Protein AF-A0A840Q7E0-F1 (afdb_monomer)

Radius of gyration: 30.91 Å; Cα contacts (8 Å, |Δi|>4): 1040; chains: 1; bounding box: 86×85×88 Å

InterPro domains:
  IPR043502 DNA/RNA polymerase superfamily [SSF56672] (83-284)

Nearest PDB structures (foldseek):
  3f51-assembly1_A  TM=6.523E-01  e=2.782E-01  Corynebacterium glutamicum
  4ia8-assembly1_B  TM=6.621E-01  e=3.852E-01  Enterobacter sp. RFL1396
  2xcj-assembly1_B  TM=5.757E-01  e=2.240E-01  Peduovirus P2
  3vk0-assembly1_A  TM=7.787E-01  e=1.139E+00  Neisseria meningitidis MC58
  5d4z-assembly3_F  TM=4.656E-01  e=3.852E-01  Salmonella phage SPC32H

Mean predicted aligned error: 11.83 Å

Secondary structure (DSSP, 8-state):
-EEEEEE-EEEEEEEEE--STT---EEEEEEEE-SS-EEEEHHHHHHHHHHHSS--EEEEEEE----S---TT---EEETTTEEE-TTTS-HHHHHHHHHHHTTTT-HHHHHHHHHHHHIIIIIGGG-EEE-PPPTT--EEEEE-SSSSS-EEEEESS-EEEPTT--HHHHHHHHHHHHHHHHHHHHHHHHTT--EEEEETTEEEE-B-TT--EEE-TT-SEE-TTS-EEEEPBPHHHHHHHHHHHHTT--S-TTT---SS-----SEEEEEETTEEEEE-B-TTSPBPB-TT-B-TTS-B--PBPEEEE--TTTTTBPPSS-TT----HHHHHHHHHHHHHHTT---PPPGGGGSB-EEEEE--SHHHHGGGHHHHTT--GGGS--TT-EEEEE-BPTT-SPTT--GGG--EEEE--S-GGGTTTS-BEETT-TTSPPBEEESS---S--TT-S--PPPPTTEEEBPBHHHHHHHHHT---TTEE-TTSSBP-TT--S--EEPPEE------B--S-S-HHHHHTT-S-HHHHS-B---HHHHIIIIIHHHTTTS-HHHHHHHHT--HHHHHHHHHTSSPPPHHHHHHHHHHHHHHHHHHHHHTT---GGGG-S----HHHHHHHHHHHHHH-----B-TTTT-PBPPTT-SSSSHHHHHHHHHHTT-----------

Sequence (679 aa):
MGIAQVIPDGDVLPVRAQYGRDTAWNIGVNPLHAEKPLWYTIPDLIASTLLSGKPPRVVKAVRFVPAGKTLSTLNTVRLRGQVPVDPVDDDFFRTVVEQRQAVKDSDPTLAAFLKVLANAGSYGIFAQMDRQELATGQRTHVTVHGAAEQPWKAAVAAPEKPGEYVFPPIAACITGAARLMLAMLERSVTDAGGVWTFCDTDSMAIVANEHGTLIDCPGGPHTMPDGRAAVRALTLDHVDTIRQRFARLNPYRPDAVTDILKAEFTGWCYAISAKRYALYRLDPAGIPAIKSTSEDANGGDTGLIEIDKTSEHGLGHLLNPTDPDSADRDWIRHLWQLIISDAHRRATGEPDWLDRPALSRISISSPTQWRPFTSWNAGKPYRQQIKPFNFLLVGHVAAASHPPGTDPQRFHLIAPYDSDPATWLDLPWRNRYDPHGTTYRTTTERWNYDDHQYRDIRPAPDDLVQLKTYRQILHQYRRRPEHKANGPDGKPCHSSTTGLLQRRTVRLARLHHIGKETNQLDEWQTGGISPDHVLTDYDSPNDALTDLVLPALASHTTQQLADHIGLSAREIERIRAGDVSPRPAVSESLTRLAVDTAITELDQQHTEHPWKREPDHTRYAKWESVLAYRKHHHNPQRLCPCGCGQKLTRRQKYATDACRKRHNRAVAVRPVLARGRVR

Organism: NCBI:txid664693

Foldseek 3Di:
DKKFWFQFDQFQAWDFDDLDPPDPGDIDRFGEGEPDIDMAGPLRQVLSCLQVVDGTGTDGMDDDDPPPDDDPPFAWDQDVVHQTDRPVPDDPLLSLLLVLLVCVPVPVPSVVVSVVCNVCVQAVLQADWAKAAAPPPAWDWDWDDDPDPDTDIFTWRIHTDRHPNHHVSSNRNVQSNLSSVVSLLQSLQVVQQWDFDDDASNDTHTFADAPQDWDAFQLAPDADPVGGHTGTHHHVVSVVVSQVVCQVVDPHDCVRPVGPHDDPDDADKDAQAHLFIWGFHADPVRHADADPPDQDPVGDRQRFGDTPDGRCPLPVQWADLPWRVDPDDCVRVVLVSVLVCVVVVHDHDDDPSQLFFTKGKDAQADPLLCVLQPLVCPPPDPVPGDDHGFMKIWFAFDPPQAFPPDDPLQFIWIFGDDRDSVCVQVTQIDGSNCSVDHGAGEDQDDPDQCPVVDPDRDDDPSRYTYTHGSNNVSLCSNQPWHSQWAASVLHGTGSPGTGDTHGNYYYDLDDWDKDDQDPPVSCVSSSNHHPCVRIITRDDLLRCVQRFLLVLCVVPQLVRLCVQLVHDSVVSVCSNVVVDDDDPSSSVSSLVVSQVSLVVVVVVVVDDDPVVVDPDPPDPVSSSVSRSVCVVPDDPQDAAPLPPRDGDDPPDNHPDPVSVVSSVVVVVDDDDDDDDDDD

pLDDT: mean 83.36, std 14.35, range [30.56, 98.31]

Solvent-accessible surface area (backbone atoms only — not comparable to full-atom values): 39696 Å² total; per-residue (Å²): 97,45,35,31,30,27,38,37,77,55,36,35,36,83,43,75,39,61,60,47,85,97,42,70,80,40,76,37,74,20,28,28,33,37,90,64,71,44,81,42,31,47,41,36,50,51,26,11,23,69,74,56,75,47,78,69,51,72,78,45,78,48,75,59,73,81,91,81,68,81,64,90,82,72,62,72,44,48,57,95,76,69,48,76,45,39,76,88,85,44,58,66,66,58,51,42,53,38,51,25,50,71,28,42,88,83,36,53,65,60,21,50,51,34,50,50,49,48,55,41,63,75,38,43,40,22,60,32,65,49,72,42,83,51,61,90,95,44,65,47,78,42,81,44,83,68,95,57,96,63,69,48,78,28,73,29,50,44,52,67,44,70,40,96,64,46,38,55,72,59,32,49,39,55,54,18,42,45,49,24,55,50,41,53,48,51,44,54,38,45,76,71,59,26,50,63,77,51,72,57,94,88,49,70,46,67,40,61,41,88,80,34,50,77,42,86,24,45,58,27,94,44,66,45,100,86,70,47,33,8,39,38,25,27,27,61,68,56,53,51,53,53,35,58,61,46,44,80,68,48,88,56,58,60,92,48,46,70,63,76,61,72,89,88,78,88,73,44,74,54,71,60,34,88,69,35,38,36,34,31,46,61,42,98,87,72,44,66,32,56,48,95,79,44,55,43,103,82,71,43,78,65,75,48,53,40,66,83,44,70,54,55,67,95,50,74,53,45,52,38,78,89,47,53,82,50,88,68,58,62,68,58,55,52,53,48,35,53,54,52,29,56,75,68,71,45,92,70,88,79,63,82,54,34,65,38,66,40,36,19,73,46,68,31,83,44,72,78,70,43,54,46,45,53,65,73,28,58,95,48,59,75,92,76,36,88,51,81,70,37,56,29,34,33,51,40,71,33,88,95,32,70,40,84,96,61,54,78,82,62,58,35,37,34,29,77,63,71,75,56,78,86,51,61,54,77,43,77,23,27,36,63,76,41,54,85,56,70,67,35,48,49,39,59,64,78,85,74,66,72,54,92,87,52,98,69,70,63,78,78,59,73,46,51,31,30,30,29,21,40,48,56,48,51,59,50,60,73,32,40,46,37,44,64,26,12,27,50,86,72,43,73,32,45,63,81,62,70,51,42,68,37,75,32,77,43,67,67,70,78,90,81,49,63,51,72,89,77,54,63,60,67,42,47,69,54,59,69,49,50,72,77,76,41,38,39,68,53,61,57,88,56,50,58,44,62,73,32,26,50,62,56,38,61,88,54,51,53,60,58,50,10,68,74,70,75,48,54,45,69,56,43,48,34,41,75,72,64,77,41,84,69,56,70,69,56,48,49,52,50,41,52,54,19,36,55,51,40,52,53,57,45,56,75,64,69,58,91,55,87,70,81,80,56,98,74,82,89,48,71,73,60,43,51,52,51,29,33,49,43,66,75,69,60,71,84,74,49,54,22,82,54,72,76,70,41,73,44,58,101,87,50,81,42,73,42,77,66,42,50,53,49,36,60,46,63,77,68,65,87,82,90,85,87,90,88,83,91,132

Structure (mmCIF, N/CA/C/O backbone):
data_AF-A0A840Q7E0-F1
#
_entry.id   AF-A0A840Q7E0-F1
#
loop_
_atom_site.group_PDB
_atom_site.id
_atom_site.type_symbol
_atom_site.label_atom_id
_atom_site.label_alt_id
_atom_site.label_comp_id
_atom_site.label_asym_id
_atom_site.label_entity_id
_atom_site.label_seq_id
_atom_site.pdbx_PDB_ins_code
_atom_site.Cartn_x
_atom_site.Cartn_y
_atom_site.Cartn_z
_atom_site.occupancy
_atom_site.B_iso_or_equiv
_atom_site.auth_seq_id
_atom_site.auth_comp_id
_atom_site.auth_asym_id
_atom_site.auth_atom_id
_atom_site.pdbx_PDB_model_num
ATOM 1 N N . MET A 1 1 ? -11.811 14.447 18.667 1.00 89.88 1 MET A N 1
ATOM 2 C CA . MET A 1 1 ? -10.668 13.742 18.043 1.00 89.88 1 MET A CA 1
ATOM 3 C C . MET A 1 1 ? -9.555 13.571 19.072 1.00 89.88 1 MET A C 1
ATOM 5 O O . MET A 1 1 ? -9.470 14.401 19.971 1.00 89.88 1 MET A O 1
ATOM 9 N N . GLY A 1 2 ? -8.711 12.541 18.981 1.00 94.44 2 GLY A N 1
ATOM 10 C CA . GLY A 1 2 ? -7.594 12.388 19.915 1.00 94.44 2 GLY A CA 1
ATOM 11 C C . GLY A 1 2 ? -6.499 11.444 19.433 1.00 94.44 2 GLY A C 1
ATOM 12 O O . GLY A 1 2 ? -6.725 10.603 18.562 1.00 94.44 2 GLY A O 1
ATOM 13 N N . ILE A 1 3 ? -5.335 11.578 20.059 1.00 95.50 3 ILE A N 1
ATOM 14 C CA . ILE A 1 3 ? -4.183 10.682 19.931 1.00 95.50 3 ILE A CA 1
ATOM 15 C C . ILE A 1 3 ? -3.724 10.267 21.328 1.00 95.50 3 ILE A C 1
ATOM 17 O O . ILE A 1 3 ? -3.936 10.996 22.299 1.00 95.50 3 ILE A O 1
ATOM 21 N N . ALA A 1 4 ? -3.075 9.119 21.444 1.00 96.44 4 ALA A N 1
ATOM 22 C CA . ALA A 1 4 ? -2.460 8.696 22.687 1.00 96.44 4 ALA A CA 1
ATOM 23 C C . ALA A 1 4 ? -1.108 8.036 22.441 1.00 96.44 4 ALA A C 1
ATOM 25 O O . ALA A 1 4 ? -0.873 7.387 21.424 1.00 96.44 4 ALA A O 1
ATOM 26 N N . GLN A 1 5 ? -0.216 8.249 23.396 1.00 95.44 5 GLN A N 1
ATOM 27 C CA . GLN A 1 5 ? 1.074 7.612 23.482 1.00 95.44 5 GLN A CA 1
ATOM 28 C C . GLN A 1 5 ? 0.901 6.297 24.241 1.00 95.44 5 GLN A C 1
ATOM 30 O O . GLN A 1 5 ? 0.413 6.294 25.374 1.00 95.44 5 GLN A O 1
ATOM 35 N N . VAL A 1 6 ? 1.288 5.189 23.625 1.00 96.50 6 VAL A N 1
ATOM 36 C CA . VAL A 1 6 ? 1.189 3.840 24.194 1.00 96.50 6 VAL A CA 1
ATOM 37 C C . VAL A 1 6 ? 2.553 3.175 24.200 1.00 96.50 6 VAL A C 1
ATOM 39 O O . VAL A 1 6 ? 3.423 3.569 23.431 1.00 96.50 6 VAL A O 1
ATOM 42 N N . ILE A 1 7 ? 2.749 2.161 25.039 1.00 95.94 7 ILE A N 1
ATOM 43 C CA . ILE A 1 7 ? 3.899 1.255 24.924 1.00 95.94 7 ILE A CA 1
ATOM 44 C C . ILE A 1 7 ? 3.371 -0.079 24.387 1.00 95.94 7 ILE A C 1
ATOM 46 O O . ILE A 1 7 ? 2.802 -0.835 25.179 1.00 95.94 7 ILE A O 1
ATOM 50 N N . PRO A 1 8 ? 3.498 -0.329 23.068 1.00 96.06 8 PRO A N 1
ATOM 51 C CA . PRO A 1 8 ? 2.985 -1.532 22.431 1.00 96.06 8 PRO A CA 1
ATOM 52 C C . PRO A 1 8 ? 3.606 -2.808 22.990 1.00 96.06 8 PRO A C 1
ATOM 54 O O . PRO A 1 8 ? 4.831 -2.933 23.051 1.00 96.06 8 PRO A O 1
ATOM 57 N N . ASP A 1 9 ? 2.761 -3.778 23.320 1.00 95.38 9 ASP A N 1
ATOM 58 C CA . ASP A 1 9 ? 3.189 -5.116 23.729 1.00 95.38 9 ASP A CA 1
ATOM 59 C C . ASP A 1 9 ? 2.356 -6.196 23.033 1.00 95.38 9 ASP A C 1
ATOM 61 O O . ASP A 1 9 ? 1.459 -6.799 23.618 1.00 95.38 9 ASP A O 1
ATOM 65 N N . GLY A 1 10 ? 2.584 -6.383 21.735 1.00 95.69 10 GLY A N 1
ATOM 66 C CA . GLY A 1 10 ? 1.774 -7.270 20.897 1.00 95.69 10 GLY A CA 1
ATOM 67 C C . GLY A 1 10 ? 0.422 -6.656 20.527 1.00 95.69 10 GLY A C 1
ATOM 68 O O . GLY A 1 10 ? -0.528 -7.373 20.226 1.00 95.69 10 GLY A O 1
ATOM 69 N N . ASP A 1 11 ? 0.319 -5.328 20.582 1.00 97.94 11 ASP A N 1
ATOM 70 C CA . ASP A 1 11 ? -0.868 -4.582 20.164 1.00 97.94 11 ASP A CA 1
ATOM 71 C C . ASP A 1 11 ? -0.933 -4.522 18.633 1.00 97.94 11 ASP A C 1
ATOM 73 O O . ASP A 1 11 ? 0.082 -4.285 17.976 1.00 97.94 11 ASP A O 1
ATOM 77 N N . VAL A 1 12 ? -2.110 -4.764 18.049 1.00 97.88 12 VAL A N 1
ATOM 78 C CA . VAL A 1 12 ? -2.298 -4.822 16.592 1.00 97.88 12 VAL A CA 1
ATOM 79 C C . VAL A 1 12 ? -2.456 -3.401 16.058 1.00 97.88 12 VAL A C 1
ATOM 81 O O . VAL A 1 12 ? -3.543 -2.828 16.084 1.00 97.88 12 VAL A O 1
ATOM 84 N N . LEU A 1 13 ? -1.353 -2.820 15.591 1.00 97.62 13 LEU A N 1
ATOM 85 C CA . LEU A 1 13 ? -1.253 -1.401 15.249 1.00 97.62 13 LEU A CA 1
ATOM 86 C C . LEU A 1 13 ? -0.768 -1.204 13.806 1.00 97.62 13 LEU A C 1
ATOM 88 O O . LEU A 1 13 ? -0.093 -2.077 13.255 1.00 97.62 13 LEU A O 1
ATOM 92 N N . PRO A 1 14 ? -1.085 -0.066 13.162 1.00 95.94 14 PRO A N 1
ATOM 93 C CA . PRO A 1 14 ? -0.485 0.280 11.882 1.00 95.94 14 PRO A CA 1
ATOM 94 C C . PRO A 1 14 ? 1.015 0.556 12.056 1.00 95.94 14 PRO A C 1
ATOM 96 O O . PRO A 1 14 ? 1.421 1.440 12.809 1.00 95.94 14 PRO A O 1
ATOM 99 N N . VAL A 1 15 ? 1.852 -0.185 11.335 1.00 93.62 15 VAL A N 1
ATOM 100 C CA . VAL A 1 15 ? 3.310 -0.053 11.369 1.00 93.62 15 VAL A CA 1
ATOM 101 C C . VAL A 1 15 ? 3.842 0.074 9.955 1.00 93.62 15 VAL A C 1
ATOM 103 O O . VAL A 1 15 ? 3.698 -0.845 9.138 1.00 93.62 15 VAL A O 1
ATOM 106 N N . ARG A 1 16 ? 4.473 1.219 9.680 1.00 90.19 16 ARG A N 1
ATOM 107 C CA . ARG A 1 16 ? 5.253 1.434 8.465 1.00 90.19 16 ARG A CA 1
ATOM 108 C C . ARG A 1 16 ? 6.666 0.889 8.676 1.00 90.19 16 ARG A C 1
ATOM 110 O O . ARG A 1 16 ? 7.374 1.354 9.560 1.00 90.19 16 ARG A O 1
ATOM 117 N N . ALA A 1 17 ? 7.048 -0.110 7.887 1.00 87.31 17 ALA A N 1
ATOM 118 C CA . ALA A 1 17 ? 8.333 -0.795 7.979 1.00 87.31 17 ALA A CA 1
ATOM 119 C C . ALA A 1 17 ? 8.756 -1.368 6.618 1.00 87.31 17 ALA A C 1
ATOM 121 O O . ALA A 1 17 ? 7.946 -1.497 5.694 1.00 87.31 17 ALA A O 1
ATOM 122 N N . GLN A 1 18 ? 10.024 -1.753 6.505 1.00 82.69 18 GLN A N 1
ATOM 123 C CA . GLN A 1 18 ? 10.519 -2.564 5.395 1.00 82.69 18 GLN A CA 1
ATOM 124 C C . GLN A 1 18 ? 10.275 -4.043 5.720 1.00 82.69 18 GLN A C 1
ATOM 126 O O . GLN A 1 18 ? 11.001 -4.664 6.492 1.00 82.69 18 GLN A O 1
ATOM 131 N N . TYR A 1 19 ? 9.190 -4.603 5.182 1.00 82.31 19 TYR A N 1
ATOM 132 C CA . TYR A 1 19 ? 8.786 -5.982 5.474 1.00 82.31 19 TYR A CA 1
ATOM 133 C C . TYR A 1 19 ? 9.568 -7.025 4.652 1.00 82.31 19 TYR A C 1
ATOM 135 O O . TYR A 1 19 ? 9.699 -8.174 5.078 1.00 82.31 19 TYR A O 1
ATOM 143 N N . GLY A 1 20 ? 10.099 -6.652 3.487 1.00 71.25 20 GLY A N 1
ATOM 144 C CA . GLY A 1 20 ? 10.974 -7.493 2.671 1.00 71.25 20 GLY A CA 1
ATOM 145 C C . GLY A 1 20 ? 12.360 -6.872 2.503 1.00 71.25 20 GLY A C 1
ATOM 146 O O . GLY A 1 20 ? 12.601 -5.728 2.884 1.00 71.25 20 GLY A O 1
ATOM 147 N N . ARG A 1 21 ? 13.286 -7.630 1.912 1.00 61.81 21 ARG A N 1
ATOM 148 C CA . ARG A 1 21 ? 14.599 -7.088 1.542 1.00 61.81 21 ARG A CA 1
ATOM 149 C C . ARG A 1 21 ? 14.446 -6.091 0.411 1.00 61.81 21 ARG A C 1
ATOM 151 O O . ARG A 1 21 ? 13.725 -6.377 -0.542 1.00 61.81 21 ARG A O 1
ATOM 158 N N . ASP A 1 22 ? 15.114 -4.949 0.538 1.00 54.75 22 ASP A N 1
ATOM 159 C CA . ASP A 1 22 ? 15.122 -3.891 -0.477 1.00 54.75 22 ASP A CA 1
ATOM 160 C C . ASP A 1 22 ? 13.713 -3.431 -0.887 1.00 54.75 22 ASP A C 1
ATOM 162 O O . ASP A 1 22 ? 13.493 -2.919 -1.983 1.00 54.75 22 ASP A O 1
ATOM 166 N N . THR A 1 23 ? 12.726 -3.621 -0.003 1.00 62.00 23 THR A N 1
ATOM 167 C CA . THR A 1 23 ? 11.364 -3.139 -0.226 1.00 62.00 23 THR A CA 1
ATOM 168 C C . THR A 1 23 ? 11.220 -1.723 0.297 1.00 62.00 23 THR A C 1
ATOM 170 O O . THR A 1 23 ? 11.723 -1.409 1.375 1.00 62.00 23 THR A O 1
ATOM 173 N N . ALA A 1 24 ? 10.447 -0.905 -0.416 1.00 69.69 24 ALA A N 1
ATOM 174 C CA . ALA A 1 24 ? 9.997 0.386 0.083 1.00 69.69 24 ALA A CA 1
ATOM 175 C C . ALA A 1 24 ? 9.314 0.267 1.456 1.00 69.69 24 ALA A C 1
ATOM 177 O O . ALA A 1 24 ? 8.763 -0.784 1.817 1.00 69.69 24 ALA A O 1
ATOM 178 N N . TRP A 1 25 ? 9.310 1.377 2.189 1.00 79.31 25 TRP A N 1
ATOM 179 C CA . TRP A 1 25 ? 8.553 1.522 3.424 1.00 79.31 25 TRP A CA 1
ATOM 180 C C . TRP A 1 25 ? 7.069 1.276 3.152 1.00 79.31 25 TRP A C 1
ATOM 182 O O . TRP A 1 25 ? 6.413 2.014 2.429 1.00 79.31 25 TRP A O 1
ATOM 192 N N . ASN A 1 26 ? 6.521 0.214 3.732 1.00 82.81 26 ASN A N 1
ATOM 193 C CA . ASN A 1 26 ? 5.129 -0.168 3.535 1.00 82.81 26 ASN A CA 1
ATOM 194 C C . ASN A 1 26 ? 4.415 -0.253 4.871 1.00 82.81 26 ASN A C 1
ATOM 196 O O . ASN A 1 26 ? 5.033 -0.521 5.896 1.00 82.81 26 ASN A O 1
ATOM 200 N N . ILE A 1 27 ? 3.103 -0.040 4.860 1.00 89.69 27 ILE A N 1
ATOM 201 C CA . ILE A 1 27 ? 2.281 -0.107 6.065 1.00 89.69 27 ILE A CA 1
ATOM 202 C C . ILE A 1 27 ? 1.566 -1.458 6.165 1.00 89.69 27 ILE A C 1
ATOM 204 O O . ILE A 1 27 ? 0.951 -1.930 5.205 1.00 89.69 27 ILE A O 1
ATOM 208 N N . GLY A 1 28 ? 1.663 -2.083 7.335 1.00 92.19 28 GLY A N 1
ATOM 209 C CA . GLY A 1 28 ? 0.906 -3.273 7.723 1.00 92.19 28 GLY A CA 1
ATOM 210 C C . GLY A 1 28 ? 0.229 -3.051 9.073 1.00 92.19 28 GLY A C 1
ATOM 211 O O . GLY A 1 28 ? 0.719 -2.260 9.871 1.00 92.19 28 GLY A O 1
ATOM 212 N N . VAL A 1 29 ? -0.899 -3.719 9.324 1.00 95.50 29 VAL A N 1
ATOM 213 C CA . VAL A 1 29 ? -1.604 -3.672 10.617 1.00 95.50 29 VAL A CA 1
ATOM 214 C C . VAL A 1 29 ? -1.275 -4.952 11.378 1.00 95.50 29 VAL A C 1
ATOM 216 O O . VAL A 1 29 ? -1.863 -6.005 11.129 1.00 95.50 29 VAL A O 1
ATOM 219 N N . ASN A 1 30 ? -0.277 -4.864 12.252 1.00 96.50 30 ASN A N 1
ATOM 220 C CA . ASN A 1 30 ? 0.473 -6.007 12.761 1.00 96.50 30 ASN A CA 1
ATOM 221 C C . ASN A 1 30 ? 0.696 -5.909 14.280 1.00 96.50 30 ASN A C 1
ATOM 223 O O . ASN A 1 30 ? 0.758 -4.794 14.801 1.00 96.50 30 ASN A O 1
ATOM 227 N N . PRO A 1 31 ? 0.848 -7.042 14.999 1.00 97.31 31 PRO A N 1
ATOM 228 C CA . PRO A 1 31 ? 1.265 -7.041 16.394 1.00 97.31 31 PRO A CA 1
ATOM 229 C C . PRO A 1 31 ? 2.613 -6.338 16.532 1.00 97.31 31 PRO A C 1
ATOM 231 O O . PRO A 1 31 ? 3.606 -6.778 15.953 1.00 97.31 31 PRO A O 1
ATOM 234 N N . LEU A 1 32 ? 2.646 -5.248 17.289 1.00 96.62 32 LEU A N 1
ATOM 235 C CA . LEU A 1 32 ? 3.838 -4.451 17.526 1.00 96.62 32 LEU A CA 1
ATOM 236 C C . LEU A 1 32 ? 4.295 -4.602 18.975 1.00 96.62 32 LEU A C 1
ATOM 238 O O . LEU A 1 32 ? 3.510 -4.415 19.903 1.00 96.62 32 LEU A O 1
ATOM 242 N N . HIS A 1 33 ? 5.585 -4.863 19.167 1.00 94.12 33 HIS A N 1
ATOM 243 C CA . HIS A 1 33 ? 6.252 -4.675 20.454 1.00 94.12 33 HIS A CA 1
ATOM 244 C C . HIS A 1 33 ? 7.261 -3.535 20.355 1.00 94.12 33 HIS A C 1
ATOM 246 O O . HIS A 1 33 ? 8.086 -3.510 19.437 1.00 94.12 33 HIS A O 1
ATOM 252 N N . ALA A 1 34 ? 7.235 -2.627 21.326 1.00 90.75 34 ALA A N 1
ATOM 253 C CA . ALA A 1 34 ? 8.233 -1.578 21.466 1.00 90.75 34 ALA A CA 1
ATOM 254 C C . ALA A 1 34 ? 8.524 -1.299 22.945 1.00 90.75 34 ALA A C 1
ATOM 256 O O . ALA A 1 34 ? 7.650 -1.401 23.799 1.00 90.75 34 ALA A O 1
ATOM 257 N N . GLU A 1 35 ? 9.766 -0.926 23.246 1.00 85.12 35 GLU A N 1
ATOM 258 C CA . GLU A 1 35 ? 10.176 -0.541 24.603 1.00 85.12 35 GLU A CA 1
ATOM 259 C C . GLU A 1 35 ? 9.899 0.944 24.880 1.00 85.12 35 GLU A C 1
ATOM 261 O O . GLU A 1 35 ? 9.560 1.321 26.003 1.00 85.12 35 GLU A O 1
ATOM 266 N N . LYS A 1 36 ? 10.025 1.784 23.843 1.00 84.44 36 LYS A N 1
ATOM 267 C CA . LYS A 1 36 ? 9.763 3.226 23.905 1.00 84.44 36 LYS A CA 1
ATOM 268 C C . LYS A 1 36 ? 8.281 3.516 23.586 1.00 84.44 36 LYS A C 1
ATOM 270 O O . LYS A 1 36 ? 7.702 2.824 22.744 1.00 84.44 36 LYS A O 1
ATOM 275 N N . PRO A 1 37 ? 7.662 4.533 24.215 1.00 91.12 37 PRO A N 1
ATOM 276 C CA . PRO A 1 37 ? 6.288 4.915 23.906 1.00 91.12 37 PRO A CA 1
ATOM 277 C C . PRO A 1 37 ? 6.133 5.500 22.490 1.00 91.12 37 PRO A C 1
ATOM 279 O O . PRO A 1 37 ? 6.965 6.291 22.051 1.00 91.12 37 PRO A O 1
ATOM 282 N N . LEU A 1 38 ? 5.033 5.178 21.807 1.00 92.81 38 LEU A N 1
ATOM 283 C CA . LEU A 1 38 ? 4.708 5.613 20.443 1.00 92.81 38 LEU A CA 1
ATOM 284 C C . LEU A 1 38 ? 3.322 6.258 20.371 1.00 92.81 38 LEU A C 1
ATOM 286 O O . LEU A 1 38 ? 2.405 5.841 21.078 1.00 92.81 38 LEU A O 1
ATOM 290 N N . TRP A 1 39 ? 3.159 7.247 19.492 1.00 93.44 39 TRP A N 1
ATOM 291 C CA . TRP A 1 39 ? 1.890 7.947 19.281 1.00 93.44 39 TRP A CA 1
ATOM 292 C C . TRP A 1 39 ? 1.004 7.242 18.257 1.00 93.44 39 TRP A C 1
ATOM 294 O O . TRP A 1 39 ? 1.431 6.966 17.140 1.00 93.44 39 TRP A O 1
ATOM 304 N N . TYR A 1 40 ? -0.257 7.035 18.625 1.00 96.00 40 TYR A N 1
ATOM 305 C CA . TYR A 1 40 ? -1.291 6.467 17.767 1.00 96.00 40 TYR A CA 1
ATOM 306 C C . TYR A 1 40 ? -2.597 7.242 17.897 1.00 96.00 40 TYR A C 1
ATOM 308 O O . TYR A 1 40 ? -2.853 7.917 18.897 1.00 96.00 40 TYR A O 1
ATOM 316 N N . THR A 1 41 ? -3.443 7.147 16.876 1.00 97.31 41 THR A N 1
ATOM 317 C CA . THR A 1 41 ? -4.782 7.736 16.929 1.00 97.31 41 THR A CA 1
ATOM 318 C C . THR A 1 41 ? -5.676 6.922 17.859 1.00 97.31 41 THR A C 1
ATOM 320 O O . THR A 1 41 ? -5.528 5.707 17.961 1.00 97.31 41 THR A O 1
ATOM 323 N N . ILE A 1 42 ? -6.626 7.568 18.538 1.00 97.38 42 ILE A N 1
ATOM 324 C CA . ILE A 1 42 ? -7.592 6.839 19.377 1.00 97.38 42 ILE A CA 1
ATOM 325 C C . ILE A 1 42 ? -8.364 5.770 18.572 1.00 97.38 42 ILE A C 1
ATOM 327 O O . ILE A 1 42 ? -8.482 4.655 19.080 1.00 97.38 42 ILE A O 1
ATOM 331 N N . PRO A 1 43 ? -8.826 6.026 17.327 1.00 97.69 43 PRO A N 1
ATOM 332 C CA . PRO A 1 43 ? -9.415 4.979 16.490 1.00 97.69 43 PRO A CA 1
ATOM 333 C C . PRO A 1 43 ? -8.510 3.759 16.269 1.00 97.69 43 PRO A C 1
ATOM 335 O O . PRO A 1 43 ? -8.992 2.635 16.378 1.00 97.69 43 PRO A O 1
ATOM 338 N N . ASP A 1 44 ? -7.205 3.954 16.039 1.00 98.12 44 ASP A N 1
ATOM 339 C CA . ASP A 1 44 ? -6.254 2.840 15.895 1.00 98.12 44 ASP A CA 1
ATOM 340 C C . ASP A 1 44 ? -6.116 2.024 17.187 1.00 98.12 44 ASP A C 1
ATOM 342 O O . ASP A 1 44 ? -5.983 0.804 17.142 1.00 98.12 44 ASP A O 1
ATOM 346 N N . LEU A 1 45 ? -6.178 2.672 18.353 1.00 98.25 45 LEU A N 1
ATOM 347 C CA . LEU A 1 45 ? -6.106 1.976 19.641 1.00 98.25 45 LEU A CA 1
ATOM 348 C C . LEU A 1 45 ? -7.374 1.164 19.935 1.00 98.25 45 LEU A C 1
ATOM 350 O O . LEU A 1 45 ? -7.279 0.053 20.461 1.00 98.25 45 LEU A O 1
ATOM 354 N N . ILE A 1 46 ? -8.546 1.684 19.555 1.00 98.00 46 ILE A N 1
ATOM 355 C CA . ILE A 1 46 ? -9.812 0.938 19.618 1.00 98.00 46 ILE A CA 1
ATOM 356 C C . ILE A 1 46 ? -9.748 -0.259 18.665 1.00 98.00 46 ILE A C 1
ATOM 358 O O . ILE A 1 46 ? -10.047 -1.377 19.079 1.00 98.00 46 ILE A O 1
ATOM 362 N N . ALA A 1 47 ? -9.293 -0.048 17.426 1.00 98.19 47 ALA A N 1
ATOM 363 C CA . ALA A 1 47 ? -9.103 -1.116 16.447 1.00 98.19 47 ALA A CA 1
ATOM 364 C C . ALA A 1 47 ? -8.157 -2.198 16.987 1.00 98.19 47 ALA A C 1
ATOM 366 O O . ALA A 1 47 ? -8.485 -3.381 16.943 1.00 98.19 47 ALA A O 1
ATOM 367 N N . SER A 1 48 ? -7.036 -1.795 17.592 1.00 98.31 48 SER A N 1
ATOM 368 C CA . SER A 1 48 ? -6.118 -2.714 18.261 1.00 98.31 48 SER A CA 1
ATOM 369 C C . SER A 1 48 ? -6.821 -3.516 19.350 1.00 98.31 48 SER A C 1
ATOM 371 O O . SER A 1 48 ? -6.665 -4.727 19.376 1.00 98.31 48 SER A O 1
ATOM 373 N N . THR A 1 49 ? -7.617 -2.884 20.222 1.00 98.25 49 THR A N 1
ATOM 374 C CA . THR A 1 49 ? -8.351 -3.596 21.288 1.00 98.25 49 THR A CA 1
ATOM 375 C C . THR A 1 49 ? -9.339 -4.616 20.726 1.00 98.25 49 THR A C 1
ATOM 377 O O . THR A 1 49 ? -9.422 -5.730 21.241 1.00 98.25 49 THR A O 1
ATOM 380 N N . LEU A 1 50 ? -10.056 -4.271 19.651 1.00 97.75 50 LEU A N 1
ATOM 381 C CA . LEU A 1 50 ? -10.971 -5.196 18.978 1.00 97.75 50 LEU A CA 1
ATOM 382 C C . LEU A 1 50 ? -10.234 -6.410 18.402 1.00 97.75 50 LEU A C 1
ATOM 384 O O . LEU A 1 50 ? -10.735 -7.527 18.504 1.00 97.75 50 LEU A O 1
ATOM 388 N N . LEU A 1 51 ? -9.055 -6.204 17.816 1.00 97.12 51 LEU A N 1
ATOM 389 C CA . LEU A 1 51 ? -8.306 -7.253 17.121 1.00 97.12 51 LEU A CA 1
ATOM 390 C C . LEU A 1 51 ? -7.421 -8.096 18.048 1.00 97.12 51 LEU A C 1
ATOM 392 O O . LEU A 1 51 ? -7.223 -9.278 17.789 1.00 97.12 51 LEU A O 1
ATOM 396 N N . SER A 1 52 ? -6.883 -7.515 19.120 1.00 95.12 52 SER A N 1
ATOM 397 C CA . SER A 1 52 ? -6.011 -8.212 20.075 1.00 95.12 52 SER A CA 1
ATOM 398 C C . SER A 1 52 ? -6.765 -8.770 21.283 1.00 95.12 52 SER A C 1
ATOM 400 O O . SER A 1 52 ? -6.212 -9.572 22.032 1.00 95.12 52 SER A O 1
ATOM 402 N N . GLY A 1 53 ? -8.000 -8.311 21.522 1.00 95.38 53 GLY A N 1
ATOM 403 C CA . GLY A 1 53 ? -8.767 -8.626 22.727 1.00 95.38 53 GLY A CA 1
ATOM 404 C C . GLY A 1 53 ? -8.223 -7.973 24.002 1.00 95.38 53 GLY A C 1
ATOM 405 O O . GLY A 1 53 ? -8.728 -8.261 25.086 1.00 95.38 53 GLY A O 1
ATOM 406 N N . LYS A 1 54 ? -7.210 -7.097 23.902 1.00 95.38 54 LYS A N 1
ATOM 407 C CA . LYS A 1 54 ? -6.600 -6.415 25.050 1.00 95.38 54 LYS A CA 1
ATOM 408 C C . LYS A 1 54 ? -6.417 -4.912 24.806 1.00 95.38 54 LYS A C 1
ATOM 410 O O . LYS A 1 54 ? -5.998 -4.518 23.715 1.00 95.38 54 LYS A O 1
ATOM 415 N N . PRO A 1 55 ? -6.679 -4.060 25.811 1.00 94.50 55 PRO A N 1
ATOM 416 C CA . PRO A 1 55 ? -6.408 -2.635 25.697 1.00 94.50 55 PRO A CA 1
ATOM 417 C C . PRO A 1 55 ? -4.890 -2.356 25.700 1.00 94.50 55 PRO A C 1
ATOM 419 O O . PRO A 1 55 ? -4.174 -2.913 26.539 1.00 94.50 55 PRO A O 1
ATOM 422 N N . PRO A 1 56 ? -4.384 -1.474 24.816 1.00 95.94 56 PRO A N 1
ATOM 423 C CA . PRO A 1 56 ? -2.990 -1.036 24.842 1.00 95.94 56 PRO A CA 1
ATOM 424 C C . PRO A 1 56 ? -2.630 -0.293 26.135 1.00 95.94 56 PRO A C 1
ATOM 426 O O . PRO A 1 56 ? -3.459 0.406 26.726 1.00 95.94 56 PRO A O 1
ATOM 429 N N . ARG A 1 57 ? -1.359 -0.361 26.551 1.00 96.81 57 ARG A N 1
ATOM 430 C CA . ARG A 1 57 ? -0.869 0.391 27.717 1.00 96.81 57 ARG A CA 1
ATOM 431 C C . ARG A 1 57 ? -0.669 1.867 27.369 1.00 96.81 57 ARG A C 1
ATOM 433 O O . ARG A 1 57 ? 0.371 2.238 26.826 1.00 96.81 57 ARG A O 1
ATOM 440 N N . VAL A 1 58 ? -1.645 2.705 27.714 1.00 96.75 58 VAL A N 1
ATOM 441 C CA . VAL A 1 58 ? -1.601 4.163 27.514 1.00 96.75 58 VAL A CA 1
ATOM 442 C C . VAL A 1 58 ? -0.716 4.841 28.561 1.00 96.75 58 VAL A C 1
ATOM 444 O O . VAL A 1 58 ? -0.885 4.638 29.758 1.00 96.75 58 VAL A O 1
ATOM 447 N N . VAL A 1 59 ? 0.214 5.673 28.094 1.00 96.81 59 VAL A N 1
ATOM 448 C CA . VAL A 1 59 ? 1.100 6.512 28.918 1.00 96.81 59 VAL A CA 1
ATOM 449 C C . VAL A 1 59 ? 0.575 7.943 28.994 1.00 96.81 59 VAL A C 1
ATOM 451 O O . VAL A 1 59 ? 0.602 8.568 30.050 1.00 96.81 59 VAL A O 1
ATOM 454 N N . LYS A 1 60 ? 0.090 8.472 27.866 1.00 95.25 60 LYS A N 1
ATOM 455 C CA . LYS A 1 60 ? -0.393 9.852 27.739 1.00 95.25 60 LYS A CA 1
ATOM 456 C C . LYS A 1 60 ? -1.478 9.920 26.674 1.00 95.25 60 LYS A C 1
ATOM 458 O O . LYS A 1 60 ? -1.381 9.230 25.669 1.00 95.25 60 LYS A O 1
ATOM 463 N N . ALA A 1 61 ? -2.481 10.774 26.847 1.00 96.00 61 ALA A N 1
ATOM 464 C CA . ALA A 1 61 ? -3.506 11.017 25.834 1.00 96.00 61 ALA A CA 1
ATOM 465 C C . ALA A 1 61 ? -3.719 12.517 25.618 1.00 96.00 61 ALA A C 1
ATOM 467 O O . ALA A 1 61 ? -3.608 13.312 26.549 1.00 96.00 61 ALA A O 1
ATOM 468 N N . VAL A 1 62 ? -4.023 12.893 24.378 1.00 94.44 62 VAL A N 1
ATOM 469 C CA . VAL A 1 62 ? -4.320 14.264 23.962 1.00 94.44 62 VAL A CA 1
ATOM 470 C C . VAL A 1 62 ? -5.641 14.259 23.207 1.00 94.44 62 VAL A C 1
ATOM 472 O O . VAL A 1 62 ? -5.817 13.533 22.226 1.00 94.44 62 VAL A O 1
ATOM 475 N N . ARG A 1 63 ? -6.575 15.095 23.660 1.00 95.00 63 ARG A N 1
ATOM 476 C CA . ARG A 1 63 ? -7.853 15.329 22.991 1.00 95.00 63 ARG A CA 1
ATOM 477 C C . ARG A 1 63 ? -7.822 16.693 22.320 1.00 95.00 63 ARG A C 1
ATOM 479 O O . ARG A 1 63 ? -7.537 17.696 22.962 1.00 95.00 63 ARG A O 1
ATOM 486 N N . PHE A 1 64 ? -8.191 16.717 21.048 1.00 91.81 64 PHE A N 1
ATOM 487 C CA . PHE A 1 64 ? -8.433 17.942 20.301 1.00 91.81 64 PHE A CA 1
ATOM 488 C C . PHE A 1 64 ? -9.921 18.273 20.389 1.00 91.81 64 PHE A C 1
ATOM 490 O O . PHE A 1 64 ? -10.775 17.431 20.067 1.00 91.81 64 PHE A O 1
ATOM 497 N N . VAL A 1 65 ? -10.214 19.484 20.854 1.00 90.06 65 VAL A N 1
ATOM 498 C CA . VAL A 1 65 ? -11.562 20.045 20.967 1.00 90.06 65 VAL A CA 1
ATOM 499 C C . VAL A 1 65 ? -11.623 21.339 20.159 1.00 90.06 65 VAL A C 1
ATOM 501 O O . VAL A 1 65 ? -10.629 22.066 20.126 1.00 90.06 65 VAL A O 1
ATOM 504 N N . PRO A 1 66 ? -12.746 21.626 19.481 1.00 83.81 66 PRO A N 1
ATOM 505 C CA . PRO A 1 66 ? -12.915 22.915 18.828 1.00 83.81 66 PRO A CA 1
ATOM 506 C C . PRO A 1 66 ? -12.878 24.029 19.880 1.00 83.81 66 PRO A C 1
ATOM 508 O O . PRO A 1 66 ? -13.347 23.846 21.002 1.00 83.81 66 PRO A O 1
ATOM 511 N N . ALA A 1 67 ? -12.377 25.206 19.504 1.00 82.19 67 ALA A N 1
ATOM 512 C CA . ALA A 1 67 ? -12.348 26.379 20.382 1.00 82.19 67 ALA A CA 1
ATOM 513 C C . ALA A 1 67 ? -13.749 26.974 20.667 1.00 82.19 67 ALA A C 1
ATOM 515 O O . ALA A 1 67 ? -13.858 27.976 21.368 1.00 82.19 67 ALA A O 1
ATOM 516 N N . GLY A 1 68 ? -14.813 26.380 20.111 1.00 70.50 68 GLY A N 1
ATOM 517 C CA . GLY A 1 68 ? -16.209 26.755 20.359 1.00 70.50 68 GLY A CA 1
ATOM 518 C C . GLY A 1 68 ? -16.676 28.035 19.661 1.00 70.50 68 GLY A C 1
ATOM 519 O O . GLY A 1 68 ? -17.777 28.494 19.937 1.00 70.50 68 GLY A O 1
ATOM 520 N N . LYS A 1 69 ? -15.865 28.619 18.770 1.00 72.06 69 LYS A N 1
ATOM 521 C CA . LYS A 1 69 ? -16.220 29.818 18.002 1.00 72.06 69 LYS A CA 1
ATOM 522 C C . LYS A 1 69 ? -16.333 29.475 16.523 1.00 72.06 69 LYS A C 1
ATOM 524 O O . LYS A 1 69 ? -15.334 29.095 15.913 1.00 72.06 69 LYS A O 1
ATOM 529 N N . THR A 1 70 ? -17.525 29.641 15.957 1.00 71.50 70 THR A N 1
ATOM 530 C CA . THR A 1 70 ? -17.698 29.704 14.503 1.00 71.50 70 THR A CA 1
ATOM 531 C C . THR A 1 70 ? -16.982 30.952 14.005 1.00 71.50 70 THR A C 1
ATOM 533 O O . THR A 1 70 ? -17.136 32.034 14.576 1.00 71.50 70 THR A O 1
ATOM 536 N N . LEU A 1 71 ? -16.145 30.803 12.981 1.00 78.38 71 LEU A N 1
ATOM 537 C CA . LEU A 1 71 ? -15.468 31.944 12.378 1.00 78.38 71 LEU A CA 1
ATOM 538 C C . LEU A 1 71 ? -16.530 32.838 11.727 1.00 78.38 71 LEU A C 1
ATOM 540 O O . LEU A 1 71 ? -17.245 32.389 10.836 1.00 78.38 71 LEU A O 1
ATOM 544 N N . SER A 1 72 ? -16.615 34.102 12.147 1.00 79.50 72 SER A N 1
ATOM 545 C CA . SER A 1 72 ? -17.596 35.075 11.633 1.00 79.50 72 SER A CA 1
ATOM 546 C C . SER A 1 72 ? -17.419 35.410 10.148 1.00 79.50 72 SER A C 1
ATOM 548 O O . SER A 1 72 ? -18.224 36.133 9.575 1.00 79.50 72 SER A O 1
ATOM 550 N N . THR A 1 73 ? -16.344 34.919 9.534 1.00 83.44 73 THR A N 1
ATOM 551 C CA . THR A 1 73 ? -16.013 35.075 8.117 1.00 83.44 73 THR A CA 1
ATOM 552 C C . THR A 1 73 ? -16.550 33.944 7.237 1.00 83.44 73 THR A C 1
ATOM 554 O O . THR A 1 73 ? -16.419 34.023 6.015 1.00 83.44 73 THR A O 1
ATOM 557 N N . LEU A 1 74 ? -17.118 32.885 7.821 1.00 85.62 74 LEU A N 1
ATOM 558 C CA . LEU A 1 74 ? -17.714 31.788 7.063 1.00 85.62 74 LEU A CA 1
ATOM 559 C C . LEU A 1 74 ? -19.066 32.223 6.493 1.00 85.62 74 LEU A C 1
ATOM 561 O O . LEU A 1 74 ? -19.919 32.723 7.217 1.00 85.62 74 LEU A O 1
ATOM 565 N N . ASN A 1 75 ? -19.245 32.020 5.190 1.00 89.25 75 ASN A N 1
ATOM 566 C CA . ASN A 1 75 ? -20.468 32.342 4.461 1.00 89.25 75 ASN A CA 1
ATOM 567 C C . ASN A 1 75 ? -20.950 31.098 3.713 1.00 89.25 75 ASN A C 1
ATOM 569 O O . ASN A 1 75 ? -20.138 30.239 3.361 1.00 89.25 75 ASN A O 1
ATOM 573 N N . THR A 1 76 ? -22.249 31.039 3.414 1.00 93.31 76 THR A N 1
ATOM 574 C CA . THR A 1 76 ? -22.797 30.028 2.501 1.00 93.31 76 THR A CA 1
ATOM 575 C C . THR A 1 76 ? -22.042 30.053 1.171 1.00 93.31 76 THR A C 1
ATOM 577 O O . THR A 1 76 ? -21.838 31.111 0.569 1.00 93.31 76 THR A O 1
ATOM 580 N N . VAL A 1 77 ? -21.667 28.873 0.679 1.00 93.44 77 VAL A N 1
ATOM 581 C CA . VAL A 1 77 ? -21.019 28.698 -0.626 1.00 93.44 77 VAL A CA 1
ATOM 582 C C . VAL A 1 77 ? -21.910 27.906 -1.572 1.00 93.44 77 VAL A C 1
ATOM 584 O O . VAL A 1 77 ? -22.717 27.090 -1.142 1.00 93.44 77 VAL A O 1
ATOM 587 N N . ARG A 1 78 ? -21.747 28.116 -2.883 1.00 95.31 78 ARG A N 1
ATOM 588 C CA . ARG A 1 78 ? -22.389 27.291 -3.918 1.00 95.31 78 ARG A CA 1
ATOM 589 C C . ARG A 1 78 ? -21.336 26.530 -4.709 1.00 95.31 78 ARG A C 1
ATOM 591 O O . ARG A 1 78 ? -20.660 27.100 -5.566 1.00 95.31 78 ARG A O 1
ATOM 598 N N . LEU A 1 79 ? -21.204 25.233 -4.452 1.00 93.62 79 LEU A N 1
ATOM 599 C CA . LEU A 1 79 ? -20.235 24.383 -5.138 1.00 93.62 79 LEU A CA 1
ATOM 600 C C . LEU A 1 79 ? -20.625 24.258 -6.612 1.00 93.62 79 LEU A C 1
ATOM 602 O O . LEU A 1 79 ? -21.752 23.873 -6.942 1.00 93.62 79 LEU A O 1
ATOM 606 N N . ARG A 1 80 ? -19.700 24.650 -7.498 1.00 92.81 80 ARG A N 1
ATOM 607 C CA . ARG A 1 80 ? -19.929 24.761 -8.950 1.00 92.81 80 ARG A CA 1
ATOM 608 C C . ARG A 1 80 ? -21.169 25.611 -9.302 1.00 92.81 80 ARG A C 1
ATOM 610 O O . ARG A 1 80 ? -21.818 25.367 -10.311 1.00 92.81 80 ARG A O 1
ATOM 617 N N . GLY A 1 81 ? -21.535 26.572 -8.445 1.00 92.94 81 GLY A N 1
ATOM 618 C CA . GLY A 1 81 ? -22.733 27.409 -8.593 1.00 92.94 81 GLY A CA 1
ATOM 619 C C . GLY A 1 81 ? -24.071 26.704 -8.314 1.00 92.94 81 GLY A C 1
ATOM 620 O O . GLY A 1 81 ? -25.115 27.358 -8.320 1.00 92.94 81 GLY A O 1
ATOM 621 N N . GLN A 1 82 ? -24.069 25.400 -8.025 1.00 91.81 82 GLN A N 1
ATOM 622 C CA . GLN A 1 82 ? -25.283 24.577 -7.990 1.00 91.81 82 GLN A CA 1
ATOM 623 C C . GLN A 1 82 ? -25.646 24.087 -6.589 1.00 91.81 82 GLN A C 1
ATOM 625 O O . GLN A 1 82 ? -26.802 24.207 -6.194 1.00 91.81 82 GLN A O 1
ATOM 630 N N . VAL A 1 83 ? -24.671 23.578 -5.833 1.00 93.56 83 VAL A N 1
ATOM 631 C CA . VAL A 1 83 ? -24.922 22.934 -4.536 1.00 93.56 83 VAL A CA 1
ATOM 632 C C . VAL A 1 83 ? -24.653 23.928 -3.405 1.00 93.56 83 VAL A C 1
ATOM 634 O O . VAL A 1 83 ? -23.481 24.235 -3.170 1.00 93.56 83 VAL A O 1
ATOM 637 N N . PRO A 1 84 ? -25.682 24.470 -2.730 1.00 95.12 84 PRO A N 1
ATOM 638 C CA . PRO A 1 84 ? -25.479 25.320 -1.566 1.00 95.12 84 PRO A CA 1
ATOM 639 C C . PRO A 1 84 ? -24.956 24.494 -0.386 1.00 95.12 84 PRO A C 1
ATOM 641 O O . PRO A 1 84 ? -25.374 23.354 -0.195 1.00 95.12 84 PRO A O 1
ATOM 644 N N . VAL A 1 85 ? -24.045 25.078 0.386 1.00 94.62 85 VAL A N 1
ATOM 645 C CA . VAL A 1 85 ? -23.589 24.545 1.670 1.00 94.62 85 VAL A CA 1
ATOM 646 C C . VAL A 1 85 ? -23.452 25.712 2.636 1.00 94.62 85 VAL A C 1
ATOM 648 O O . VAL A 1 85 ? -22.654 26.622 2.379 1.00 94.62 85 VAL A O 1
ATOM 651 N N . ASP A 1 86 ? -24.217 25.686 3.723 1.00 91.38 86 ASP A N 1
ATOM 652 C CA . ASP A 1 86 ? -24.082 26.633 4.823 1.00 91.38 86 ASP A CA 1
ATOM 653 C C . ASP A 1 86 ? -23.138 26.054 5.893 1.00 91.38 86 ASP A C 1
ATOM 655 O O . ASP A 1 86 ? -23.476 25.071 6.542 1.00 91.38 86 ASP A O 1
ATOM 659 N N . PRO A 1 87 ? -21.946 26.626 6.118 1.00 87.06 87 PRO A N 1
ATOM 660 C CA . PRO A 1 87 ? -21.008 26.112 7.117 1.00 87.06 87 PRO A CA 1
ATOM 661 C C . PRO A 1 87 ? -21.473 26.273 8.578 1.00 87.06 87 PRO A C 1
ATOM 663 O O . PRO A 1 87 ? -20.801 25.752 9.471 1.00 87.06 87 PRO A O 1
ATOM 666 N N . VAL A 1 88 ? -22.550 27.025 8.842 1.00 84.38 88 VAL A N 1
ATOM 667 C CA . VAL A 1 88 ? -23.165 27.152 10.173 1.00 84.38 88 VAL A CA 1
ATOM 668 C C . VAL A 1 88 ? -24.101 25.980 10.455 1.00 84.38 88 VAL A C 1
ATOM 670 O O . VAL A 1 88 ? -24.046 25.420 11.552 1.00 84.38 88 VAL A O 1
ATOM 673 N N . ASP A 1 89 ? -24.914 25.605 9.469 1.00 86.88 89 ASP A N 1
ATOM 674 C CA . ASP A 1 89 ? -26.019 24.658 9.648 1.00 86.88 89 ASP A CA 1
ATOM 675 C C . ASP A 1 89 ? -25.740 23.268 9.046 1.00 86.88 89 ASP A C 1
ATOM 677 O O . ASP A 1 89 ? -26.264 22.264 9.537 1.00 86.88 89 ASP A O 1
ATOM 681 N N . ASP A 1 90 ? -24.882 23.181 8.026 1.00 90.56 90 ASP A N 1
ATOM 682 C CA . ASP A 1 90 ? -24.601 21.953 7.284 1.00 90.56 90 ASP A CA 1
ATOM 683 C C . ASP A 1 90 ? -23.250 21.320 7.654 1.00 90.56 90 ASP A C 1
ATOM 685 O O . ASP A 1 90 ? -22.226 21.983 7.839 1.00 90.56 90 ASP A O 1
ATOM 689 N N . ASP A 1 91 ? -23.203 19.983 7.629 1.00 91.75 91 ASP A N 1
ATOM 690 C CA . ASP A 1 91 ? -21.933 19.263 7.521 1.00 91.75 91 ASP A CA 1
ATOM 691 C C . ASP A 1 91 ? -21.486 19.245 6.055 1.00 91.75 91 ASP A C 1
ATOM 693 O O . ASP A 1 91 ? -22.084 18.583 5.201 1.00 91.75 91 ASP A O 1
ATOM 697 N N . PHE A 1 92 ? -20.394 19.958 5.772 1.00 92.00 92 PHE A N 1
ATOM 698 C CA . PHE A 1 92 ? -19.877 20.128 4.418 1.00 92.00 92 PHE A CA 1
ATOM 699 C C . PHE A 1 92 ? -19.664 18.799 3.677 1.00 92.00 92 PHE A C 1
ATOM 701 O O . PHE A 1 92 ? -20.091 18.650 2.531 1.00 92.00 92 PHE A O 1
ATOM 708 N N . PHE A 1 93 ? -19.008 17.814 4.301 1.00 93.00 93 PHE A N 1
ATOM 709 C CA . PHE A 1 93 ? -18.664 16.568 3.611 1.00 93.00 93 PHE A CA 1
ATOM 710 C C . PHE A 1 93 ? -19.848 15.620 3.510 1.00 93.00 93 PHE A C 1
ATOM 712 O O . PHE A 1 93 ? -19.967 14.912 2.507 1.00 93.00 93 PHE A O 1
ATOM 719 N N . ARG A 1 94 ? -20.751 15.636 4.492 1.00 94.50 94 ARG A N 1
ATOM 720 C CA . ARG A 1 94 ? -22.030 14.940 4.391 1.00 94.50 94 ARG A CA 1
ATOM 721 C C . ARG A 1 94 ? -22.821 15.443 3.186 1.00 94.50 94 ARG A C 1
ATOM 723 O O . ARG A 1 94 ? -23.177 14.632 2.332 1.00 94.50 94 ARG A O 1
ATOM 730 N N . THR A 1 95 ? -23.001 16.758 3.064 1.00 95.00 95 THR A N 1
ATOM 731 C CA . THR A 1 95 ? -23.736 17.374 1.952 1.00 95.00 95 THR A CA 1
ATOM 732 C C . THR A 1 95 ? -23.083 17.059 0.608 1.00 95.00 95 THR A C 1
ATOM 734 O O . THR A 1 95 ? -23.767 16.634 -0.320 1.00 95.00 95 THR A O 1
ATOM 737 N N . VAL A 1 96 ? -21.754 17.168 0.491 1.00 95.00 96 VAL A N 1
ATOM 738 C CA . VAL A 1 96 ? -21.030 16.819 -0.748 1.00 95.00 96 VAL A CA 1
ATOM 739 C C . VAL A 1 96 ? -21.263 15.360 -1.159 1.00 95.00 96 VAL A C 1
ATOM 741 O O . VAL A 1 96 ? -21.478 15.084 -2.342 1.00 95.00 96 VAL A O 1
ATOM 744 N N . VAL A 1 97 ? -21.226 14.416 -0.212 1.00 94.81 97 VAL A N 1
ATOM 745 C CA . VAL A 1 97 ? -21.414 12.985 -0.503 1.00 94.81 97 VAL A CA 1
ATOM 746 C C . VAL A 1 97 ? -22.863 12.668 -0.873 1.00 94.81 97 VAL A C 1
ATOM 748 O O . VAL A 1 97 ? -23.083 11.949 -1.849 1.00 94.81 97 VAL A O 1
ATOM 751 N N . GLU A 1 98 ? -23.837 13.212 -0.142 1.00 95.56 98 GLU A N 1
ATOM 752 C CA . GLU A 1 98 ? -25.265 13.020 -0.423 1.00 95.56 98 GLU A CA 1
ATOM 753 C C . GLU A 1 98 ? -25.637 13.582 -1.802 1.00 95.56 98 GLU A C 1
ATOM 755 O O . GLU A 1 98 ? -26.245 12.886 -2.615 1.00 95.56 98 GLU A O 1
ATOM 760 N N . GLN A 1 99 ? -25.179 14.796 -2.120 1.00 95.31 99 GLN A N 1
ATOM 761 C CA . GLN A 1 99 ? -25.426 15.431 -3.417 1.00 95.31 99 GLN A CA 1
ATOM 762 C C . GLN A 1 99 ? -24.748 14.681 -4.559 1.00 95.31 99 GLN A C 1
ATOM 764 O O . GLN A 1 99 ? -25.344 14.500 -5.617 1.00 95.31 99 GLN A O 1
ATOM 769 N N . ARG A 1 100 ? -23.533 14.161 -4.338 1.00 95.38 100 ARG A N 1
ATOM 770 C CA . ARG A 1 100 ? -22.863 13.308 -5.324 1.00 95.38 100 ARG A CA 1
ATOM 771 C C . ARG A 1 100 ? -23.696 12.075 -5.669 1.00 95.38 100 ARG A C 1
ATOM 773 O O . ARG A 1 100 ? -23.707 11.695 -6.836 1.00 95.38 100 ARG A O 1
ATOM 780 N N . GLN A 1 101 ? -24.319 11.419 -4.688 1.00 94.00 101 GLN A N 1
ATOM 781 C CA . GLN A 1 101 ? -25.164 10.257 -4.978 1.00 94.00 101 GLN A CA 1
ATOM 782 C C . GLN A 1 101 ? -26.438 10.662 -5.714 1.00 94.00 101 GLN A C 1
ATOM 784 O O . GLN A 1 101 ? -26.776 10.022 -6.703 1.00 94.00 101 GLN A O 1
ATOM 789 N N . ALA A 1 102 ? -27.092 11.745 -5.287 1.00 92.69 102 ALA A N 1
ATOM 790 C CA . ALA A 1 102 ? -28.332 12.221 -5.897 1.00 92.69 102 ALA A CA 1
ATOM 791 C C . ALA A 1 102 ? -28.183 12.556 -7.393 1.00 92.69 102 ALA A C 1
ATOM 793 O O . ALA A 1 102 ? -29.110 12.342 -8.169 1.00 92.69 102 ALA A O 1
ATOM 794 N N . VAL A 1 103 ? -27.013 13.055 -7.805 1.00 94.06 103 VAL A N 1
ATOM 795 C CA . VAL A 1 103 ? -26.740 13.449 -9.200 1.00 94.06 103 VAL A CA 1
ATOM 796 C C . VAL A 1 103 ? -25.893 12.439 -9.971 1.00 94.06 103 VAL A C 1
ATOM 798 O O . VAL A 1 103 ? -25.494 12.714 -11.099 1.00 94.06 103 VAL A O 1
ATOM 801 N N . LYS A 1 104 ? -25.579 11.278 -9.378 1.00 92.75 104 LYS A N 1
ATOM 802 C CA . LYS A 1 104 ? -24.597 10.327 -9.923 1.00 92.75 104 LYS A CA 1
ATOM 803 C C . LYS A 1 104 ? -24.904 9.913 -11.364 1.00 92.75 104 LYS A C 1
ATOM 805 O O . LYS A 1 104 ? -23.980 9.854 -12.174 1.00 92.75 104 LYS A O 1
ATOM 810 N N . ASP A 1 105 ? -26.176 9.654 -11.652 1.00 92.75 105 ASP A N 1
ATOM 811 C CA . ASP A 1 105 ? -26.628 9.157 -12.953 1.00 92.75 105 ASP A CA 1
ATOM 812 C C . ASP A 1 105 ? -27.166 10.283 -13.857 1.00 92.75 105 ASP A C 1
ATOM 814 O O . ASP A 1 105 ? -27.110 10.170 -15.079 1.00 92.75 105 ASP A O 1
ATOM 818 N N . SER A 1 106 ? -27.650 11.390 -13.278 1.00 95.44 106 SER A N 1
ATOM 819 C CA . SER A 1 106 ? -28.255 12.513 -14.012 1.00 95.44 106 SER A CA 1
ATOM 820 C C . SER A 1 106 ? -27.264 13.613 -14.415 1.00 95.44 106 SER A C 1
ATOM 822 O O . SER A 1 106 ? -27.425 14.210 -15.477 1.00 95.44 106 SER A O 1
ATOM 824 N N . ASP A 1 107 ? -26.219 13.866 -13.618 1.00 95.31 107 ASP A N 1
ATOM 825 C CA . ASP A 1 107 ? -25.100 14.758 -13.956 1.00 95.31 107 ASP A CA 1
ATOM 826 C C . ASP A 1 107 ? -23.754 14.113 -13.562 1.00 95.31 107 ASP A C 1
ATOM 828 O O . ASP A 1 107 ? -23.162 14.426 -12.516 1.00 95.31 107 ASP A O 1
ATOM 832 N N . PRO A 1 108 ? -23.209 13.236 -14.429 1.00 94.38 108 PRO A N 1
ATOM 833 C CA . PRO A 1 108 ? -21.929 12.574 -14.191 1.00 94.38 108 PRO A CA 1
ATOM 834 C C . PRO A 1 108 ? -20.761 13.549 -13.998 1.00 94.38 108 PRO A C 1
ATOM 836 O O . PRO A 1 108 ? -19.801 13.240 -13.286 1.00 94.38 108 PRO A O 1
ATOM 839 N N . THR A 1 109 ? -20.831 14.744 -14.596 1.00 95.25 109 THR A N 1
ATOM 840 C CA . THR A 1 109 ? -19.762 15.744 -14.489 1.00 95.25 109 THR A CA 1
ATOM 841 C C . THR A 1 109 ? -19.751 16.374 -13.100 1.00 95.25 109 THR A C 1
ATOM 843 O O . THR A 1 109 ? -18.690 16.496 -12.481 1.00 95.25 109 THR A O 1
ATOM 846 N N . LEU A 1 110 ? -20.919 16.753 -12.572 1.00 95.06 110 LEU A N 1
ATOM 847 C CA . LEU A 1 110 ? -21.035 17.248 -11.201 1.00 95.06 110 LEU A CA 1
ATOM 848 C C . LEU A 1 110 ? -20.681 16.151 -10.193 1.00 95.06 110 LEU A C 1
ATOM 850 O O . LEU A 1 110 ? -19.934 16.416 -9.251 1.00 95.06 110 LEU A O 1
ATOM 854 N N . ALA A 1 111 ? -21.126 14.915 -10.419 1.00 95.38 111 ALA A N 1
ATOM 855 C CA . ALA A 1 111 ? -20.778 13.783 -9.565 1.00 95.38 111 ALA A CA 1
ATOM 856 C C . ALA A 1 111 ? -19.259 13.524 -9.520 1.00 95.38 111 ALA A C 1
ATOM 858 O O . ALA A 1 111 ? -18.707 13.231 -8.452 1.00 95.38 111 ALA A O 1
ATOM 859 N N . ALA A 1 112 ? -18.567 13.659 -10.657 1.00 95.44 112 ALA A N 1
ATOM 860 C CA . ALA A 1 112 ? -17.111 13.567 -10.735 1.00 95.44 112 ALA A CA 1
ATOM 861 C C . ALA A 1 112 ? -16.425 14.717 -9.981 1.00 95.44 112 ALA A C 1
ATOM 863 O O . ALA A 1 112 ? -15.525 14.466 -9.177 1.00 95.44 112 ALA A O 1
ATOM 864 N N . PHE A 1 113 ? -16.887 15.959 -10.165 1.00 96.50 113 PHE A N 1
ATOM 865 C CA . PHE A 1 113 ? -16.385 17.119 -9.423 1.00 96.50 113 PHE A CA 1
ATOM 866 C C . PHE A 1 113 ? -16.532 16.937 -7.905 1.00 96.50 113 PHE A C 1
ATOM 868 O O . PHE A 1 113 ? -15.550 17.061 -7.173 1.00 96.50 113 PHE A O 1
ATOM 875 N N . LEU A 1 114 ? -17.729 16.577 -7.428 1.00 96.44 114 LEU A N 1
ATOM 876 C CA . LEU A 1 114 ? -18.000 16.375 -6.002 1.00 96.44 114 LEU A CA 1
ATOM 877 C C . LEU A 1 114 ? -17.166 15.224 -5.424 1.00 96.44 114 LEU A C 1
ATOM 879 O O . LEU A 1 114 ? -16.703 15.316 -4.290 1.00 96.44 114 LEU A O 1
ATOM 883 N N . LYS A 1 115 ? -16.904 14.167 -6.207 1.00 94.81 115 LYS A N 1
ATOM 884 C CA . LYS A 1 115 ? -15.997 13.076 -5.811 1.00 94.81 115 LYS A CA 1
ATOM 885 C C . LYS A 1 115 ? -14.582 13.590 -5.551 1.00 94.81 115 LYS A C 1
ATOM 887 O O . LYS A 1 115 ? -13.989 13.262 -4.525 1.00 94.81 115 LYS A O 1
ATOM 892 N N . VAL A 1 116 ? -14.038 14.370 -6.485 1.00 94.69 116 VAL A N 1
ATOM 893 C CA . VAL A 1 116 ? -12.682 14.923 -6.367 1.00 94.69 116 VAL A CA 1
ATOM 894 C C . VAL A 1 116 ? -12.609 15.895 -5.192 1.00 94.69 116 VAL A C 1
ATOM 896 O O . VAL A 1 116 ? -11.694 15.782 -4.379 1.00 94.69 116 VAL A O 1
ATOM 899 N N . LEU A 1 117 ? -13.601 16.779 -5.052 1.00 94.50 117 LEU A N 1
ATOM 900 C CA . LEU A 1 117 ? -13.688 17.726 -3.942 1.00 94.50 117 LEU A CA 1
ATOM 901 C C . LEU A 1 117 ? -13.742 17.014 -2.584 1.00 94.50 117 LEU A C 1
ATOM 903 O O . LEU A 1 117 ? -12.991 17.379 -1.683 1.00 94.50 117 LEU A O 1
ATOM 907 N N . ALA A 1 118 ? -14.575 15.978 -2.443 1.00 92.75 118 ALA A N 1
ATOM 908 C CA . ALA A 1 118 ? -14.664 15.198 -1.212 1.00 92.75 118 ALA A CA 1
ATOM 909 C C . ALA A 1 118 ? -13.313 14.568 -0.854 1.00 92.75 118 ALA A C 1
ATOM 911 O O . ALA A 1 118 ? -12.838 14.723 0.268 1.00 92.75 118 ALA A O 1
ATOM 912 N N . ASN A 1 119 ? -12.655 13.908 -1.807 1.00 88.56 119 ASN A N 1
ATOM 913 C CA . ASN A 1 119 ? -11.387 13.223 -1.554 1.00 88.56 119 ASN A CA 1
ATOM 914 C C . ASN A 1 119 ? -10.247 14.205 -1.235 1.00 88.56 119 ASN A C 1
ATOM 916 O O . ASN A 1 119 ? -9.483 13.989 -0.290 1.00 88.56 119 ASN A O 1
ATOM 920 N N . ALA A 1 120 ? -10.138 15.297 -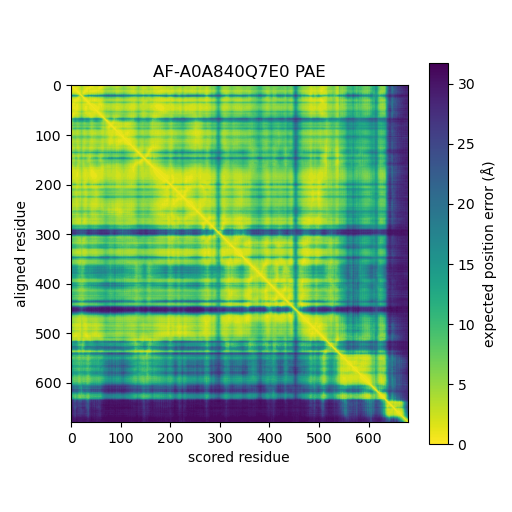1.997 1.00 90.44 120 ALA A N 1
ATOM 921 C CA . ALA A 1 120 ? -9.093 16.298 -1.803 1.00 90.44 120 ALA A CA 1
ATOM 922 C C . ALA A 1 120 ? -9.312 17.108 -0.515 1.00 90.44 120 ALA A C 1
ATOM 924 O O . ALA A 1 120 ? -8.365 17.323 0.240 1.00 90.44 120 ALA A O 1
ATOM 925 N N . GLY A 1 121 ? -10.554 17.514 -0.241 1.00 91.62 121 GLY A N 1
ATOM 926 C CA . GLY A 1 121 ? -10.908 18.359 0.897 1.00 91.62 121 GLY A CA 1
ATOM 927 C C . GLY A 1 121 ? -11.019 17.618 2.228 1.00 91.62 121 GLY A C 1
ATOM 928 O O . GLY A 1 121 ? -10.646 18.178 3.252 1.00 91.62 121 GLY A O 1
ATOM 929 N N . SER A 1 122 ? -11.507 16.371 2.251 1.00 90.69 122 SER A N 1
ATOM 930 C CA . SER A 1 122 ? -11.715 15.661 3.527 1.00 90.69 122 SE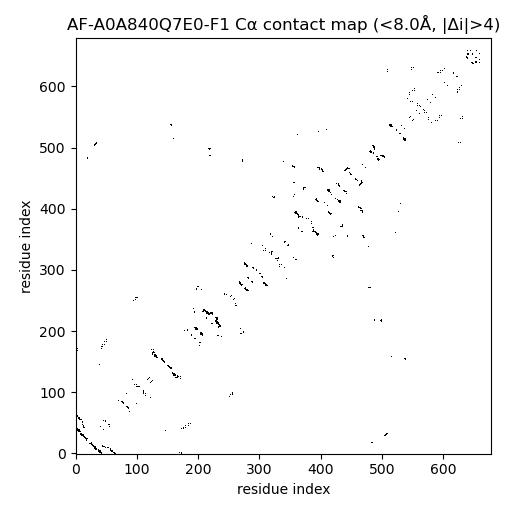R A CA 1
ATOM 931 C C . SER A 1 122 ? -10.411 15.168 4.138 1.00 90.69 122 SER A C 1
ATOM 933 O O . SER A 1 122 ? -10.265 15.196 5.352 1.00 90.69 122 SER A O 1
ATOM 935 N N . TYR A 1 123 ? -9.452 14.744 3.313 1.00 90.06 123 TYR A N 1
ATOM 936 C CA . TYR A 1 123 ? -8.174 14.192 3.768 1.00 90.06 123 TYR A CA 1
ATOM 937 C C . TYR A 1 123 ? -6.966 14.956 3.216 1.00 90.06 123 TYR A C 1
ATOM 939 O O . TYR A 1 123 ? -6.056 15.295 3.975 1.00 90.06 123 TYR A O 1
ATOM 947 N N . GLY A 1 124 ? -6.948 15.222 1.905 1.00 89.69 124 GLY A N 1
ATOM 948 C CA . GLY A 1 124 ? -5.767 15.700 1.180 1.00 89.69 124 GLY A CA 1
ATOM 949 C C . GLY A 1 124 ? -5.157 16.980 1.750 1.00 89.69 124 GLY A C 1
ATOM 950 O O . GLY A 1 124 ? -3.954 17.003 2.015 1.00 89.69 124 GLY A O 1
ATOM 951 N N . ILE A 1 125 ? -5.982 18.000 2.006 1.00 92.69 125 ILE A N 1
ATOM 952 C CA . ILE A 1 125 ? -5.526 19.305 2.518 1.00 92.69 125 ILE A CA 1
ATOM 953 C C . ILE A 1 125 ? -4.869 19.207 3.903 1.00 92.69 125 ILE A C 1
ATOM 955 O O . ILE A 1 125 ? -3.863 19.862 4.163 1.00 92.69 125 ILE A O 1
ATOM 959 N N . PHE A 1 126 ? -5.372 18.331 4.780 1.00 94.06 126 PHE A N 1
ATOM 960 C CA . PHE A 1 126 ? -4.849 18.182 6.141 1.00 94.06 126 PHE A CA 1
ATOM 961 C C . PHE A 1 126 ? -3.509 17.438 6.175 1.00 94.06 126 PHE A C 1
ATOM 963 O O . PHE A 1 126 ? -2.769 17.548 7.154 1.00 94.06 126 PHE A O 1
ATOM 970 N N . ALA A 1 127 ? -3.208 16.677 5.120 1.00 91.75 127 ALA A N 1
ATOM 971 C CA . ALA A 1 127 ? -1.995 15.882 4.962 1.00 91.75 127 ALA A CA 1
ATOM 972 C C . ALA A 1 127 ? -1.007 16.481 3.943 1.00 91.75 127 ALA A C 1
ATOM 974 O O . ALA A 1 127 ? -0.058 15.795 3.547 1.00 91.75 127 ALA A O 1
ATOM 975 N N . GLN A 1 128 ? -1.252 17.687 3.426 1.00 90.94 128 GLN A N 1
ATOM 976 C CA . GLN A 1 128 ? -0.491 18.257 2.313 1.00 90.94 128 GLN A CA 1
ATOM 977 C C . GLN A 1 128 ? 0.925 18.674 2.736 1.00 90.94 128 GLN A C 1
ATOM 979 O O . GLN A 1 128 ? 1.107 19.642 3.455 1.00 90.94 128 GLN A O 1
ATOM 984 N N . MET A 1 129 ? 1.947 17.983 2.243 1.00 89.00 129 MET A N 1
ATOM 985 C CA . MET A 1 129 ? 3.344 18.375 2.427 1.00 89.00 129 MET A CA 1
ATOM 986 C C . MET A 1 129 ? 3.953 18.528 1.037 1.00 89.00 129 MET A C 1
ATOM 988 O O . MET A 1 129 ? 4.023 17.553 0.284 1.00 89.00 129 MET A O 1
ATOM 992 N N . ASP A 1 130 ? 4.322 19.755 0.690 1.00 87.62 130 ASP A N 1
ATOM 993 C CA . ASP A 1 130 ? 4.822 20.129 -0.626 1.00 87.62 130 ASP A CA 1
ATOM 994 C C . ASP A 1 130 ? 6.349 20.069 -0.617 1.00 87.62 130 ASP A C 1
ATOM 996 O O . ASP A 1 130 ? 7.029 20.911 -0.023 1.00 87.62 130 ASP A O 1
ATOM 1000 N N . ARG A 1 131 ? 6.898 19.044 -1.263 1.00 85.12 131 ARG A N 1
ATOM 1001 C CA . ARG A 1 131 ? 8.341 18.843 -1.372 1.00 85.12 131 ARG A CA 1
ATOM 1002 C C . ARG A 1 131 ? 8.961 19.854 -2.339 1.00 85.12 131 ARG A C 1
ATOM 1004 O O . ARG A 1 131 ? 8.469 20.048 -3.447 1.00 85.12 131 ARG A O 1
ATOM 1011 N N . GLN A 1 132 ? 10.068 20.467 -1.933 1.00 86.00 132 GLN A N 1
ATOM 1012 C CA . GLN A 1 132 ? 10.814 21.436 -2.733 1.00 86.00 132 GLN A CA 1
ATOM 1013 C C . GLN A 1 132 ? 12.179 20.859 -3.101 1.00 86.00 132 GLN A C 1
ATOM 1015 O O . GLN A 1 132 ? 13.016 20.674 -2.226 1.00 86.00 132 GLN A O 1
ATOM 1020 N N . GLU A 1 133 ? 12.425 20.580 -4.381 1.00 80.38 133 GLU A N 1
ATOM 1021 C CA . GLU A 1 133 ? 13.751 20.134 -4.830 1.00 80.38 133 GLU A CA 1
ATOM 1022 C C . GLU A 1 133 ? 14.729 21.317 -4.841 1.00 80.38 133 GLU A C 1
ATOM 1024 O O . GLU A 1 133 ? 14.516 22.302 -5.552 1.00 80.38 133 GLU A O 1
ATOM 1029 N N . LEU A 1 134 ? 15.811 21.222 -4.064 1.00 83.50 134 LEU A N 1
ATOM 1030 C CA . LEU A 1 134 ? 16.913 22.183 -4.132 1.00 83.50 134 LEU A CA 1
ATOM 1031 C C . LEU A 1 134 ? 17.880 21.817 -5.266 1.00 83.50 134 LEU A C 1
ATOM 1033 O O . LEU A 1 134 ? 17.858 20.707 -5.804 1.00 83.50 134 LEU A O 1
ATOM 1037 N N . ALA A 1 135 ? 18.759 22.750 -5.641 1.00 78.50 135 ALA A N 1
ATOM 1038 C CA . ALA A 1 135 ? 19.776 22.462 -6.646 1.00 78.50 135 ALA A CA 1
ATOM 1039 C C . ALA A 1 135 ? 20.743 21.365 -6.161 1.00 78.50 135 ALA A C 1
ATOM 1041 O O . ALA A 1 135 ? 21.017 21.234 -4.967 1.00 78.50 135 ALA A O 1
ATOM 1042 N N . THR A 1 136 ? 21.302 20.592 -7.096 1.00 74.19 136 THR A N 1
ATOM 1043 C CA . THR A 1 136 ? 22.237 19.499 -6.791 1.00 74.19 136 THR A CA 1
ATOM 1044 C C . THR A 1 136 ? 23.364 19.958 -5.864 1.00 74.19 136 THR A C 1
ATOM 1046 O O . THR A 1 136 ? 24.038 20.950 -6.134 1.00 74.19 136 THR A O 1
ATOM 1049 N N . GLY A 1 137 ? 23.577 19.220 -4.772 1.00 75.62 137 GLY A N 1
ATOM 1050 C CA . GLY A 1 137 ? 24.599 19.523 -3.765 1.00 75.62 137 GLY A CA 1
ATOM 1051 C C . GLY A 1 137 ? 24.182 20.561 -2.717 1.00 75.62 137 GLY A C 1
ATOM 1052 O O . GLY A 1 137 ? 24.874 20.704 -1.712 1.00 75.62 137 GLY A O 1
ATOM 1053 N N . GLN A 1 138 ? 23.048 21.245 -2.892 1.00 83.56 138 GLN A N 1
ATOM 1054 C CA . GLN A 1 138 ? 22.510 22.146 -1.877 1.00 83.56 138 GLN A CA 1
ATOM 1055 C C . GLN A 1 138 ? 21.688 21.382 -0.839 1.00 83.56 138 GLN A C 1
ATOM 1057 O O . GLN A 1 138 ? 20.950 20.446 -1.148 1.00 83.56 138 GLN A O 1
ATOM 1062 N N . ARG A 1 139 ? 21.809 21.808 0.420 1.00 88.25 139 ARG A N 1
ATOM 1063 C CA . ARG A 1 139 ? 20.978 21.351 1.536 1.00 88.25 139 ARG A CA 1
ATOM 1064 C C . ARG A 1 139 ? 20.547 22.558 2.353 1.00 88.25 139 ARG A C 1
ATOM 1066 O O . ARG A 1 139 ? 21.297 23.525 2.465 1.00 88.25 139 ARG A O 1
ATOM 1073 N N . THR A 1 140 ? 19.374 22.477 2.965 1.00 90.88 140 THR A N 1
ATOM 1074 C CA . THR A 1 140 ? 18.897 23.474 3.928 1.00 90.88 140 THR A CA 1
ATOM 1075 C C . THR A 1 140 ? 18.607 22.829 5.274 1.00 90.88 140 THR A C 1
ATOM 1077 O O . THR A 1 140 ? 18.295 21.642 5.340 1.00 90.88 140 THR A O 1
ATOM 1080 N N . HIS A 1 141 ? 18.709 23.603 6.351 1.00 90.94 141 HIS A N 1
ATOM 1081 C CA . HIS A 1 141 ? 18.389 23.124 7.691 1.00 90.94 141 HIS A CA 1
ATOM 1082 C C . HIS A 1 141 ? 16.908 23.332 7.991 1.00 90.94 141 HIS A C 1
ATOM 1084 O O . HIS A 1 141 ? 16.418 24.461 7.977 1.00 90.94 141 HIS A O 1
ATOM 1090 N N . VAL A 1 142 ? 16.216 22.255 8.346 1.00 91.06 142 VAL A N 1
ATOM 1091 C CA . VAL A 1 142 ? 14.831 22.286 8.827 1.00 91.06 142 VAL A CA 1
ATOM 1092 C C . VAL A 1 142 ? 14.770 21.898 10.299 1.00 91.06 142 VAL A C 1
ATOM 1094 O O . VAL A 1 142 ? 15.625 21.161 10.790 1.00 91.06 142 VAL A O 1
ATOM 1097 N N . THR A 1 143 ? 13.773 22.414 11.019 1.00 90.88 143 THR A N 1
ATOM 1098 C CA . THR A 1 143 ? 13.435 21.912 12.358 1.00 90.88 143 THR A CA 1
ATOM 1099 C C . THR A 1 143 ? 12.494 20.727 12.205 1.00 90.88 143 THR A C 1
ATOM 1101 O O . THR A 1 143 ? 11.432 20.875 11.604 1.00 90.88 143 THR A O 1
ATOM 1104 N N . VAL A 1 144 ? 12.859 19.580 12.766 1.00 87.12 144 VAL A N 1
ATOM 1105 C CA . VAL A 1 144 ? 12.040 18.370 12.719 1.00 87.12 144 VAL A CA 1
ATOM 1106 C C . VAL A 1 144 ? 11.347 18.178 14.062 1.00 87.12 144 VAL A C 1
ATOM 1108 O O . VAL A 1 144 ? 11.990 18.170 15.112 1.00 87.12 144 VAL A O 1
ATOM 1111 N N . HIS A 1 145 ? 10.024 18.032 14.018 1.00 85.06 145 HIS A N 1
ATOM 1112 C CA . HIS A 1 145 ? 9.190 17.668 15.161 1.00 85.06 145 HIS A CA 1
ATOM 1113 C C . HIS A 1 145 ? 8.762 16.209 14.984 1.00 85.06 145 HIS A C 1
ATOM 1115 O O . HIS A 1 145 ? 7.990 15.902 14.078 1.00 85.06 145 HIS A O 1
ATOM 1121 N N . GLY A 1 146 ? 9.291 15.310 15.814 1.00 79.56 146 GLY A N 1
ATOM 1122 C CA . GLY A 1 146 ? 9.126 13.864 15.647 1.00 79.56 146 GLY A CA 1
ATOM 1123 C C . GLY A 1 146 ? 8.838 13.132 16.953 1.00 79.56 146 GLY A C 1
ATOM 1124 O O . GLY A 1 146 ? 8.213 13.675 17.861 1.00 79.56 146 GLY A O 1
ATOM 1125 N N . ALA A 1 147 ? 9.292 11.881 17.042 1.00 74.19 147 ALA A N 1
ATOM 1126 C CA . ALA A 1 147 ? 9.103 11.052 18.234 1.00 74.19 147 ALA A CA 1
ATOM 1127 C C . ALA A 1 147 ? 10.002 11.461 19.420 1.00 74.19 147 ALA A C 1
ATOM 1129 O O . ALA A 1 147 ? 9.748 11.040 20.549 1.00 74.19 147 ALA A O 1
ATOM 1130 N N . ALA A 1 148 ? 11.045 12.258 19.169 1.00 71.12 148 ALA A N 1
ATOM 1131 C CA . ALA A 1 148 ? 11.925 12.796 20.200 1.00 71.12 148 ALA A CA 1
ATOM 1132 C C . ALA A 1 148 ? 11.217 13.856 21.065 1.00 71.12 148 ALA A C 1
ATOM 1134 O O . ALA A 1 148 ? 10.349 14.586 20.588 1.00 71.12 148 ALA A O 1
ATOM 1135 N N . GLU A 1 149 ? 11.615 13.966 22.337 1.00 71.31 149 GLU A N 1
ATOM 1136 C CA . GLU A 1 149 ? 11.057 14.971 23.258 1.00 71.31 149 GLU A CA 1
ATOM 1137 C C . GLU A 1 149 ? 11.377 16.405 22.829 1.00 71.31 149 GLU A C 1
ATOM 1139 O O . GLU A 1 149 ? 10.558 17.304 23.017 1.00 71.31 149 GLU A O 1
ATOM 1144 N N . GLN A 1 150 ? 12.563 16.612 22.253 1.00 79.56 150 GLN A N 1
ATOM 1145 C CA . GLN A 1 150 ? 13.006 17.901 21.743 1.00 79.56 150 GLN A CA 1
ATOM 1146 C C . GLN A 1 150 ? 13.122 17.856 20.216 1.00 79.56 150 GLN A C 1
ATOM 1148 O O . GLN A 1 150 ? 13.616 16.863 19.672 1.00 79.56 150 GLN A O 1
ATOM 1153 N N . PRO A 1 151 ? 12.697 18.918 19.511 1.00 86.19 151 PRO A N 1
ATOM 1154 C CA . PRO A 1 151 ? 12.954 19.055 18.084 1.00 86.19 151 PRO A CA 1
ATOM 1155 C C . PRO A 1 151 ? 14.457 19.078 17.786 1.00 86.19 151 PRO A C 1
ATOM 1157 O O . PRO A 1 151 ? 15.247 19.572 18.592 1.00 86.19 151 PRO A O 1
ATOM 1160 N N . TRP A 1 152 ? 14.853 18.625 16.598 1.00 85.38 152 TRP A N 1
ATOM 1161 C CA . TRP A 1 152 ? 16.243 18.698 16.133 1.00 85.38 152 TRP A CA 1
ATOM 1162 C C . TRP A 1 152 ? 16.350 19.415 14.790 1.00 85.38 152 TRP A C 1
ATOM 1164 O O . TRP A 1 152 ? 15.351 19.734 14.142 1.00 85.38 152 TRP A O 1
ATOM 1174 N N . LYS A 1 153 ? 17.586 19.708 14.380 1.00 86.81 153 LYS A N 1
ATOM 1175 C CA . LYS A 1 153 ? 17.887 20.273 13.065 1.00 86.81 153 LYS A CA 1
ATOM 1176 C C . LYS A 1 153 ? 18.373 19.173 12.133 1.00 86.81 153 LYS A C 1
ATOM 1178 O O . LYS A 1 153 ? 19.329 18.479 12.462 1.00 86.81 153 LYS A O 1
ATOM 1183 N N . ALA A 1 154 ? 17.756 19.069 10.962 1.00 86.50 154 ALA A N 1
ATOM 1184 C CA . ALA A 1 154 ? 18.189 18.173 9.896 1.00 86.50 154 ALA A CA 1
ATOM 1185 C C . ALA A 1 154 ? 18.574 18.995 8.664 1.00 86.50 154 ALA A C 1
ATOM 1187 O O . ALA A 1 154 ? 17.818 19.869 8.238 1.00 86.50 154 ALA A O 1
ATOM 1188 N N . ALA A 1 155 ? 19.748 18.732 8.092 1.00 87.25 155 ALA A N 1
ATOM 1189 C CA . ALA A 1 155 ? 20.130 19.288 6.800 1.00 87.25 155 ALA A CA 1
ATOM 1190 C C . ALA A 1 155 ? 19.554 18.392 5.702 1.00 87.25 155 ALA A C 1
ATOM 1192 O O . ALA A 1 155 ? 19.968 17.242 5.613 1.00 87.25 155 ALA A O 1
ATOM 1193 N N . VAL A 1 156 ? 18.663 18.889 4.847 1.00 87.38 156 VAL A N 1
ATOM 1194 C CA . VAL A 1 156 ? 17.961 18.099 3.817 1.00 87.38 156 VAL A CA 1
ATOM 1195 C C . VAL A 1 156 ? 18.098 18.721 2.429 1.00 87.38 156 VAL A C 1
ATOM 1197 O O . VAL A 1 156 ? 18.167 19.942 2.297 1.00 87.38 156 VAL A O 1
ATOM 1200 N N . ALA A 1 157 ? 18.151 17.881 1.392 1.00 84.25 157 ALA A N 1
ATOM 1201 C CA . ALA A 1 157 ? 18.237 18.318 -0.008 1.00 84.25 157 ALA A CA 1
ATOM 1202 C C . ALA A 1 157 ? 16.864 18.645 -0.622 1.00 84.25 157 ALA A C 1
ATOM 1204 O O . ALA A 1 157 ? 16.792 19.372 -1.608 1.00 84.25 157 ALA A O 1
ATOM 1205 N N . ALA A 1 158 ? 15.787 18.130 -0.025 1.00 85.50 158 ALA A N 1
ATOM 1206 C CA . ALA A 1 158 ? 14.427 18.394 -0.465 1.00 85.50 158 ALA A CA 1
ATOM 1207 C C . ALA A 1 158 ? 13.497 18.644 0.739 1.00 85.50 158 ALA A C 1
ATOM 1209 O O . ALA A 1 158 ? 12.852 17.710 1.226 1.00 85.50 158 ALA A O 1
ATOM 1210 N N . PRO A 1 159 ? 13.480 19.868 1.304 1.00 89.75 159 PRO A N 1
ATOM 1211 C CA . PRO A 1 159 ? 12.587 20.202 2.409 1.00 89.75 159 PRO A CA 1
ATOM 1212 C C . PRO A 1 159 ? 11.116 20.116 1.983 1.00 89.75 159 PRO A C 1
ATOM 1214 O O . PRO A 1 159 ? 10.771 20.336 0.823 1.00 89.75 159 PRO A O 1
ATOM 1217 N N . GLU A 1 160 ? 10.241 19.836 2.945 1.00 89.81 160 GLU A N 1
ATOM 1218 C CA . GLU A 1 160 ? 8.794 19.806 2.743 1.00 89.81 160 GLU A CA 1
ATOM 1219 C C . GLU A 1 160 ? 8.164 21.034 3.396 1.00 89.81 160 GLU A C 1
ATOM 1221 O O . GLU A 1 160 ? 8.438 21.344 4.559 1.00 89.81 160 GLU A O 1
ATOM 1226 N N . LYS A 1 161 ? 7.319 21.741 2.647 1.00 89.94 161 LYS A N 1
ATOM 1227 C CA . LYS A 1 161 ? 6.540 22.869 3.144 1.00 89.94 161 LYS A CA 1
ATOM 1228 C C . LYS A 1 161 ? 5.107 22.403 3.421 1.00 89.94 161 LYS A C 1
ATOM 1230 O O . LYS A 1 161 ? 4.485 21.844 2.521 1.00 89.94 161 LYS A O 1
ATOM 1235 N N . PRO A 1 162 ? 4.552 22.630 4.621 1.00 91.31 162 PRO A N 1
ATOM 1236 C CA . PRO A 1 162 ? 3.146 22.341 4.859 1.00 91.31 162 PRO A CA 1
ATOM 1237 C C . PRO A 1 162 ? 2.261 23.242 3.984 1.00 91.31 162 PRO A C 1
ATOM 1239 O O . PRO A 1 162 ? 2.517 24.444 3.867 1.00 91.31 162 PRO A O 1
ATOM 1242 N N . GLY A 1 163 ? 1.221 22.657 3.387 1.00 92.75 163 GLY A N 1
ATOM 1243 C CA . GLY A 1 163 ? 0.135 23.400 2.750 1.00 92.75 163 GLY A CA 1
ATOM 1244 C C . GLY A 1 163 ? -0.644 24.274 3.744 1.00 92.75 163 GLY A C 1
ATOM 1245 O O . GLY A 1 163 ? -0.521 24.132 4.961 1.00 92.75 163 GLY A O 1
ATOM 1246 N N . GLU A 1 164 ? -1.475 25.175 3.219 1.00 93.69 164 GLU A N 1
ATOM 1247 C CA . GLU A 1 164 ? -2.182 26.206 4.000 1.00 93.69 164 GLU A CA 1
ATOM 1248 C C . GLU A 1 164 ? -3.048 25.638 5.138 1.00 93.69 164 GLU A C 1
ATOM 1250 O O . GLU A 1 164 ? -3.047 26.175 6.244 1.00 93.69 164 GLU A O 1
ATOM 1255 N N . TYR A 1 165 ? -3.744 24.524 4.888 1.00 92.19 165 TYR A N 1
ATOM 1256 C CA . TYR A 1 165 ? -4.684 23.902 5.833 1.00 92.19 165 TYR A CA 1
ATOM 1257 C C . TYR A 1 165 ? -4.142 22.629 6.492 1.00 92.19 165 TYR A C 1
ATOM 1259 O O . TYR A 1 165 ? -4.909 21.802 6.991 1.00 92.19 165 TYR A O 1
ATOM 1267 N N . VAL A 1 166 ? -2.822 22.441 6.487 1.00 93.19 166 VAL A N 1
ATOM 1268 C CA . VAL A 1 166 ? -2.197 21.255 7.074 1.00 93.19 166 VAL A CA 1
ATOM 1269 C C . VAL A 1 166 ? -2.524 21.133 8.547 1.00 93.19 166 VAL A C 1
ATOM 1271 O O . VAL A 1 166 ? -2.221 22.004 9.361 1.00 93.19 166 VAL A O 1
ATOM 1274 N N . PHE A 1 167 ? -3.081 19.980 8.903 1.00 92.56 167 PHE A N 1
ATOM 1275 C CA . PHE A 1 167 ? -3.310 19.616 10.286 1.00 92.56 167 PHE A CA 1
ATOM 1276 C C . PHE A 1 167 ? -3.240 18.090 10.438 1.00 92.56 167 PHE A C 1
ATOM 1278 O O . PHE A 1 167 ? -4.270 17.402 10.446 1.00 92.56 167 PHE A O 1
ATOM 1285 N N . PRO A 1 168 ? -2.019 17.533 10.575 1.00 90.62 168 PRO A N 1
ATOM 1286 C CA . PRO A 1 168 ? -1.785 16.093 10.567 1.00 90.62 168 PRO A CA 1
ATOM 1287 C C . PRO A 1 168 ? -2.618 15.292 11.578 1.00 90.62 168 PRO A C 1
ATOM 1289 O O . PRO A 1 168 ? -2.997 14.171 11.241 1.00 90.62 168 PRO A O 1
ATOM 1292 N N . PRO A 1 169 ? -2.973 15.809 12.777 1.00 91.69 169 PRO A N 1
ATOM 1293 C CA . PRO A 1 169 ? -3.856 15.083 13.685 1.00 91.69 169 PRO A CA 1
ATOM 1294 C C . PRO A 1 169 ? -5.217 14.707 13.077 1.00 91.69 169 PRO A C 1
ATOM 1296 O O . PRO A 1 169 ? -5.674 13.587 13.313 1.00 91.69 169 PRO A O 1
ATOM 1299 N N . ILE A 1 170 ? -5.839 15.582 12.269 1.00 92.94 170 ILE A N 1
ATOM 1300 C CA . ILE A 1 170 ? -7.089 15.260 11.550 1.00 92.94 170 ILE A CA 1
ATOM 1301 C C . ILE A 1 170 ? -6.823 14.208 10.479 1.00 92.94 170 ILE A C 1
ATOM 1303 O O . ILE A 1 170 ? -7.479 13.166 10.486 1.00 92.94 170 ILE A O 1
ATOM 1307 N N . ALA A 1 171 ? -5.820 14.425 9.623 1.00 92.88 171 ALA A N 1
ATOM 1308 C CA . ALA A 1 171 ? -5.461 13.472 8.573 1.00 92.88 171 ALA A CA 1
ATOM 1309 C C . ALA A 1 171 ? -5.201 12.062 9.132 1.00 92.88 171 ALA A C 1
ATOM 1311 O O . ALA A 1 171 ? -5.729 11.070 8.625 1.00 92.88 171 ALA A O 1
ATOM 1312 N N . ALA A 1 172 ? -4.430 11.968 10.218 1.00 93.25 172 ALA A N 1
ATOM 1313 C CA . ALA A 1 172 ? -4.140 10.710 10.887 1.00 93.25 172 ALA A CA 1
ATOM 1314 C C . ALA A 1 172 ? -5.422 10.060 11.422 1.00 93.25 172 ALA A C 1
ATOM 1316 O O . ALA A 1 172 ? -5.654 8.881 11.152 1.00 93.25 172 ALA A O 1
ATOM 1317 N N . CYS A 1 173 ? -6.278 10.814 12.124 1.00 95.69 173 CYS A N 1
ATOM 1318 C CA . CYS A 1 173 ? -7.516 10.281 12.696 1.00 95.69 173 CYS A CA 1
ATOM 1319 C C . CYS A 1 173 ? -8.518 9.810 11.638 1.00 95.69 173 CYS A C 1
ATOM 1321 O O . CYS A 1 173 ? -9.200 8.821 11.888 1.00 95.69 173 CYS A O 1
ATOM 1323 N N . ILE A 1 174 ? -8.575 10.442 10.462 1.00 94.38 174 ILE A N 1
ATOM 1324 C CA . ILE A 1 174 ? -9.390 9.962 9.333 1.00 94.38 174 ILE A CA 1
ATOM 1325 C C . ILE A 1 174 ? -8.914 8.576 8.892 1.00 94.38 174 ILE A C 1
ATOM 1327 O O . ILE A 1 174 ? -9.707 7.639 8.821 1.00 94.38 174 ILE A O 1
ATOM 1331 N N . THR A 1 175 ? -7.605 8.403 8.678 1.00 93.56 175 THR A N 1
ATOM 1332 C CA . THR A 1 175 ? -7.067 7.084 8.302 1.00 93.56 175 THR A CA 1
ATOM 1333 C C . THR A 1 175 ? -7.218 6.047 9.420 1.00 93.56 175 THR A C 1
ATOM 1335 O O . THR A 1 175 ? -7.438 4.872 9.137 1.00 93.56 175 THR A O 1
ATOM 1338 N N . GLY A 1 176 ? -7.130 6.471 10.685 1.00 96.38 176 GLY A N 1
ATOM 1339 C CA . GLY A 1 176 ? -7.374 5.615 11.846 1.00 96.38 176 GLY A CA 1
ATOM 1340 C C . GLY A 1 176 ? -8.831 5.170 11.936 1.00 96.38 176 GLY A C 1
ATOM 1341 O O . GLY A 1 176 ? -9.099 4.005 12.209 1.00 96.38 176 GLY A O 1
ATOM 1342 N N . ALA A 1 177 ? -9.782 6.064 11.658 1.00 95.50 177 ALA A N 1
ATOM 1343 C CA . ALA A 1 177 ? -11.205 5.736 11.615 1.00 95.50 177 ALA A CA 1
ATOM 1344 C C . ALA A 1 177 ? -11.530 4.759 10.474 1.00 95.50 177 ALA A C 1
ATOM 1346 O O . ALA A 1 177 ? -12.273 3.805 10.689 1.00 95.50 177 ALA A O 1
ATOM 1347 N N . ALA A 1 178 ? -10.917 4.923 9.297 1.00 94.88 178 ALA A N 1
ATOM 1348 C CA . ALA A 1 178 ? -11.048 3.958 8.203 1.00 94.88 178 ALA A CA 1
ATOM 1349 C C . ALA A 1 178 ? -10.521 2.565 8.599 1.00 94.88 178 ALA A C 1
ATOM 1351 O O . ALA A 1 178 ? -11.201 1.558 8.405 1.00 94.88 178 ALA A O 1
ATOM 1352 N N . ARG A 1 179 ? -9.346 2.496 9.245 1.00 96.62 179 ARG A N 1
ATOM 1353 C CA . ARG A 1 179 ? -8.813 1.233 9.788 1.00 96.62 179 ARG A CA 1
ATOM 1354 C C . ARG A 1 179 ? -9.703 0.641 10.879 1.00 96.62 179 ARG A C 1
ATOM 1356 O O . ARG A 1 179 ? -9.835 -0.577 10.933 1.00 96.62 179 ARG A O 1
ATOM 1363 N N . LEU A 1 180 ? -10.341 1.469 11.706 1.00 97.50 180 LEU A N 1
ATOM 1364 C CA . LEU A 1 180 ? -11.321 1.012 12.690 1.00 97.50 180 LEU A CA 1
ATOM 1365 C C . LEU A 1 180 ? -12.548 0.378 12.019 1.00 97.50 180 LEU A C 1
ATOM 1367 O O . LEU A 1 180 ? -12.960 -0.693 12.449 1.00 97.50 180 LEU A O 1
ATOM 1371 N N . MET A 1 181 ? -13.081 0.967 10.944 1.00 96.88 181 MET A N 1
ATOM 1372 C CA . MET A 1 181 ? -14.189 0.367 10.182 1.00 96.88 181 MET A CA 1
ATOM 1373 C C . MET A 1 181 ? -13.814 -1.015 9.632 1.00 96.88 181 MET A C 1
ATOM 1375 O O . MET A 1 181 ? -14.582 -1.966 9.782 1.00 96.88 181 MET A O 1
ATOM 1379 N N . LEU A 1 182 ? -12.607 -1.158 9.074 1.00 97.19 182 LEU A N 1
ATOM 1380 C CA . LEU A 1 182 ? -12.103 -2.454 8.611 1.00 97.19 182 LEU A CA 1
ATOM 1381 C C . LEU A 1 182 ? -11.876 -3.444 9.758 1.00 97.19 182 LEU A C 1
ATOM 1383 O O . LEU A 1 182 ? -12.217 -4.613 9.618 1.00 97.19 182 LEU A O 1
ATOM 1387 N N . ALA A 1 183 ? -11.346 -2.997 10.898 1.00 97.69 183 ALA A N 1
ATOM 1388 C CA . ALA A 1 183 ? -11.148 -3.843 12.073 1.00 97.69 183 ALA A CA 1
ATOM 1389 C C . ALA A 1 183 ? -12.482 -4.329 12.661 1.00 97.69 183 ALA A C 1
ATOM 1391 O O . ALA A 1 183 ? -12.589 -5.476 13.087 1.00 97.69 183 ALA A O 1
ATOM 1392 N N . MET A 1 184 ? -13.515 -3.483 12.656 1.00 97.75 184 MET A N 1
ATOM 1393 C CA . MET A 1 184 ? -14.874 -3.868 13.039 1.00 97.75 184 MET A CA 1
ATOM 1394 C C . MET A 1 184 ? -15.466 -4.894 12.068 1.00 97.75 184 MET A C 1
ATOM 1396 O O . MET A 1 184 ? -16.159 -5.812 12.509 1.00 97.75 184 MET A O 1
ATOM 1400 N N . LEU A 1 185 ? -15.197 -4.755 10.765 1.00 97.88 185 LEU A N 1
ATOM 1401 C CA . LEU A 1 185 ? -15.677 -5.691 9.750 1.00 97.88 185 LEU A CA 1
ATOM 1402 C C . LEU A 1 185 ? -14.973 -7.037 9.898 1.00 97.88 185 LEU A C 1
ATOM 1404 O O . LEU A 1 185 ? -15.636 -8.063 10.003 1.00 97.88 185 LEU A O 1
ATOM 1408 N N . GLU A 1 186 ? -13.647 -7.009 10.010 1.00 97.75 186 GLU A N 1
ATOM 1409 C CA . GLU A 1 186 ? -12.829 -8.182 10.299 1.00 97.75 186 GLU A CA 1
ATOM 1410 C C . GLU A 1 186 ? -13.342 -8.907 11.538 1.00 97.75 186 GLU A C 1
ATOM 1412 O O . GLU A 1 186 ? -13.608 -10.104 11.488 1.00 97.75 186 GLU A O 1
ATOM 1417 N N . ARG A 1 187 ? -13.550 -8.170 12.633 1.00 97.69 187 ARG A N 1
ATOM 1418 C CA . ARG A 1 187 ? -14.038 -8.744 13.882 1.00 97.69 187 ARG A CA 1
ATOM 1419 C C . ARG A 1 187 ? -15.437 -9.341 13.743 1.00 97.69 187 ARG A C 1
ATOM 1421 O O . ARG A 1 187 ? -15.699 -10.405 14.286 1.00 97.69 187 ARG A O 1
ATOM 1428 N N . SER A 1 188 ? -16.323 -8.690 12.992 1.00 98.00 188 SER A N 1
ATOM 1429 C CA . SER A 1 188 ? -17.676 -9.203 12.747 1.00 98.00 188 SER A CA 1
ATOM 1430 C C . SER A 1 188 ? -17.661 -10.501 11.934 1.00 98.00 188 SER A C 1
ATOM 1432 O O . SER A 1 188 ? -18.465 -11.390 12.200 1.00 98.00 188 SER A O 1
ATOM 1434 N N . VAL A 1 189 ? -16.740 -10.624 10.974 1.00 98.19 189 VAL A N 1
ATOM 1435 C CA . VAL A 1 189 ? -16.539 -11.844 10.179 1.00 98.19 189 VAL A CA 1
ATOM 1436 C C . VAL A 1 189 ? -15.954 -12.965 11.037 1.00 98.19 189 VAL A C 1
ATOM 1438 O O . VAL A 1 189 ? -16.467 -14.083 11.004 1.00 98.19 189 VAL A O 1
ATOM 1441 N N . THR A 1 190 ? -14.920 -12.680 11.833 1.00 97.06 190 THR A N 1
ATOM 1442 C CA . THR A 1 190 ? -14.269 -13.702 12.667 1.00 97.06 190 THR A CA 1
ATOM 1443 C C . THR A 1 190 ? -15.138 -14.157 13.834 1.00 97.06 190 THR A C 1
ATOM 1445 O O . THR A 1 190 ? -15.157 -15.351 14.125 1.00 97.06 190 THR A O 1
ATOM 1448 N N . ASP A 1 191 ? -15.919 -13.266 14.456 1.00 97.25 191 ASP A N 1
ATOM 1449 C CA . ASP A 1 191 ? -16.894 -13.635 15.494 1.00 97.25 191 ASP A CA 1
ATOM 1450 C C . ASP A 1 191 ? -18.002 -14.553 14.935 1.00 97.25 191 ASP A C 1
ATOM 1452 O O . ASP A 1 191 ? -18.520 -15.402 15.657 1.00 97.25 191 ASP A O 1
ATOM 1456 N N . ALA A 1 192 ? -18.335 -14.434 13.642 1.00 97.25 192 ALA A N 1
ATOM 1457 C CA . ALA A 1 192 ? -19.240 -15.351 12.940 1.00 97.25 192 ALA A CA 1
ATOM 1458 C C . ALA A 1 192 ? -18.561 -16.672 12.504 1.00 97.25 192 ALA A C 1
ATOM 1460 O O . ALA A 1 192 ? -19.191 -17.515 11.865 1.00 97.25 192 ALA A O 1
ATOM 1461 N N . GLY A 1 193 ? -17.277 -16.863 12.829 1.00 96.31 193 GLY A N 1
ATOM 1462 C CA . GLY A 1 193 ? -16.478 -18.033 12.454 1.00 96.31 193 GLY A CA 1
ATOM 1463 C C . GLY A 1 193 ? -15.970 -18.021 11.009 1.00 96.31 193 GLY A C 1
ATOM 1464 O O . GLY A 1 193 ? -15.495 -19.048 10.532 1.00 96.31 193 GLY A O 1
ATOM 1465 N N . GLY A 1 194 ? -16.093 -16.893 10.307 1.00 97.38 194 GLY A N 1
ATOM 1466 C CA . GLY A 1 194 ? -15.679 -16.730 8.918 1.00 97.38 194 GLY A CA 1
ATOM 1467 C C . GLY A 1 194 ? -14.240 -16.248 8.751 1.00 97.38 194 GLY A C 1
ATOM 1468 O O . GLY A 1 194 ? -13.550 -15.894 9.707 1.00 97.38 194 GLY A O 1
ATOM 1469 N N . VAL A 1 195 ? -13.811 -16.179 7.491 1.00 97.25 195 VAL A N 1
ATOM 1470 C CA . VAL A 1 195 ? -12.525 -15.605 7.064 1.00 97.25 195 VAL A CA 1
ATOM 1471 C C . VAL A 1 195 ? -12.707 -14.752 5.801 1.00 97.25 195 VAL A C 1
ATOM 1473 O O . VAL A 1 195 ? -13.800 -14.671 5.239 1.00 97.25 195 VAL A O 1
ATOM 1476 N N . TRP A 1 196 ? -11.637 -14.114 5.332 1.00 96.25 196 TRP A N 1
ATOM 1477 C CA . TRP A 1 196 ? -11.624 -13.301 4.114 1.00 96.25 196 TRP A CA 1
ATOM 1478 C C . TRP A 1 196 ? -10.423 -13.652 3.228 1.00 96.25 196 TRP A C 1
ATOM 1480 O O . TRP A 1 196 ? -9.398 -14.132 3.710 1.00 96.25 196 TRP A O 1
ATOM 1490 N N . THR A 1 197 ? -10.545 -13.401 1.924 1.00 94.44 197 THR A N 1
ATOM 1491 C CA . THR A 1 197 ? -9.496 -13.663 0.926 1.00 94.44 197 THR A CA 1
ATOM 1492 C C . THR A 1 197 ? -8.517 -12.497 0.812 1.00 94.44 197 THR A C 1
ATOM 1494 O O . THR A 1 197 ? -7.306 -12.694 0.763 1.00 94.44 197 THR A O 1
ATOM 1497 N N . PHE A 1 198 ? -9.024 -11.263 0.789 1.00 92.81 198 PHE A N 1
ATOM 1498 C CA . PHE A 1 198 ? -8.206 -10.052 0.857 1.00 92.81 198 PHE A CA 1
ATOM 1499 C C . PHE A 1 198 ? -8.979 -8.909 1.516 1.00 92.81 198 PHE A C 1
ATOM 1501 O O . PHE A 1 198 ? -10.205 -8.941 1.630 1.00 92.81 198 PHE A O 1
ATOM 1508 N N . CYS A 1 199 ? -8.235 -7.896 1.945 1.00 91.69 199 CYS A N 1
ATOM 1509 C CA . CYS A 1 199 ? -8.760 -6.644 2.467 1.00 91.69 199 CYS A CA 1
ATOM 1510 C C . CYS A 1 199 ? -7.896 -5.507 1.906 1.00 91.69 199 CYS A C 1
ATOM 1512 O O . CYS A 1 199 ? -6.670 -5.538 2.051 1.00 91.69 199 CYS A O 1
ATOM 1514 N N . ASP A 1 200 ? -8.512 -4.549 1.215 1.00 84.88 200 ASP A N 1
ATOM 1515 C CA . ASP A 1 200 ? -7.823 -3.424 0.582 1.00 84.88 200 ASP A CA 1
ATOM 1516 C C . ASP A 1 200 ? -8.529 -2.117 0.923 1.00 84.88 200 ASP A C 1
ATOM 1518 O O . ASP A 1 200 ? -9.582 -1.851 0.365 1.00 84.88 200 ASP A O 1
ATOM 1522 N N . THR A 1 201 ? -7.916 -1.337 1.823 1.00 80.69 201 THR A N 1
ATOM 1523 C CA . THR A 1 201 ? -8.195 0.057 2.247 1.00 80.69 201 THR A CA 1
ATOM 1524 C C . THR A 1 201 ? -9.638 0.427 2.630 1.00 80.69 201 THR A C 1
ATOM 1526 O O . THR A 1 201 ? -9.841 1.030 3.682 1.00 80.69 201 THR A O 1
ATOM 1529 N N . ASP A 1 202 ? -10.619 0.085 1.810 1.00 87.56 202 ASP A N 1
ATOM 1530 C CA . ASP A 1 202 ? -12.050 0.355 1.927 1.00 87.56 202 ASP A CA 1
ATOM 1531 C C . ASP A 1 202 ? -12.934 -0.864 1.576 1.00 87.56 202 ASP A C 1
ATOM 1533 O O . ASP A 1 202 ? -14.158 -0.771 1.639 1.00 87.56 202 ASP A O 1
ATOM 1537 N N . SER A 1 203 ? -12.341 -2.019 1.250 1.00 91.62 203 SER A N 1
ATOM 1538 C CA . SER A 1 203 ? -13.055 -3.226 0.815 1.00 91.62 203 SER A CA 1
ATOM 1539 C C . SER A 1 203 ? -12.507 -4.512 1.444 1.00 91.62 203 SER A C 1
ATOM 1541 O O . SER A 1 203 ? -11.333 -4.601 1.813 1.00 91.62 203 SER A O 1
ATOM 1543 N N . MET A 1 204 ? -13.361 -5.535 1.552 1.00 95.38 204 MET A N 1
ATOM 1544 C CA . MET A 1 204 ? -13.007 -6.874 2.033 1.00 95.38 204 MET A CA 1
ATOM 1545 C C . MET A 1 204 ? -13.751 -7.941 1.226 1.00 95.38 204 MET A C 1
ATOM 1547 O O . MET A 1 204 ? -14.969 -7.869 1.082 1.00 95.38 204 MET A O 1
ATOM 1551 N N . ALA A 1 205 ? -13.026 -8.950 0.742 1.00 96.12 205 ALA A N 1
ATOM 1552 C CA . ALA A 1 205 ? -13.609 -10.121 0.092 1.00 96.12 205 ALA A CA 1
ATOM 1553 C C . ALA A 1 205 ? -13.833 -11.229 1.127 1.00 96.12 205 ALA A C 1
ATOM 1555 O O . ALA A 1 205 ? -12.907 -11.966 1.463 1.00 96.12 205 ALA A O 1
ATOM 1556 N N . ILE A 1 206 ? -15.049 -11.311 1.666 1.00 97.62 206 ILE A N 1
ATOM 1557 C CA . ILE A 1 206 ? -15.437 -12.312 2.670 1.00 97.62 206 ILE A CA 1
ATOM 1558 C C . ILE A 1 206 ? -15.603 -13.675 1.991 1.00 97.62 206 ILE A C 1
ATOM 1560 O O . ILE A 1 206 ? -16.227 -13.773 0.936 1.00 97.62 206 ILE A O 1
ATOM 1564 N N . VAL A 1 207 ? -15.067 -14.733 2.602 1.00 97.50 207 VAL A N 1
ATOM 1565 C CA . VAL A 1 207 ? -15.256 -16.104 2.115 1.00 97.50 207 VAL A CA 1
ATOM 1566 C C . VAL A 1 207 ? -16.657 -16.572 2.500 1.00 97.50 207 VAL A C 1
ATOM 1568 O O . VAL A 1 207 ? -16.956 -16.756 3.683 1.00 97.50 207 VAL A O 1
ATOM 1571 N N . ALA A 1 208 ? -17.515 -16.766 1.501 1.00 96.75 208 ALA A N 1
ATOM 1572 C CA . ALA A 1 208 ? -18.907 -17.148 1.692 1.00 96.75 208 ALA A CA 1
ATOM 1573 C C . ALA A 1 208 ? -19.383 -18.153 0.634 1.00 96.75 208 ALA A C 1
ATOM 1575 O O . ALA A 1 208 ? -18.874 -18.174 -0.486 1.00 96.75 208 ALA A O 1
ATOM 1576 N N . ASN A 1 209 ? -20.362 -18.981 0.996 1.00 94.19 209 ASN A N 1
ATOM 1577 C CA . ASN A 1 209 ? -21.119 -19.833 0.079 1.00 94.19 209 ASN A CA 1
ATOM 1578 C C . ASN A 1 209 ? -22.532 -20.085 0.628 1.00 94.19 209 ASN A C 1
ATOM 1580 O O . ASN A 1 209 ? -22.849 -19.676 1.740 1.00 94.19 209 ASN A O 1
ATOM 1584 N N . GLU A 1 210 ? -23.391 -20.742 -0.149 1.00 92.81 210 GLU A N 1
ATOM 1585 C CA . GLU A 1 210 ? -24.811 -20.911 0.192 1.00 92.81 210 GLU A CA 1
ATOM 1586 C C . GLU A 1 210 ? -25.041 -21.606 1.546 1.00 92.81 210 GLU A C 1
ATOM 1588 O O . GLU A 1 210 ? -25.938 -21.227 2.295 1.00 92.81 210 GLU A O 1
ATOM 1593 N N . HIS A 1 211 ? -24.200 -22.582 1.900 1.00 94.25 211 HIS A N 1
ATOM 1594 C CA . HIS A 1 211 ? -24.435 -23.459 3.054 1.00 94.25 211 HIS A CA 1
ATOM 1595 C C . HIS A 1 211 ? -23.430 -23.283 4.207 1.00 94.25 211 HIS A C 1
ATOM 1597 O O . HIS A 1 211 ? -23.471 -24.034 5.179 1.00 94.25 211 HIS A O 1
ATOM 1603 N N . GLY A 1 212 ? -22.505 -22.324 4.119 1.00 94.56 212 GLY A N 1
ATOM 1604 C CA . GLY A 1 212 ? -21.465 -22.095 5.128 1.00 94.56 212 GLY A CA 1
ATOM 1605 C C . GLY A 1 212 ? -20.517 -23.287 5.331 1.00 94.56 212 GLY A C 1
ATOM 1606 O O . GLY A 1 212 ? -20.161 -23.629 6.468 1.00 94.56 212 GLY A O 1
ATOM 1607 N N . THR A 1 213 ? -20.154 -23.971 4.240 1.00 95.69 213 THR A N 1
ATOM 1608 C CA . THR A 1 213 ? -19.343 -25.201 4.287 1.00 95.69 213 THR A CA 1
ATOM 1609 C C . THR A 1 213 ? -17.859 -24.935 4.562 1.00 95.69 213 THR A C 1
ATOM 1611 O O . THR A 1 213 ? -17.379 -23.799 4.531 1.00 95.69 213 THR A O 1
ATOM 1614 N N . LEU A 1 214 ? -17.119 -26.007 4.861 1.00 96.94 214 LEU A N 1
ATOM 1615 C CA . LEU A 1 214 ? -15.664 -25.956 4.983 1.00 96.94 214 LEU A CA 1
ATOM 1616 C C . LEU A 1 214 ? -15.001 -25.875 3.603 1.00 96.94 214 LEU A C 1
ATOM 1618 O O . LEU A 1 214 ? -15.420 -26.547 2.662 1.00 96.94 214 LEU A O 1
ATOM 1622 N N . ILE A 1 215 ? -13.943 -25.072 3.517 1.00 95.12 215 ILE A N 1
ATOM 1623 C CA . ILE A 1 215 ? -13.112 -24.885 2.327 1.00 95.12 215 ILE A CA 1
ATOM 1624 C C . ILE A 1 215 ? -11.673 -25.249 2.693 1.00 95.12 215 ILE A C 1
ATOM 1626 O O . ILE A 1 215 ? -11.150 -24.752 3.694 1.00 95.12 215 ILE A O 1
ATOM 1630 N N . ASP A 1 216 ? -11.044 -26.101 1.880 1.00 95.19 216 ASP A N 1
ATOM 1631 C CA . ASP A 1 216 ? -9.635 -26.482 2.030 1.00 95.19 216 ASP A CA 1
ATOM 1632 C C . ASP A 1 216 ? -8.747 -25.234 2.072 1.00 95.19 216 ASP A C 1
ATOM 1634 O O . ASP A 1 216 ? -8.813 -24.363 1.200 1.00 95.19 216 ASP A O 1
ATOM 1638 N N . CYS A 1 217 ? -7.953 -25.126 3.131 1.00 96.56 217 CYS A N 1
ATOM 1639 C CA . CYS A 1 217 ? -7.067 -24.000 3.348 1.00 96.56 217 CYS A CA 1
ATOM 1640 C C . CYS A 1 217 ? -5.965 -24.401 4.338 1.00 96.56 217 CYS A C 1
ATOM 1642 O O . CYS A 1 217 ? -6.223 -24.492 5.545 1.00 96.56 217 CYS A O 1
ATOM 1644 N N . PRO A 1 218 ? -4.723 -24.618 3.865 1.00 96.25 218 PRO A N 1
ATOM 1645 C CA . PRO A 1 218 ? -3.589 -24.914 4.732 1.00 96.25 218 PRO A CA 1
ATOM 1646 C C . PRO A 1 218 ? -3.448 -23.888 5.862 1.00 96.25 218 PRO A C 1
ATOM 1648 O O . PRO A 1 218 ? -3.506 -22.684 5.625 1.00 96.25 218 PRO A O 1
ATOM 1651 N N . GLY A 1 219 ? -3.267 -24.356 7.098 1.00 95.38 219 GLY A N 1
ATOM 1652 C CA . GLY A 1 219 ? -3.212 -23.490 8.285 1.00 95.38 219 GLY A CA 1
ATOM 1653 C C . GLY A 1 219 ? -4.567 -23.005 8.804 1.00 95.38 219 GLY A C 1
ATOM 1654 O O . GLY A 1 219 ? -4.598 -22.262 9.783 1.00 95.38 219 GLY A O 1
ATOM 1655 N N . GLY A 1 220 ? -5.673 -23.405 8.172 1.00 96.50 220 GLY A N 1
ATOM 1656 C CA . GLY A 1 220 ? -7.019 -23.135 8.660 1.00 96.50 220 GLY A CA 1
ATOM 1657 C C . GLY A 1 220 ? -7.309 -23.822 10.007 1.00 96.50 220 GLY A C 1
ATOM 1658 O O . GLY A 1 220 ? -6.754 -24.887 10.284 1.00 96.50 220 GLY A O 1
ATOM 1659 N N . PRO A 1 221 ? -8.169 -23.234 10.859 1.00 95.12 221 PRO A N 1
ATOM 1660 C CA . PRO A 1 221 ? -8.443 -23.741 12.206 1.00 95.12 221 PRO A CA 1
ATOM 1661 C C . PRO A 1 221 ? -9.407 -24.939 12.237 1.00 95.12 221 PRO A C 1
ATOM 1663 O O . PRO A 1 221 ? -9.614 -25.528 13.297 1.00 95.12 221 PRO A O 1
ATOM 1666 N N . HIS A 1 222 ? -10.032 -25.281 11.109 1.00 96.56 222 HIS A N 1
ATOM 1667 C CA . HIS A 1 222 ? -10.932 -26.423 10.977 1.00 96.56 222 HIS A CA 1
ATOM 1668 C C . HIS A 1 222 ? -10.258 -27.570 10.225 1.00 96.56 222 HIS A C 1
ATOM 1670 O O . HIS A 1 222 ? -9.163 -27.429 9.683 1.00 96.56 222 HIS A O 1
ATOM 1676 N N . THR A 1 223 ? -10.928 -28.717 10.174 1.00 96.69 223 THR A N 1
ATOM 1677 C CA . THR A 1 223 ? -10.421 -29.910 9.498 1.00 96.69 223 THR A CA 1
ATOM 1678 C C . THR A 1 223 ? -11.521 -30.508 8.630 1.00 96.69 223 THR A C 1
ATOM 1680 O O . THR A 1 223 ? -12.654 -30.671 9.082 1.00 96.69 223 THR A O 1
ATOM 1683 N N . MET A 1 224 ? -11.190 -30.802 7.375 1.00 95.38 224 MET A N 1
ATOM 1684 C CA . MET A 1 224 ? -12.027 -31.568 6.454 1.00 95.38 224 MET A CA 1
ATOM 1685 C C . MET A 1 224 ? -12.178 -33.020 6.946 1.00 95.38 224 MET A C 1
ATOM 1687 O O . MET A 1 224 ? -11.340 -33.493 7.716 1.00 95.38 224 MET A O 1
ATOM 1691 N N . PRO A 1 225 ? -13.179 -33.782 6.466 1.00 93.94 225 PRO A N 1
ATOM 1692 C CA . PRO A 1 225 ? -13.326 -35.200 6.814 1.00 93.94 225 PRO A CA 1
ATOM 1693 C C . PRO A 1 225 ? -12.095 -36.072 6.507 1.00 93.94 225 PRO A C 1
ATOM 1695 O O . PRO A 1 225 ? -11.896 -37.097 7.150 1.00 93.94 225 PRO A O 1
ATOM 1698 N N . ASP A 1 226 ? -11.264 -35.665 5.544 1.00 94.31 226 ASP A N 1
ATOM 1699 C CA . ASP A 1 226 ? -10.042 -36.365 5.129 1.00 94.31 226 ASP A CA 1
ATOM 1700 C C . ASP A 1 226 ? -8.770 -35.917 5.879 1.00 94.31 226 ASP A C 1
ATOM 1702 O O . ASP A 1 226 ? -7.668 -36.352 5.546 1.00 94.31 226 ASP A O 1
ATOM 1706 N N . GLY A 1 227 ? -8.902 -35.050 6.889 1.00 93.62 227 GLY A N 1
ATOM 1707 C CA . GLY A 1 227 ? -7.788 -34.578 7.713 1.00 93.62 227 GLY A CA 1
ATOM 1708 C C . GLY A 1 227 ? -7.079 -33.320 7.199 1.00 93.62 227 GLY A C 1
ATOM 1709 O O . GLY A 1 227 ? -6.212 -32.798 7.903 1.00 93.62 227 GLY A O 1
ATOM 1710 N N . ARG A 1 228 ? -7.430 -32.786 6.019 1.00 96.12 228 ARG A N 1
ATOM 1711 C CA . ARG A 1 228 ? -6.862 -31.514 5.534 1.00 96.12 228 ARG A CA 1
ATOM 1712 C C . ARG A 1 228 ? -7.345 -30.327 6.366 1.00 96.12 228 ARG A C 1
ATOM 1714 O O . ARG A 1 228 ? -8.493 -30.293 6.804 1.00 96.12 228 ARG A O 1
ATOM 1721 N N . ALA A 1 229 ? -6.476 -29.338 6.567 1.00 97.50 229 ALA A N 1
ATOM 1722 C CA . ALA A 1 229 ? -6.845 -28.091 7.236 1.00 97.50 229 ALA A CA 1
ATOM 1723 C C . ALA A 1 229 ? -7.847 -27.286 6.391 1.00 97.50 229 ALA A C 1
ATOM 1725 O O . ALA A 1 229 ? -7.797 -27.304 5.163 1.00 97.50 229 ALA A O 1
ATOM 1726 N N . ALA A 1 230 ? -8.754 -26.574 7.052 1.00 97.81 230 ALA A N 1
ATOM 1727 C CA . ALA A 1 230 ? -9.830 -25.848 6.397 1.00 97.81 230 ALA A CA 1
ATOM 1728 C C . ALA A 1 230 ? -10.221 -24.566 7.129 1.00 97.81 230 ALA A C 1
ATOM 1730 O O . ALA A 1 230 ? -9.994 -24.390 8.329 1.00 97.81 230 ALA A O 1
ATOM 1731 N N . VAL A 1 231 ? -10.883 -23.686 6.388 1.00 97.62 231 VAL A N 1
ATOM 1732 C CA . VAL A 1 231 ? -11.603 -22.521 6.905 1.00 97.62 231 VAL A CA 1
ATOM 1733 C C . VAL A 1 231 ? -13.101 -22.711 6.702 1.00 97.62 231 VAL A C 1
ATOM 1735 O O . VAL A 1 231 ? -13.529 -23.482 5.846 1.00 97.62 231 VAL A O 1
ATOM 1738 N N . ARG A 1 232 ? -13.912 -22.008 7.489 1.00 97.19 232 ARG A N 1
ATOM 1739 C CA . ARG A 1 232 ? -15.365 -22.004 7.334 1.00 97.19 232 ARG A CA 1
ATOM 1740 C C . ARG A 1 232 ? -15.787 -20.820 6.468 1.00 97.19 232 ARG A C 1
ATOM 1742 O O . ARG A 1 232 ? -15.411 -19.683 6.750 1.00 97.19 232 ARG A O 1
ATOM 1749 N N . ALA A 1 233 ? -16.580 -21.093 5.437 1.00 97.88 233 ALA A N 1
ATOM 1750 C CA . ALA A 1 233 ? -17.293 -20.056 4.707 1.00 97.88 233 ALA A CA 1
ATOM 1751 C C . ALA A 1 233 ? -18.491 -19.555 5.525 1.00 97.88 233 ALA A C 1
ATOM 1753 O O . ALA A 1 233 ? -19.128 -20.324 6.247 1.00 97.88 233 ALA A O 1
ATOM 1754 N N . LEU A 1 234 ? -18.823 -18.273 5.395 1.00 98.19 234 LEU A N 1
ATOM 1755 C CA . LEU A 1 234 ? -20.090 -17.740 5.898 1.00 98.19 234 LEU A CA 1
ATOM 1756 C C . LEU A 1 234 ? -21.237 -18.025 4.917 1.00 98.19 234 LEU A C 1
ATOM 1758 O O . LEU A 1 234 ? -21.004 -18.183 3.722 1.00 98.19 234 LEU A O 1
ATOM 1762 N N . THR A 1 235 ? -22.476 -18.064 5.412 1.00 97.50 235 THR A N 1
ATOM 1763 C CA . THR A 1 235 ? -23.665 -17.998 4.549 1.00 97.50 235 THR A CA 1
ATOM 1764 C C . THR A 1 235 ? -23.889 -16.564 4.075 1.00 97.50 235 THR A C 1
ATOM 1766 O O . THR A 1 235 ? -23.384 -15.614 4.682 1.00 97.50 235 THR A O 1
ATOM 1769 N N . LEU A 1 236 ? -24.676 -16.382 3.013 1.00 95.19 236 LEU A N 1
ATOM 1770 C CA . LEU A 1 236 ? -25.064 -15.040 2.563 1.00 95.19 236 LEU A CA 1
ATOM 1771 C C . LEU A 1 236 ? -25.862 -14.289 3.642 1.00 95.19 236 LEU A C 1
ATOM 1773 O O . LEU A 1 236 ? -25.593 -13.116 3.883 1.00 95.19 236 LEU A O 1
ATOM 1777 N N . ASP A 1 237 ? -26.715 -14.988 4.395 1.00 96.06 237 ASP A N 1
ATOM 1778 C CA . ASP A 1 237 ? -27.451 -14.412 5.529 1.00 96.06 237 ASP A CA 1
ATOM 1779 C C . ASP A 1 237 ? -26.523 -13.892 6.638 1.00 96.06 237 ASP A C 1
ATOM 1781 O O . ASP A 1 237 ? -26.768 -12.832 7.224 1.00 96.06 237 ASP A O 1
ATOM 1785 N N . HIS A 1 238 ? -25.424 -14.602 6.927 1.00 97.31 238 HIS A N 1
ATOM 1786 C CA . HIS A 1 238 ? -24.407 -14.104 7.856 1.00 97.31 238 HIS A CA 1
ATOM 1787 C C . HIS A 1 238 ? -23.760 -12.817 7.327 1.00 97.31 238 HIS A C 1
ATOM 1789 O O . HIS A 1 238 ? -23.585 -11.864 8.089 1.00 97.31 238 HIS A O 1
ATOM 1795 N N . VAL A 1 239 ? -23.426 -12.767 6.033 1.00 96.50 239 VAL A N 1
ATOM 1796 C CA . VAL A 1 239 ? -22.833 -11.575 5.406 1.00 96.50 239 VAL A CA 1
ATOM 1797 C C . VAL A 1 239 ? -23.803 -10.392 5.457 1.00 96.50 239 VAL A C 1
ATOM 1799 O O . VAL A 1 239 ? -23.405 -9.294 5.854 1.00 96.50 239 VAL A O 1
ATOM 1802 N N . ASP A 1 240 ? -25.079 -10.602 5.143 1.00 95.50 240 ASP A N 1
ATOM 1803 C CA . ASP A 1 240 ? -26.089 -9.545 5.194 1.00 95.50 240 ASP A CA 1
ATOM 1804 C C . ASP A 1 240 ? -26.377 -9.081 6.624 1.00 95.50 240 ASP A C 1
ATOM 1806 O O . ASP A 1 240 ? -26.493 -7.878 6.866 1.00 95.50 240 ASP A O 1
ATOM 1810 N N . THR A 1 241 ? -26.370 -9.988 7.603 1.00 96.56 241 THR A N 1
ATOM 1811 C CA . THR A 1 241 ? -26.456 -9.623 9.026 1.00 96.56 241 THR A CA 1
ATOM 1812 C C . THR A 1 241 ? -25.299 -8.706 9.429 1.00 96.56 241 THR A C 1
ATOM 1814 O O . THR A 1 241 ? -25.501 -7.700 10.116 1.00 96.56 241 THR A O 1
ATOM 1817 N N . ILE A 1 242 ? -24.076 -9.007 8.979 1.00 96.75 242 ILE A N 1
ATOM 1818 C CA . ILE A 1 242 ? -22.912 -8.143 9.211 1.00 96.75 242 ILE A CA 1
ATOM 1819 C C . ILE A 1 242 ? -23.134 -6.776 8.551 1.00 96.75 242 ILE A C 1
ATOM 1821 O O . ILE A 1 242 ? -22.974 -5.754 9.220 1.00 96.75 242 ILE A O 1
ATOM 1825 N N . ARG A 1 243 ? -23.569 -6.725 7.285 1.00 95.75 243 ARG A N 1
ATOM 1826 C CA . ARG A 1 243 ? -23.854 -5.464 6.573 1.00 95.75 243 ARG A CA 1
ATOM 1827 C C . ARG A 1 243 ? -24.899 -4.606 7.285 1.00 95.75 243 ARG A C 1
ATOM 1829 O O . ARG A 1 243 ? -24.675 -3.412 7.488 1.00 95.75 243 ARG A O 1
ATOM 1836 N N . GLN A 1 244 ? -25.994 -5.203 7.747 1.00 93.88 244 GLN A N 1
ATOM 1837 C CA . GLN A 1 244 ? -27.057 -4.497 8.467 1.00 93.88 244 GLN A CA 1
ATOM 1838 C C . GLN A 1 244 ? -26.569 -3.883 9.787 1.00 93.88 244 GLN A C 1
ATOM 1840 O O . GLN A 1 244 ? -27.001 -2.792 10.163 1.00 93.88 244 GLN A O 1
ATOM 1845 N N . ARG A 1 245 ? -25.610 -4.514 10.482 1.00 94.69 245 ARG A N 1
ATOM 1846 C CA . ARG A 1 245 ? -24.991 -3.908 11.677 1.00 94.69 245 ARG A CA 1
ATOM 1847 C C . ARG A 1 245 ? -24.262 -2.606 11.342 1.00 94.69 245 ARG A C 1
ATOM 1849 O O . ARG A 1 245 ? -24.325 -1.669 12.137 1.00 94.69 245 ARG A O 1
ATOM 1856 N N . PHE A 1 246 ? -23.620 -2.529 10.176 1.00 95.25 246 PHE A N 1
ATOM 1857 C CA . PHE A 1 246 ? -22.930 -1.324 9.706 1.00 95.25 246 PHE A CA 1
ATOM 1858 C C . PHE A 1 246 ? -23.890 -0.214 9.271 1.00 95.25 246 PHE A C 1
ATOM 1860 O O . PHE A 1 246 ? -23.541 0.956 9.412 1.00 95.25 246 PHE A O 1
ATOM 1867 N N . ALA A 1 247 ? -25.112 -0.537 8.837 1.00 91.94 247 ALA A N 1
ATOM 1868 C CA . ALA A 1 247 ? -26.121 0.472 8.500 1.00 91.94 247 ALA A CA 1
ATOM 1869 C C . ALA A 1 247 ? -26.425 1.421 9.678 1.00 91.94 247 ALA A C 1
ATOM 1871 O O . ALA A 1 247 ? -26.700 2.599 9.472 1.00 91.94 247 ALA A O 1
ATOM 1872 N N . ARG A 1 248 ? -26.269 0.955 10.927 1.00 91.31 248 ARG A N 1
ATOM 1873 C CA . ARG A 1 248 ? -26.420 1.778 12.145 1.00 91.31 248 ARG A CA 1
ATOM 1874 C C . ARG A 1 248 ? -25.357 2.870 12.303 1.00 91.31 248 ARG A C 1
ATOM 1876 O O . ARG A 1 248 ? -25.522 3.752 13.140 1.00 91.31 248 ARG A O 1
ATOM 1883 N N . LEU A 1 249 ? -24.260 2.778 11.555 1.00 93.25 249 LEU A N 1
ATOM 1884 C CA . LEU A 1 249 ? -23.167 3.750 11.544 1.00 93.25 249 LEU A CA 1
ATOM 1885 C C . LEU A 1 249 ? -23.285 4.740 10.382 1.00 93.25 249 LEU A C 1
ATOM 1887 O O . LEU A 1 249 ? -22.412 5.590 10.238 1.00 93.25 249 LEU A O 1
ATOM 1891 N N . ASN A 1 250 ? -24.315 4.616 9.539 1.00 93.31 250 ASN A N 1
ATOM 1892 C CA . ASN A 1 250 ? -24.491 5.454 8.363 1.00 93.31 250 ASN A CA 1
ATOM 1893 C C . ASN A 1 250 ? -24.825 6.904 8.782 1.00 93.31 250 ASN A C 1
ATOM 1895 O O . ASN A 1 250 ? -25.897 7.133 9.343 1.00 93.31 250 ASN A O 1
ATOM 1899 N N . PRO A 1 251 ? -23.932 7.887 8.537 1.00 93.00 251 PRO A N 1
ATOM 1900 C CA . PRO A 1 251 ? -24.169 9.277 8.926 1.00 93.00 251 PRO A CA 1
ATOM 1901 C C . PRO A 1 251 ? -25.019 10.037 7.899 1.00 93.00 251 PRO A C 1
ATOM 1903 O O . PRO A 1 251 ? -25.385 11.187 8.137 1.00 93.00 251 PRO A O 1
ATOM 1906 N N . TYR A 1 252 ? -25.283 9.430 6.743 1.00 94.81 252 TYR A N 1
ATOM 1907 C CA . TYR A 1 252 ? -25.967 10.056 5.628 1.00 94.81 252 TYR A CA 1
ATOM 1908 C C . TYR A 1 252 ? -27.475 9.831 5.704 1.00 94.81 252 TYR A C 1
ATOM 1910 O O . TYR A 1 252 ? -27.984 8.935 6.378 1.00 94.81 252 TYR A O 1
ATOM 1918 N N . ARG A 1 253 ? -28.201 10.646 4.950 1.00 91.75 253 ARG A N 1
ATOM 1919 C CA . ARG A 1 253 ? -29.611 10.440 4.646 1.00 91.75 253 ARG A CA 1
ATOM 1920 C C . ARG A 1 253 ? -29.844 9.070 3.975 1.00 91.75 253 ARG A C 1
ATOM 1922 O O . ARG A 1 253 ? -29.244 8.828 2.924 1.00 91.75 253 ARG A O 1
ATOM 1929 N N . PRO A 1 254 ? -30.717 8.194 4.519 1.00 89.00 254 PRO A N 1
ATOM 1930 C CA . PRO A 1 254 ? -30.947 6.850 3.970 1.00 89.00 254 PRO A CA 1
ATOM 1931 C C . PRO A 1 254 ? -31.460 6.821 2.525 1.00 89.00 254 PRO A C 1
ATOM 1933 O O . PRO A 1 254 ? -31.204 5.861 1.800 1.00 89.00 254 PRO A O 1
ATOM 1936 N N . ASP A 1 255 ? -32.166 7.870 2.097 1.00 89.31 255 ASP A N 1
ATOM 1937 C CA . ASP A 1 255 ? -32.655 8.036 0.727 1.00 89.31 255 ASP A CA 1
ATOM 1938 C C . ASP A 1 255 ? -31.560 8.484 -0.258 1.00 89.31 255 ASP A C 1
ATOM 1940 O O . ASP A 1 255 ? -31.688 8.254 -1.456 1.00 89.31 255 ASP A O 1
ATOM 1944 N N . ALA A 1 256 ? -30.462 9.070 0.233 1.00 90.31 256 ALA A N 1
ATOM 1945 C CA . ALA A 1 256 ? -29.313 9.464 -0.585 1.00 90.31 256 ALA A CA 1
ATOM 1946 C C . ALA A 1 256 ? -28.197 8.405 -0.585 1.00 90.31 256 ALA A C 1
ATOM 1948 O O . ALA A 1 256 ? -27.585 8.123 -1.616 1.00 90.31 256 ALA A O 1
ATOM 1949 N N . VAL A 1 257 ? -27.906 7.810 0.575 1.00 91.38 257 VAL A N 1
ATOM 1950 C CA . VAL A 1 257 ? -26.911 6.743 0.737 1.00 91.38 257 VAL A CA 1
ATOM 1951 C C . VAL A 1 257 ? -27.544 5.627 1.558 1.00 91.38 257 VAL A C 1
ATOM 1953 O O . VAL A 1 257 ? -27.552 5.681 2.784 1.00 91.38 257 VAL A O 1
ATOM 1956 N N . THR A 1 258 ? -28.052 4.600 0.882 1.00 89.38 258 THR A N 1
ATOM 1957 C CA . THR A 1 258 ? -28.738 3.474 1.534 1.00 89.38 258 THR A CA 1
ATOM 1958 C C . THR A 1 258 ? -27.789 2.648 2.402 1.00 89.38 258 THR A C 1
ATOM 1960 O O . THR A 1 258 ? -28.030 2.461 3.592 1.00 89.38 258 THR A O 1
ATOM 1963 N N . ASP A 1 259 ? -26.663 2.225 1.822 1.00 89.88 259 ASP A N 1
ATOM 1964 C CA . ASP A 1 259 ? -25.695 1.335 2.462 1.00 89.88 259 ASP A CA 1
ATOM 1965 C C . ASP A 1 259 ? -24.309 1.978 2.550 1.00 89.88 259 ASP A C 1
ATOM 1967 O O . ASP A 1 259 ? -23.741 2.400 1.535 1.00 89.88 259 ASP A O 1
ATOM 1971 N N . ILE A 1 260 ? -23.731 1.968 3.756 1.00 92.12 260 ILE A N 1
ATOM 1972 C CA . ILE A 1 260 ? -22.322 2.326 3.987 1.00 92.12 260 ILE A CA 1
ATOM 1973 C C . ILE A 1 260 ? -21.367 1.150 3.712 1.00 92.12 260 ILE A C 1
ATOM 1975 O O . ILE A 1 260 ? -20.220 1.375 3.341 1.00 92.12 260 ILE A O 1
ATOM 1979 N N . LEU A 1 261 ? -21.845 -0.098 3.841 1.00 94.56 261 LEU A N 1
ATOM 1980 C CA . LEU A 1 261 ? -21.121 -1.320 3.475 1.00 94.56 261 LEU A CA 1
ATOM 1981 C C . LEU A 1 261 ? -21.895 -2.076 2.384 1.00 94.56 261 LEU A C 1
ATOM 1983 O O . LEU A 1 261 ? -22.878 -2.773 2.654 1.00 94.56 261 LEU A O 1
ATOM 1987 N N . LYS A 1 262 ? -21.455 -1.910 1.136 1.00 92.69 262 LYS A N 1
ATOM 1988 C CA . LYS A 1 262 ? -22.126 -2.437 -0.060 1.00 92.69 262 LYS A CA 1
ATOM 1989 C C . LYS A 1 262 ? -21.581 -3.806 -0.456 1.00 92.69 262 LYS A C 1
ATOM 1991 O O . LYS A 1 262 ? -20.377 -4.037 -0.386 1.00 92.69 262 LYS A O 1
ATOM 1996 N N . ALA A 1 263 ? -22.464 -4.680 -0.931 1.00 91.88 263 ALA A N 1
ATOM 1997 C CA . ALA A 1 263 ? -22.069 -5.886 -1.650 1.00 91.88 263 ALA A CA 1
ATOM 1998 C C . ALA A 1 263 ? -21.845 -5.526 -3.128 1.00 91.88 263 ALA A C 1
ATOM 2000 O O . ALA A 1 263 ? -22.802 -5.395 -3.884 1.00 91.88 263 ALA A O 1
ATOM 2001 N N . GLU A 1 264 ? -20.590 -5.294 -3.525 1.00 91.00 264 GLU A N 1
ATOM 2002 C CA . GLU A 1 264 ? -20.261 -4.889 -4.905 1.00 91.00 264 GLU A CA 1
ATOM 2003 C C . GLU A 1 264 ? -20.113 -6.068 -5.873 1.00 91.00 264 GLU A C 1
ATOM 2005 O O . GLU A 1 264 ? -20.296 -5.898 -7.076 1.00 91.00 264 GLU A O 1
ATOM 2010 N N . PHE A 1 265 ? -19.757 -7.252 -5.371 1.00 92.31 265 PHE A N 1
ATOM 2011 C CA . PHE A 1 265 ? -19.514 -8.428 -6.199 1.00 92.31 265 PHE A CA 1
ATOM 2012 C C . PHE A 1 265 ? -19.732 -9.726 -5.418 1.00 92.31 265 PHE A C 1
ATOM 2014 O O . PHE A 1 265 ? -19.324 -9.842 -4.261 1.00 92.31 265 PHE A O 1
ATOM 2021 N N . THR A 1 266 ? -20.309 -10.722 -6.090 1.00 92.19 266 THR A N 1
ATOM 2022 C CA . THR A 1 266 ? -20.421 -12.103 -5.612 1.00 92.19 266 THR A CA 1
ATOM 2023 C C . THR A 1 266 ? -19.898 -13.027 -6.704 1.00 92.19 266 THR A C 1
ATOM 2025 O O . THR A 1 266 ? -20.369 -12.986 -7.840 1.00 92.19 266 THR A O 1
ATOM 2028 N N . GLY A 1 267 ? -18.900 -13.839 -6.365 1.00 92.62 267 GLY A N 1
ATOM 2029 C CA . GLY A 1 267 ? -18.212 -14.715 -7.304 1.00 92.62 267 GLY A CA 1
ATOM 2030 C C . GLY A 1 267 ? -16.898 -15.219 -6.722 1.00 92.62 267 GLY A C 1
ATOM 2031 O O . GLY A 1 267 ? -16.723 -15.270 -5.504 1.00 92.62 267 GLY A O 1
ATOM 2032 N N . TRP A 1 268 ? -15.963 -15.572 -7.595 1.00 93.19 268 TRP A N 1
ATOM 2033 C CA . TRP A 1 268 ? -14.671 -16.129 -7.219 1.00 93.19 268 TRP A CA 1
ATOM 2034 C C . TRP A 1 268 ? -13.595 -15.057 -7.152 1.00 93.19 268 TRP A C 1
ATOM 2036 O O . TRP A 1 268 ? -13.588 -14.098 -7.923 1.00 93.19 268 TRP A O 1
ATOM 2046 N N . CYS A 1 269 ? -12.658 -15.243 -6.226 1.00 94.31 269 CYS A N 1
ATOM 2047 C CA . CYS A 1 269 ? -11.505 -14.376 -6.053 1.00 94.31 269 CYS A CA 1
ATOM 2048 C C . CYS A 1 269 ? -10.223 -15.202 -6.132 1.00 94.31 269 CYS A C 1
ATOM 2050 O O . CYS A 1 269 ? -10.057 -16.169 -5.391 1.00 94.31 269 CYS A O 1
ATOM 2052 N N . TYR A 1 270 ? -9.287 -14.781 -6.980 1.00 94.69 270 TYR A N 1
ATOM 2053 C CA . TYR A 1 270 ? -7.919 -15.288 -6.982 1.00 94.69 270 TYR A CA 1
ATOM 2054 C C . TYR A 1 270 ? -6.991 -14.197 -6.450 1.00 94.69 270 TYR A C 1
ATOM 2056 O O . TYR A 1 270 ? -6.842 -13.157 -7.090 1.00 94.69 270 TYR A O 1
ATOM 2064 N N . ALA A 1 271 ? -6.393 -14.404 -5.275 1.00 94.94 271 ALA A N 1
ATOM 2065 C CA . ALA A 1 271 ? -5.528 -13.425 -4.617 1.00 94.94 271 ALA A CA 1
ATOM 2066 C C . ALA A 1 271 ? -4.107 -13.969 -4.441 1.00 94.94 271 ALA A C 1
ATOM 2068 O O . ALA A 1 271 ? -3.914 -15.098 -4.002 1.00 94.94 271 ALA A O 1
ATOM 2069 N N . ILE A 1 272 ? -3.120 -13.138 -4.775 1.00 94.88 272 ILE A N 1
ATOM 2070 C CA . ILE A 1 272 ? -1.691 -13.482 -4.744 1.00 94.88 272 ILE A CA 1
ATOM 2071 C C . ILE A 1 272 ? -1.015 -12.790 -3.559 1.00 94.88 272 ILE A C 1
ATOM 2073 O O . ILE A 1 272 ? -0.325 -13.411 -2.759 1.00 94.88 272 ILE A O 1
ATOM 2077 N N . SER A 1 273 ? -1.236 -11.481 -3.439 1.00 92.69 273 SER A N 1
ATOM 2078 C CA . SER A 1 273 ? -0.740 -10.639 -2.350 1.00 92.69 273 SER A CA 1
ATOM 2079 C C . SER A 1 273 ? -1.594 -9.372 -2.255 1.00 92.69 273 SER A C 1
ATOM 2081 O O . SER A 1 273 ? -2.489 -9.150 -3.076 1.00 92.69 273 SER A O 1
ATOM 2083 N N . ALA A 1 274 ? -1.295 -8.481 -1.307 1.00 89.56 274 ALA A N 1
ATOM 2084 C CA . ALA A 1 274 ? -1.929 -7.172 -1.221 1.00 89.56 274 ALA A CA 1
ATOM 2085 C C . ALA A 1 274 ? -1.895 -6.455 -2.575 1.00 89.56 274 ALA A C 1
ATOM 2087 O O . ALA A 1 274 ? -0.857 -6.401 -3.245 1.00 89.56 274 ALA A O 1
ATOM 2088 N N . LYS A 1 275 ? -3.054 -5.912 -2.962 1.00 88.81 275 LYS A N 1
ATOM 2089 C CA . LYS A 1 275 ? -3.291 -5.259 -4.253 1.00 88.81 275 LYS A CA 1
ATOM 2090 C C . LYS A 1 275 ? -3.009 -6.152 -5.467 1.00 88.81 275 LYS A C 1
ATOM 2092 O O . LYS A 1 275 ? -2.775 -5.623 -6.539 1.00 88.81 275 LYS A O 1
ATOM 2097 N N . ARG A 1 276 ? -3.002 -7.482 -5.361 1.00 93.75 276 ARG A N 1
ATOM 2098 C CA . ARG A 1 276 ? -2.832 -8.398 -6.505 1.00 93.75 276 ARG A CA 1
ATOM 2099 C C . ARG A 1 276 ? -3.891 -9.480 -6.443 1.00 93.75 276 ARG A C 1
ATOM 2101 O O . ARG A 1 276 ? -3.675 -10.535 -5.851 1.00 93.75 276 ARG A O 1
ATOM 2108 N N . TYR A 1 277 ? -5.041 -9.182 -7.029 1.00 94.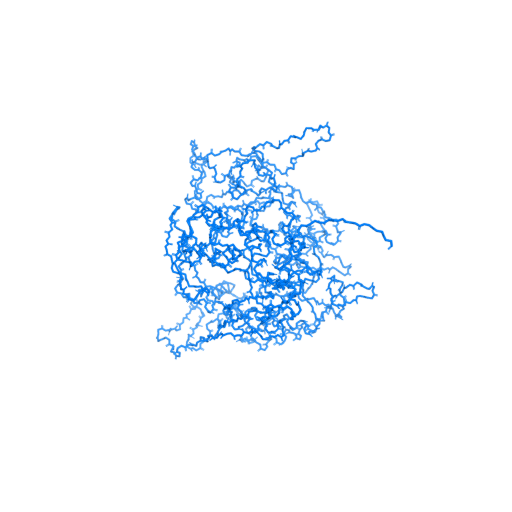38 277 TYR A N 1
ATOM 2109 C CA . TYR A 1 277 ? -6.183 -10.079 -7.063 1.00 94.38 277 TYR A CA 1
ATOM 2110 C C . TYR A 1 277 ? -6.995 -9.899 -8.348 1.00 94.38 277 TYR A C 1
ATOM 2112 O O . TYR A 1 277 ? -6.919 -8.849 -8.997 1.00 94.38 277 TYR A O 1
ATOM 2120 N N . ALA A 1 278 ? -7.790 -10.913 -8.671 1.00 95.00 278 ALA A N 1
ATOM 2121 C CA . ALA A 1 278 ? -8.795 -10.886 -9.722 1.00 95.00 278 ALA A CA 1
ATOM 2122 C C . ALA A 1 278 ? -10.125 -11.465 -9.218 1.00 95.00 278 ALA A C 1
ATOM 2124 O O . ALA A 1 278 ? -10.131 -12.406 -8.421 1.00 95.00 278 ALA A O 1
ATOM 2125 N N . LEU A 1 279 ? -11.231 -10.891 -9.690 1.00 94.62 279 LEU A N 1
ATOM 2126 C CA . LEU A 1 279 ? -12.606 -11.307 -9.425 1.00 94.62 279 LEU A CA 1
ATOM 2127 C C . LEU A 1 279 ? -13.227 -11.829 -10.721 1.00 94.62 279 LEU A C 1
ATOM 2129 O O . LEU A 1 279 ? -13.175 -11.133 -11.734 1.00 94.62 279 LEU A O 1
ATOM 2133 N N . TYR A 1 280 ? -13.779 -13.038 -10.690 1.00 94.12 280 TYR A N 1
ATOM 2134 C CA . TYR A 1 280 ? -14.286 -13.743 -11.871 1.00 94.12 280 TYR A CA 1
ATOM 2135 C C . TYR A 1 280 ? -15.432 -14.693 -11.498 1.00 94.12 280 TYR A C 1
ATOM 2137 O O . TYR A 1 280 ? -15.731 -14.893 -10.316 1.00 94.12 280 TYR A O 1
ATOM 2145 N N . ARG A 1 281 ? -16.084 -15.292 -12.497 1.00 93.00 281 ARG A N 1
ATOM 2146 C CA . ARG A 1 281 ? -17.162 -16.272 -12.301 1.00 93.00 281 ARG A CA 1
ATOM 2147 C C . ARG A 1 281 ? -16.759 -17.651 -12.812 1.00 93.00 281 ARG A C 1
ATOM 2149 O O . ARG A 1 281 ? -15.977 -17.771 -13.753 1.00 93.00 281 ARG A O 1
ATOM 2156 N N . LEU A 1 282 ? -17.313 -18.681 -12.179 1.00 88.56 282 LEU A N 1
ATOM 2157 C CA . LEU A 1 282 ? -17.296 -20.048 -12.693 1.00 88.56 282 LEU A CA 1
ATOM 2158 C C . LEU A 1 282 ? -18.680 -20.378 -13.258 1.00 88.56 282 LEU A C 1
ATOM 2160 O O . LEU A 1 282 ? -19.689 -19.864 -12.768 1.00 88.56 282 LEU A O 1
ATOM 2164 N N . ASP A 1 283 ? -18.713 -21.239 -14.263 1.00 84.69 283 ASP A N 1
ATOM 2165 C CA . ASP A 1 283 ? -19.922 -21.876 -14.763 1.00 84.69 283 ASP A CA 1
ATOM 2166 C C . ASP A 1 283 ? -20.402 -23.001 -13.809 1.00 84.69 283 ASP A C 1
ATOM 2168 O O . ASP A 1 283 ? -19.722 -23.327 -12.825 1.00 84.69 283 ASP A O 1
ATOM 2172 N N . PRO A 1 284 ? -21.569 -23.627 -14.066 1.00 81.88 284 PRO A N 1
ATOM 2173 C CA . PRO A 1 284 ? -22.066 -24.732 -13.242 1.00 81.88 284 PRO A CA 1
ATOM 2174 C C . PRO A 1 284 ? -21.159 -25.974 -13.196 1.00 81.88 284 PRO A C 1
ATOM 2176 O O . PRO A 1 284 ? -21.312 -26.793 -12.292 1.00 81.88 284 PRO A O 1
ATOM 2179 N N . ALA A 1 285 ? -20.225 -26.133 -14.140 1.00 81.94 285 ALA A N 1
ATOM 2180 C CA . ALA A 1 285 ? -19.242 -27.215 -14.149 1.00 81.94 285 ALA A CA 1
ATOM 2181 C C . ALA A 1 285 ? -17.987 -26.881 -13.315 1.00 81.94 285 ALA A C 1
ATOM 2183 O O . ALA A 1 285 ? -17.082 -27.710 -13.206 1.00 81.94 285 ALA A O 1
ATOM 2184 N N . GLY A 1 286 ? -17.927 -25.690 -12.708 1.00 81.38 286 GLY A N 1
ATOM 2185 C CA . GLY A 1 286 ? -16.775 -25.220 -11.940 1.00 81.38 286 GLY A CA 1
ATOM 2186 C C . GLY A 1 286 ? -15.624 -24.735 -12.822 1.00 81.38 286 GLY A C 1
ATOM 2187 O O . GLY A 1 286 ? -14.494 -24.633 -12.347 1.00 81.38 286 GLY A O 1
ATOM 2188 N N . ILE A 1 287 ? -15.894 -24.442 -14.094 1.00 83.25 287 ILE A N 1
ATOM 2189 C CA . ILE A 1 287 ? -14.909 -23.960 -15.060 1.00 83.25 287 ILE A CA 1
ATOM 2190 C C . ILE A 1 287 ? -15.042 -22.437 -15.154 1.00 83.25 287 ILE A C 1
ATOM 2192 O O . ILE A 1 287 ? -16.161 -21.925 -15.148 1.00 83.25 287 ILE A O 1
ATOM 2196 N N . PRO A 1 288 ? -13.938 -21.669 -15.216 1.00 84.69 288 PRO A N 1
ATOM 2197 C CA . PRO A 1 288 ? -14.029 -20.227 -15.405 1.00 84.69 288 PRO A CA 1
ATOM 2198 C C . PRO A 1 288 ? -14.861 -19.872 -16.637 1.00 84.69 288 PRO A C 1
ATOM 2200 O O . PRO A 1 288 ? -14.613 -20.402 -17.721 1.00 84.69 288 PRO A O 1
ATOM 2203 N N . ALA A 1 289 ? -15.844 -18.986 -16.453 1.00 82.19 289 ALA A N 1
ATOM 2204 C CA . ALA A 1 289 ? -16.722 -18.550 -17.531 1.00 82.19 289 ALA A CA 1
ATOM 2205 C C . ALA A 1 289 ? -15.887 -17.939 -18.663 1.00 82.19 289 ALA A C 1
ATOM 2207 O O . ALA A 1 289 ? -14.934 -17.203 -18.405 1.00 82.19 289 ALA A O 1
ATOM 2208 N N . ILE A 1 290 ? -16.222 -18.270 -19.907 1.00 77.31 290 ILE A N 1
ATOM 2209 C CA . ILE A 1 290 ? -15.517 -17.788 -21.098 1.00 77.31 290 ILE A CA 1
ATOM 2210 C C . ILE A 1 290 ? -16.279 -16.593 -21.665 1.00 77.31 290 ILE A C 1
ATOM 2212 O O . ILE A 1 290 ? -17.511 -16.565 -21.652 1.00 77.31 290 ILE A O 1
ATOM 2216 N N . LYS A 1 291 ? -15.549 -15.598 -22.171 1.00 69.81 291 LYS A N 1
ATOM 2217 C CA . LYS A 1 291 ? -16.146 -14.430 -22.819 1.00 69.81 291 LYS A CA 1
ATOM 2218 C C . LYS A 1 291 ? -16.854 -14.863 -24.111 1.00 69.81 291 LYS A C 1
ATOM 2220 O O . LYS A 1 291 ? -16.209 -15.268 -25.068 1.00 69.81 291 LYS A O 1
ATOM 2225 N N . SER A 1 292 ? -18.177 -14.710 -24.166 1.00 55.72 292 SER A N 1
ATOM 2226 C CA . SER A 1 292 ? -19.033 -15.186 -25.271 1.00 55.72 292 SER A CA 1
ATOM 2227 C C . SER A 1 292 ? -18.799 -14.524 -26.640 1.00 55.72 292 SER A C 1
ATOM 2229 O O . SER A 1 292 ? -19.457 -14.890 -27.607 1.00 55.72 292 SER A O 1
ATOM 2231 N N . THR A 1 293 ? -17.889 -13.549 -26.739 1.00 52.62 293 THR A N 1
ATOM 2232 C CA . THR A 1 293 ? -17.640 -12.735 -27.944 1.00 52.62 293 THR A CA 1
ATOM 2233 C C . THR A 1 293 ? -16.174 -12.671 -28.366 1.00 52.62 293 THR A C 1
ATOM 2235 O O . THR A 1 293 ? -15.803 -11.829 -29.181 1.00 52.62 293 THR A O 1
ATOM 2238 N N . SER A 1 294 ? -15.307 -13.510 -27.803 1.00 52.91 294 SER A N 1
ATOM 2239 C CA . SER A 1 294 ? -13.891 -13.515 -28.166 1.00 52.91 294 SER A CA 1
ATOM 2240 C C . SER A 1 294 ? -13.618 -14.498 -29.299 1.00 52.91 294 SER A C 1
ATOM 2242 O O . SER A 1 294 ? -13.078 -15.577 -29.062 1.00 52.91 294 SER A O 1
ATOM 2244 N N . GLU A 1 295 ? -14.023 -14.121 -30.509 1.00 52.94 295 GLU A N 1
ATOM 2245 C CA . GLU A 1 295 ? -13.577 -14.771 -31.741 1.00 52.94 295 GLU A CA 1
ATOM 2246 C C . GLU A 1 295 ? -12.135 -14.331 -32.043 1.00 52.94 295 GLU A C 1
ATOM 2248 O O . GLU A 1 295 ? -11.801 -13.146 -31.962 1.00 52.94 295 GLU A O 1
ATOM 2253 N N . ASP A 1 296 ? -11.255 -15.284 -32.343 1.00 56.94 296 ASP A N 1
ATOM 2254 C CA . ASP A 1 296 ? -9.936 -14.994 -32.892 1.00 56.94 296 ASP A CA 1
ATOM 2255 C C . ASP A 1 296 ? -10.055 -14.481 -34.341 1.00 56.94 296 ASP A C 1
ATOM 2257 O O . ASP A 1 296 ? -11.139 -14.421 -34.926 1.00 56.94 296 ASP A O 1
ATOM 2261 N N . ALA A 1 297 ? -8.929 -14.115 -34.958 1.00 48.34 297 ALA A N 1
ATOM 2262 C CA . ALA A 1 297 ? -8.909 -13.634 -36.344 1.00 48.34 297 ALA A CA 1
ATOM 2263 C C . ALA A 1 297 ? -9.459 -14.651 -37.374 1.00 48.34 297 ALA A C 1
ATOM 2265 O O . ALA A 1 297 ? -9.689 -14.281 -38.524 1.00 48.34 297 ALA A O 1
ATOM 2266 N N . ASN A 1 298 ? -9.674 -15.909 -36.970 1.00 49.28 298 ASN A N 1
ATOM 2267 C CA . ASN A 1 298 ? -10.199 -17.001 -37.782 1.00 49.28 298 ASN A CA 1
ATOM 2268 C C . ASN A 1 298 ? -11.631 -17.418 -37.375 1.00 49.28 298 ASN A C 1
ATOM 2270 O O . ASN A 1 298 ? -12.126 -18.426 -37.882 1.00 49.28 298 ASN A O 1
ATOM 2274 N N . GLY A 1 299 ? -12.304 -16.673 -36.488 1.00 48.84 299 GLY A N 1
ATOM 2275 C CA . GLY A 1 299 ? -13.667 -16.974 -36.034 1.00 48.84 299 GLY A CA 1
ATOM 2276 C C . GLY A 1 299 ? -13.765 -18.104 -34.998 1.00 48.84 299 GLY A C 1
ATOM 2277 O O . GLY A 1 299 ? -14.852 -18.632 -34.771 1.00 48.84 299 GLY A O 1
ATOM 2278 N N . GLY A 1 300 ? -12.649 -18.521 -34.395 1.00 49.56 300 GLY A N 1
ATOM 2279 C CA . GLY A 1 300 ? -12.602 -19.524 -33.330 1.00 49.56 300 GLY A CA 1
ATOM 2280 C C . GLY A 1 300 ? -12.728 -18.899 -31.940 1.00 49.56 300 GLY A C 1
ATOM 2281 O O . GLY A 1 300 ? -12.181 -17.830 -31.688 1.00 49.56 300 GLY A O 1
ATOM 2282 N N . ASP A 1 301 ? -13.419 -19.563 -31.011 1.00 57.31 301 ASP A N 1
ATOM 2283 C CA . ASP A 1 301 ? -13.471 -19.123 -29.611 1.00 57.31 301 ASP A CA 1
ATOM 2284 C C . ASP A 1 301 ? -12.060 -19.151 -28.997 1.00 57.31 301 ASP A C 1
ATOM 2286 O O . ASP A 1 301 ? -11.447 -20.211 -28.842 1.00 57.31 301 ASP A O 1
ATOM 2290 N N . THR A 1 302 ? -11.541 -17.977 -28.631 1.00 62.34 302 THR A N 1
ATOM 2291 C CA . THR A 1 302 ? -10.223 -17.824 -27.992 1.00 62.34 302 THR A CA 1
ATOM 2292 C C . THR A 1 302 ? -10.141 -18.511 -26.622 1.00 62.34 302 THR A C 1
ATOM 2294 O O . THR A 1 302 ? -9.048 -18.672 -26.074 1.00 62.34 302 THR A O 1
ATOM 2297 N N . GLY A 1 303 ? -11.279 -18.909 -26.035 1.00 67.00 303 GLY A N 1
ATOM 2298 C CA . GLY A 1 303 ? -11.336 -19.620 -24.762 1.00 67.00 303 GLY A CA 1
ATOM 2299 C C . GLY A 1 303 ? -10.891 -18.773 -23.568 1.00 67.00 303 GLY A C 1
ATOM 2300 O O . GLY A 1 303 ? -10.503 -19.340 -22.538 1.00 67.00 303 GLY A O 1
ATOM 2301 N N . LEU A 1 304 ? -10.913 -17.444 -23.715 1.00 74.06 304 LEU A N 1
ATOM 2302 C CA . LEU A 1 304 ? -10.460 -16.482 -22.718 1.00 74.06 304 LEU A CA 1
ATOM 2303 C C . LEU A 1 304 ? -11.461 -16.333 -21.569 1.00 74.06 304 LEU A C 1
ATOM 2305 O O . LEU A 1 304 ? -12.659 -16.138 -21.768 1.00 74.06 304 LEU A O 1
ATOM 2309 N N . ILE A 1 305 ? -10.933 -16.354 -20.345 1.00 83.62 305 ILE A N 1
ATOM 2310 C CA . ILE A 1 305 ? -11.725 -16.251 -19.117 1.00 83.62 305 ILE A CA 1
ATOM 2311 C C . ILE A 1 305 ? -12.339 -14.851 -18.992 1.00 83.62 305 ILE A C 1
ATOM 2313 O O . ILE A 1 305 ? -11.641 -13.839 -19.095 1.00 83.62 305 ILE A O 1
ATOM 2317 N N . GLU A 1 306 ? -13.635 -14.779 -18.717 1.00 87.31 306 GLU A N 1
ATOM 2318 C CA . GLU A 1 306 ? -14.321 -13.552 -18.340 1.00 87.31 306 GLU A CA 1
ATOM 2319 C C . GLU A 1 306 ? -13.905 -13.140 -16.921 1.00 87.31 306 GLU A C 1
ATOM 2321 O O . GLU A 1 306 ? -14.048 -13.891 -15.954 1.00 87.31 306 GLU A O 1
ATOM 2326 N N . ILE A 1 307 ? -13.360 -11.928 -16.796 1.00 88.50 307 ILE A N 1
ATOM 2327 C CA . ILE A 1 307 ? -12.911 -11.372 -15.519 1.00 88.50 307 ILE A CA 1
ATOM 2328 C C . ILE A 1 307 ? -13.648 -10.059 -15.269 1.00 88.50 307 ILE A C 1
ATOM 2330 O O . ILE A 1 307 ? -13.501 -9.118 -16.049 1.00 88.50 307 ILE A O 1
ATOM 2334 N N . ASP A 1 308 ? -14.382 -9.962 -14.163 1.00 90.50 308 ASP A N 1
ATOM 2335 C CA . ASP A 1 308 ? -15.120 -8.755 -13.781 1.00 90.50 308 ASP A CA 1
ATOM 2336 C C . ASP A 1 308 ? -14.180 -7.639 -13.302 1.00 90.50 308 ASP A C 1
ATOM 2338 O O . ASP A 1 308 ? -14.357 -6.468 -13.639 1.00 90.50 308 ASP A O 1
ATOM 2342 N N . LYS A 1 309 ? -13.150 -7.989 -12.520 1.00 90.62 309 LYS A N 1
ATOM 2343 C CA . LYS A 1 309 ? -12.195 -7.014 -11.973 1.00 90.62 309 LYS A CA 1
ATOM 2344 C C . LYS A 1 309 ? -10.803 -7.606 -11.842 1.00 90.62 309 LYS A C 1
ATOM 2346 O O . LYS A 1 309 ? -10.633 -8.687 -11.292 1.00 90.62 309 LYS A O 1
ATOM 2351 N N . THR A 1 310 ? -9.794 -6.852 -12.255 1.00 91.19 310 THR A N 1
ATOM 2352 C CA . THR A 1 310 ? -8.381 -7.205 -12.083 1.00 91.19 310 THR A CA 1
ATOM 2353 C C . THR A 1 310 ? -7.620 -6.076 -11.424 1.00 91.19 310 THR A C 1
ATOM 2355 O O . THR A 1 310 ? -7.851 -4.906 -11.726 1.00 91.19 310 THR A O 1
ATOM 2358 N N . SER A 1 311 ? -6.654 -6.412 -10.575 1.00 89.81 311 SER A N 1
ATOM 2359 C CA . SER A 1 311 ? -5.683 -5.421 -10.132 1.00 89.81 311 SER A CA 1
ATOM 2360 C C . SER A 1 311 ? -4.629 -5.141 -11.203 1.00 89.81 311 SER A C 1
ATOM 2362 O O . SER A 1 311 ? -3.981 -6.052 -11.716 1.00 89.81 311 SER A O 1
ATOM 2364 N N . GLU A 1 312 ? -4.381 -3.860 -11.457 1.00 89.12 312 GLU A N 1
ATOM 2365 C CA . GLU A 1 312 ? -3.289 -3.377 -12.312 1.00 89.12 312 GLU A CA 1
ATOM 2366 C C . GLU A 1 312 ? -2.011 -3.057 -11.517 1.00 89.12 312 GLU A C 1
ATOM 2368 O O . GLU A 1 312 ? -0.989 -2.632 -12.069 1.00 89.12 312 GLU A O 1
ATOM 2373 N N . HIS A 1 313 ? -2.053 -3.219 -10.191 1.00 85.56 313 HIS A N 1
ATOM 2374 C CA . HIS A 1 313 ? -0.982 -2.772 -9.313 1.00 85.56 313 HIS A CA 1
ATOM 2375 C C . HIS A 1 313 ? 0.335 -3.494 -9.614 1.00 85.56 313 HIS A C 1
ATOM 2377 O O . HIS A 1 313 ? 0.442 -4.718 -9.520 1.00 85.56 313 HIS A O 1
ATOM 2383 N N . GLY A 1 314 ? 1.369 -2.710 -9.919 1.00 84.25 314 GLY A N 1
ATOM 2384 C CA . GLY A 1 314 ? 2.682 -3.216 -10.305 1.00 84.25 314 GLY A CA 1
ATOM 2385 C C . GLY A 1 314 ? 2.775 -3.718 -11.748 1.00 84.25 314 GLY A C 1
ATOM 2386 O O . GLY A 1 314 ? 3.791 -4.319 -12.071 1.00 84.25 314 GLY A O 1
ATOM 2387 N N . LEU A 1 315 ? 1.761 -3.476 -12.588 1.00 90.12 315 LEU A N 1
ATOM 2388 C CA . LEU A 1 315 ? 1.795 -3.686 -14.045 1.00 90.12 315 LEU A CA 1
ATOM 2389 C C . LEU A 1 315 ? 1.558 -2.385 -14.816 1.00 90.12 315 LEU A C 1
ATOM 2391 O O . LEU A 1 315 ? 2.160 -2.195 -15.861 1.00 90.12 315 LEU A O 1
ATOM 2395 N N . GLY A 1 316 ? 0.765 -1.452 -14.276 1.00 86.25 316 GLY A N 1
ATOM 2396 C CA . GLY A 1 316 ? 0.377 -0.221 -14.984 1.00 86.25 316 GLY A CA 1
ATOM 2397 C C . GLY A 1 316 ? 1.494 0.786 -15.303 1.00 86.25 316 GLY A C 1
ATOM 2398 O O . GLY A 1 316 ? 1.213 1.793 -15.942 1.00 86.25 316 GLY A O 1
ATOM 2399 N N . HIS A 1 317 ? 2.732 0.543 -14.861 1.00 86.31 317 HIS A N 1
ATOM 2400 C CA . HIS A 1 317 ? 3.911 1.337 -15.239 1.00 86.31 317 HIS A CA 1
ATOM 2401 C C . HIS A 1 317 ? 4.599 0.799 -16.507 1.00 86.31 317 HIS A C 1
ATOM 2403 O O . HIS A 1 317 ? 5.486 1.457 -17.054 1.00 86.31 317 HIS A O 1
ATOM 2409 N N . LEU A 1 318 ? 4.245 -0.411 -16.944 1.00 91.50 318 LEU A N 1
ATOM 2410 C CA . LEU A 1 318 ? 4.748 -1.012 -18.172 1.00 91.50 318 LEU A CA 1
ATOM 2411 C C . LEU A 1 318 ? 3.943 -0.495 -19.362 1.00 91.50 318 LEU A C 1
ATOM 2413 O O . LEU A 1 318 ? 2.750 -0.209 -19.244 1.00 91.50 318 LEU A O 1
ATOM 2417 N N . LEU A 1 319 ? 4.606 -0.391 -20.508 1.00 92.12 319 LEU A N 1
ATOM 2418 C CA . LEU A 1 319 ? 3.954 -0.095 -21.772 1.00 92.12 319 LEU A CA 1
ATOM 2419 C C . LEU A 1 319 ? 2.979 -1.206 -22.152 1.00 92.12 319 LEU A C 1
ATOM 2421 O O . LEU A 1 319 ? 3.108 -2.354 -21.722 1.00 92.12 319 LEU A O 1
ATOM 2425 N N . ASN A 1 320 ? 1.996 -0.854 -22.972 1.00 92.50 320 ASN A N 1
ATOM 2426 C CA . ASN A 1 320 ? 1.170 -1.852 -23.620 1.00 92.50 320 ASN A CA 1
ATOM 2427 C C . ASN A 1 320 ? 2.056 -2.630 -24.623 1.00 92.50 320 ASN A C 1
ATOM 2429 O O . ASN A 1 320 ? 2.685 -2.013 -25.485 1.00 92.50 320 ASN A O 1
ATOM 2433 N N . PRO A 1 321 ? 2.163 -3.966 -24.487 1.00 90.12 321 PRO A N 1
ATOM 2434 C CA . PRO A 1 321 ? 3.071 -4.770 -25.291 1.00 90.12 321 PRO A CA 1
ATOM 2435 C C . PRO A 1 321 ? 2.595 -4.980 -26.729 1.00 90.12 321 PRO A C 1
ATOM 2437 O O . PRO A 1 321 ? 3.405 -5.399 -27.552 1.00 90.12 321 PRO A O 1
ATOM 2440 N N . THR A 1 322 ? 1.314 -4.748 -27.035 1.00 86.62 322 THR A N 1
ATOM 2441 C CA . THR A 1 322 ? 0.739 -4.925 -28.377 1.00 86.62 322 THR A CA 1
ATOM 2442 C C . THR A 1 322 ? 0.641 -3.611 -29.139 1.00 86.62 322 THR A C 1
ATOM 2444 O O . THR A 1 322 ? 0.978 -3.587 -30.317 1.00 86.62 322 THR A O 1
ATOM 2447 N N . ASP A 1 323 ? 0.221 -2.538 -28.465 1.00 88.88 323 ASP A N 1
ATOM 2448 C CA . ASP A 1 323 ? 0.137 -1.182 -29.018 1.00 88.88 323 ASP A CA 1
ATOM 2449 C C . ASP A 1 323 ? 0.592 -0.162 -27.956 1.00 88.88 323 ASP A C 1
ATOM 2451 O O . ASP A 1 323 ? -0.205 0.214 -27.093 1.00 88.88 323 ASP A O 1
ATOM 2455 N N . PRO A 1 324 ? 1.861 0.285 -27.992 1.00 88.00 324 PRO A N 1
ATOM 2456 C CA . PRO A 1 324 ? 2.437 1.186 -26.990 1.00 88.00 324 PRO A CA 1
ATOM 2457 C C . PRO A 1 324 ? 1.789 2.576 -26.905 1.00 88.00 324 PRO A C 1
ATOM 2459 O O . PRO A 1 324 ? 1.910 3.239 -25.868 1.00 88.00 324 PRO A O 1
ATOM 2462 N N . ASP A 1 325 ? 1.126 3.031 -27.972 1.00 88.75 325 ASP A N 1
ATOM 2463 C CA . ASP A 1 325 ? 0.454 4.333 -28.022 1.00 88.75 325 ASP A CA 1
ATOM 2464 C C . ASP A 1 325 ? -0.995 4.259 -27.519 1.00 88.75 325 ASP A C 1
ATOM 2466 O O . ASP A 1 325 ? -1.571 5.281 -27.127 1.00 88.75 325 ASP A O 1
ATOM 2470 N N . SER A 1 326 ? -1.568 3.056 -27.454 1.00 88.25 326 SER A N 1
ATOM 2471 C CA . SER A 1 326 ? -2.904 2.843 -26.913 1.00 88.25 326 SER A CA 1
ATOM 2472 C C . SER A 1 326 ? -2.956 3.053 -25.398 1.00 88.25 326 SER A C 1
ATOM 2474 O O . SER A 1 326 ? -2.135 2.556 -24.624 1.00 88.25 326 SER A O 1
ATOM 2476 N N . ALA A 1 327 ? -3.992 3.766 -24.953 1.00 83.62 327 ALA A N 1
ATOM 2477 C CA . ALA A 1 327 ? -4.331 3.880 -23.536 1.00 83.62 327 ALA A CA 1
ATOM 2478 C C . ALA A 1 327 ? -5.007 2.610 -22.983 1.00 83.62 327 ALA A C 1
ATOM 2480 O O . ALA A 1 327 ? -5.230 2.523 -21.772 1.00 83.62 327 ALA A O 1
ATOM 2481 N N . ASP A 1 328 ? -5.344 1.652 -23.853 1.00 86.62 328 ASP A N 1
ATOM 2482 C CA . ASP A 1 328 ? -5.971 0.392 -23.478 1.00 86.62 328 ASP A CA 1
ATOM 2483 C C . ASP A 1 328 ? -5.048 -0.457 -22.590 1.00 86.62 328 ASP A C 1
ATOM 2485 O O . ASP A 1 328 ? -3.843 -0.602 -22.826 1.00 86.62 328 ASP A O 1
ATOM 2489 N N . ARG A 1 329 ? -5.645 -1.024 -21.542 1.00 86.81 329 ARG A N 1
ATOM 2490 C CA . ARG A 1 329 ? -4.993 -1.858 -20.531 1.00 86.81 329 ARG A CA 1
ATOM 2491 C C . ARG A 1 329 ? -5.475 -3.305 -20.566 1.00 86.81 329 ARG A C 1
ATOM 2493 O O . ARG A 1 329 ? -5.109 -4.071 -19.675 1.00 86.81 329 ARG A O 1
ATOM 2500 N N . ASP A 1 330 ? -6.229 -3.722 -21.582 1.00 87.50 330 ASP A N 1
ATOM 2501 C CA . ASP A 1 330 ? -6.729 -5.097 -21.690 1.00 87.50 330 ASP A CA 1
ATOM 2502 C C . ASP A 1 330 ? -5.612 -6.155 -21.777 1.00 87.50 330 ASP A C 1
ATOM 2504 O O . ASP A 1 330 ? -5.812 -7.295 -21.357 1.00 87.50 330 ASP A O 1
ATOM 2508 N N . TRP A 1 331 ? -4.380 -5.792 -22.152 1.00 89.88 331 TRP A N 1
ATOM 2509 C CA . TRP A 1 331 ? -3.223 -6.692 -22.021 1.00 89.88 331 TRP A CA 1
ATOM 2510 C C . TRP A 1 331 ? -2.973 -7.149 -20.565 1.00 89.88 331 TRP A C 1
ATOM 2512 O O . TRP A 1 331 ? -2.531 -8.276 -20.332 1.00 89.88 331 TRP A O 1
ATOM 2522 N N . ILE A 1 332 ? -3.295 -6.313 -19.565 1.00 92.50 332 ILE A N 1
ATOM 2523 C CA . ILE A 1 332 ? -3.224 -6.675 -18.138 1.00 92.50 332 ILE A CA 1
ATOM 2524 C C . ILE A 1 332 ? -4.287 -7.728 -17.820 1.00 92.50 332 ILE A C 1
ATOM 2526 O O . ILE A 1 332 ? -4.019 -8.682 -17.085 1.00 92.50 332 ILE A O 1
ATOM 2530 N N . ARG A 1 333 ? -5.487 -7.581 -18.391 1.00 91.06 333 ARG A N 1
ATOM 2531 C CA . ARG A 1 333 ? -6.559 -8.574 -18.278 1.00 91.06 333 ARG A CA 1
ATOM 2532 C C . ARG A 1 333 ? -6.133 -9.900 -18.906 1.00 91.06 333 ARG A C 1
ATOM 2534 O O . ARG A 1 333 ? -6.305 -10.929 -18.260 1.00 91.06 333 ARG A O 1
ATOM 2541 N N . HIS A 1 334 ? -5.500 -9.881 -20.081 1.00 90.38 334 HIS A N 1
ATOM 2542 C CA . HIS A 1 334 ? -4.930 -11.080 -20.711 1.00 90.38 334 HIS A CA 1
ATOM 2543 C C . HIS A 1 334 ? -3.878 -11.757 -19.822 1.00 90.38 334 HIS A C 1
ATOM 2545 O O . HIS A 1 334 ? -3.905 -12.973 -19.643 1.00 90.38 334 HIS A O 1
ATOM 2551 N N . LEU A 1 335 ? -3.000 -10.987 -19.171 1.00 92.62 335 LEU A N 1
ATOM 2552 C CA . LEU A 1 335 ? -2.038 -11.528 -18.206 1.00 92.62 335 LEU A CA 1
ATOM 2553 C C . LEU A 1 335 ? -2.747 -12.243 -17.039 1.00 92.62 335 LEU A C 1
ATOM 2555 O O . LEU A 1 335 ? -2.350 -13.343 -16.655 1.00 92.62 335 LEU A O 1
ATOM 2559 N N . TRP A 1 336 ? -3.827 -11.669 -16.499 1.00 94.06 336 TRP A N 1
ATOM 2560 C CA . TRP A 1 336 ? -4.639 -12.328 -15.470 1.00 94.06 336 TRP A CA 1
ATOM 2561 C C . TRP A 1 336 ? -5.369 -13.573 -15.976 1.00 94.06 336 TRP A C 1
ATOM 2563 O O . TRP A 1 336 ? -5.457 -14.548 -15.232 1.00 94.06 336 TRP A O 1
ATOM 2573 N N . GLN A 1 337 ? -5.841 -13.584 -17.223 1.00 92.12 337 GLN A N 1
ATOM 2574 C CA . GLN A 1 337 ? -6.439 -14.774 -17.836 1.00 92.12 337 GLN A CA 1
ATOM 2575 C C . GLN A 1 337 ? -5.432 -15.928 -17.895 1.00 92.12 337 GLN A C 1
ATOM 2577 O O . GLN A 1 337 ? -5.800 -17.049 -17.551 1.00 92.12 337 GLN A O 1
ATOM 2582 N N . LEU A 1 338 ? -4.160 -15.661 -18.218 1.00 92.31 338 LEU A N 1
ATOM 2583 C CA . LEU A 1 338 ? -3.090 -16.667 -18.157 1.00 92.31 338 LEU A CA 1
ATOM 2584 C C . LEU A 1 338 ? -2.870 -17.182 -16.725 1.00 92.31 338 LEU A C 1
ATOM 2586 O O . LEU A 1 338 ? -2.745 -18.386 -16.517 1.00 92.31 338 LEU A O 1
ATOM 2590 N N . ILE A 1 339 ? -2.863 -16.293 -15.722 1.00 93.81 339 ILE A N 1
ATOM 2591 C CA . ILE A 1 339 ? -2.704 -16.679 -14.305 1.00 93.81 339 ILE A CA 1
ATOM 2592 C C . ILE A 1 339 ? -3.857 -17.575 -13.840 1.00 93.81 339 ILE A C 1
ATOM 2594 O O . ILE A 1 339 ? -3.620 -18.599 -13.201 1.00 93.81 339 ILE A O 1
ATOM 2598 N N . ILE A 1 340 ? -5.102 -17.188 -14.126 1.00 93.56 340 ILE A N 1
ATOM 2599 C CA . ILE A 1 340 ? -6.283 -17.945 -13.697 1.00 93.56 340 ILE A CA 1
ATOM 2600 C C . ILE A 1 340 ? -6.355 -19.272 -14.460 1.00 93.56 340 ILE A C 1
ATOM 2602 O O . ILE A 1 340 ? -6.645 -20.302 -13.859 1.00 93.56 340 ILE A O 1
ATOM 2606 N N . SER A 1 341 ? -6.028 -19.284 -15.752 1.00 90.19 341 SER A N 1
ATOM 2607 C CA . SER A 1 341 ? -6.006 -20.518 -16.545 1.00 90.19 341 SER A CA 1
ATOM 2608 C C . SER A 1 341 ? -4.978 -21.517 -16.021 1.00 90.19 341 SER A C 1
ATOM 2610 O O . SER A 1 341 ? -5.319 -22.681 -15.823 1.00 90.19 341 SER A O 1
ATOM 2612 N N . ASP A 1 342 ? -3.766 -21.060 -15.691 1.00 90.31 342 ASP A N 1
ATOM 2613 C CA . ASP A 1 342 ? -2.729 -21.867 -15.033 1.00 90.31 342 ASP A CA 1
ATOM 2614 C C . ASP A 1 342 ? -3.220 -22.422 -13.683 1.00 90.31 342 ASP A C 1
ATOM 2616 O O . ASP A 1 342 ? -3.091 -23.619 -13.417 1.00 90.31 342 ASP A O 1
ATOM 2620 N N . ALA A 1 343 ? -3.877 -21.591 -12.863 1.00 90.38 343 ALA A N 1
ATOM 2621 C CA . ALA A 1 343 ? -4.445 -22.012 -11.579 1.00 90.38 343 ALA A CA 1
ATOM 2622 C C . ALA A 1 343 ? -5.535 -23.093 -11.719 1.00 90.38 343 ALA A C 1
ATOM 2624 O O . ALA A 1 343 ? -5.633 -23.983 -10.874 1.00 90.38 343 ALA A O 1
ATOM 2625 N N . HIS A 1 344 ? -6.314 -23.046 -12.802 1.00 89.25 344 HIS A N 1
ATOM 2626 C CA . HIS A 1 344 ? -7.348 -24.030 -13.141 1.00 89.25 344 HIS A CA 1
ATOM 2627 C C . HIS A 1 344 ? -6.845 -25.163 -14.050 1.00 89.25 344 HIS A C 1
ATOM 2629 O O . HIS A 1 344 ? -7.640 -25.985 -14.500 1.00 89.25 344 HIS A O 1
ATOM 2635 N N . ARG A 1 345 ? -5.529 -25.241 -14.310 1.00 88.56 345 ARG A N 1
ATOM 2636 C CA . ARG A 1 345 ? -4.893 -26.238 -15.198 1.00 88.56 345 ARG A CA 1
ATOM 2637 C C . ARG A 1 345 ? -5.525 -26.296 -16.594 1.00 88.56 345 ARG A C 1
ATOM 2639 O O . ARG A 1 345 ? -5.611 -27.359 -17.207 1.00 88.56 345 ARG A O 1
ATOM 2646 N N . ARG A 1 346 ? -5.972 -25.147 -17.093 1.00 83.31 346 ARG A N 1
ATOM 2647 C CA . ARG A 1 346 ? -6.542 -24.991 -18.427 1.00 83.31 346 ARG A CA 1
ATOM 2648 C C . ARG A 1 346 ? -5.428 -24.658 -19.412 1.00 83.31 346 ARG A C 1
ATOM 2650 O O . ARG A 1 346 ? -4.601 -23.789 -19.151 1.00 83.31 346 ARG A O 1
ATOM 2657 N N . ALA A 1 347 ? -5.431 -25.334 -20.556 1.00 76.25 347 ALA A N 1
ATOM 2658 C CA . ALA A 1 347 ? -4.564 -24.961 -21.662 1.00 76.25 347 ALA A CA 1
ATOM 2659 C C . ALA A 1 347 ? -5.029 -23.618 -22.242 1.00 76.25 347 ALA A C 1
ATOM 2661 O O . ALA A 1 347 ? -6.194 -23.468 -22.610 1.00 76.25 347 ALA A O 1
ATOM 2662 N N . THR A 1 348 ? -4.116 -22.659 -22.333 1.00 75.62 348 THR A N 1
ATOM 2663 C CA . THR A 1 348 ? -4.328 -21.382 -23.020 1.00 75.62 348 THR A CA 1
ATOM 2664 C C . THR A 1 348 ? -3.179 -21.124 -23.969 1.00 75.62 348 THR A C 1
ATOM 2666 O O . THR A 1 348 ? -2.029 -21.381 -23.612 1.00 75.62 348 THR A O 1
ATOM 2669 N N . GLY A 1 349 ? -3.487 -20.592 -25.152 1.00 79.31 349 GLY A N 1
ATOM 2670 C CA . GLY A 1 349 ? -2.463 -20.076 -26.050 1.00 79.31 349 GLY A CA 1
ATOM 2671 C C . GLY A 1 349 ? -1.683 -18.963 -25.357 1.00 79.31 349 GLY A C 1
ATOM 2672 O O . GLY A 1 349 ? -2.271 -18.039 -24.792 1.00 79.31 349 GLY A O 1
ATOM 2673 N N . GLU A 1 350 ? -0.360 -19.075 -25.361 1.00 85.19 350 GLU A N 1
ATOM 2674 C CA . GLU A 1 350 ? 0.498 -17.992 -24.907 1.00 85.19 350 GLU A CA 1
ATOM 2675 C C . GLU A 1 350 ? 0.623 -16.957 -26.024 1.00 85.19 350 GLU A C 1
ATOM 2677 O O . GLU A 1 350 ? 0.902 -17.332 -27.162 1.00 85.19 350 GLU A O 1
ATOM 2682 N N . PRO A 1 351 ? 0.424 -15.665 -25.737 1.00 88.19 351 PRO A N 1
ATOM 2683 C CA . PRO A 1 351 ? 0.565 -14.658 -26.766 1.00 88.19 351 PRO A CA 1
ATOM 2684 C C . PRO A 1 351 ? 2.041 -14.353 -27.040 1.00 88.19 351 PRO A C 1
ATOM 2686 O O . PRO A 1 351 ? 2.840 -14.214 -26.111 1.00 88.19 351 PRO A O 1
ATOM 2689 N N . ASP A 1 352 ? 2.375 -14.140 -28.313 1.00 88.88 352 ASP A N 1
ATOM 2690 C CA . ASP A 1 352 ? 3.746 -13.889 -28.790 1.00 88.88 352 ASP A CA 1
ATOM 2691 C C . ASP A 1 352 ? 4.428 -12.694 -28.105 1.00 88.88 352 ASP A C 1
ATOM 2693 O O . ASP A 1 352 ? 5.652 -12.612 -28.003 1.00 88.88 352 ASP A O 1
ATOM 2697 N N . TRP A 1 353 ? 3.639 -11.742 -27.598 1.00 91.94 353 TRP A N 1
ATOM 2698 C CA . TRP A 1 353 ? 4.168 -10.566 -26.917 1.00 91.94 353 TRP A CA 1
ATOM 2699 C C . TRP A 1 353 ? 4.782 -10.864 -25.542 1.00 91.94 353 TRP A C 1
ATOM 2701 O O . TRP A 1 353 ? 5.474 -10.001 -25.001 1.00 91.94 353 TRP A O 1
ATOM 2711 N N . LEU A 1 354 ? 4.586 -12.063 -24.975 1.00 94.19 354 LEU A N 1
ATOM 2712 C CA . LEU A 1 354 ? 5.201 -12.443 -23.699 1.00 94.19 354 LEU A CA 1
ATOM 2713 C C . LEU A 1 354 ? 6.731 -12.383 -23.740 1.00 94.19 354 LEU A C 1
ATOM 2715 O O . LEU A 1 354 ? 7.349 -12.052 -22.728 1.00 94.19 354 LEU A O 1
ATOM 2719 N N . ASP A 1 355 ? 7.340 -12.662 -24.889 1.00 93.06 355 ASP A N 1
ATOM 2720 C CA . ASP A 1 355 ? 8.796 -12.699 -25.037 1.00 93.06 355 ASP A CA 1
ATOM 2721 C C . ASP A 1 355 ? 9.402 -11.360 -25.489 1.00 93.06 355 ASP A C 1
ATOM 2723 O O . ASP A 1 355 ? 10.624 -11.222 -25.570 1.00 93.06 355 ASP A O 1
ATOM 2727 N N . ARG A 1 356 ? 8.566 -10.327 -25.678 1.00 94.25 356 ARG A N 1
ATOM 2728 C CA . ARG A 1 356 ? 9.016 -8.943 -25.897 1.00 94.25 356 ARG A CA 1
ATOM 2729 C C . ARG A 1 356 ? 9.652 -8.365 -24.627 1.00 94.25 356 ARG A C 1
ATOM 2731 O O . ARG A 1 356 ? 9.254 -8.745 -23.515 1.00 94.25 356 ARG A O 1
ATOM 2738 N N . PRO A 1 357 ? 10.603 -7.419 -24.752 1.00 95.06 357 PRO A N 1
ATOM 2739 C CA . PRO A 1 357 ? 11.147 -6.727 -23.592 1.00 95.06 357 PRO A CA 1
ATOM 2740 C C . PRO A 1 357 ? 10.046 -5.913 -22.899 1.00 95.06 357 PRO A C 1
ATOM 2742 O O . PRO A 1 357 ? 9.287 -5.183 -23.532 1.00 95.06 357 PRO A O 1
ATOM 2745 N N . ALA A 1 358 ? 9.960 -6.043 -21.579 1.00 94.00 358 ALA A N 1
ATOM 2746 C CA . ALA A 1 358 ? 9.084 -5.258 -20.729 1.00 94.00 358 ALA A CA 1
ATOM 2747 C C . ALA A 1 358 ? 9.711 -3.882 -20.521 1.00 94.00 358 ALA A C 1
ATOM 2749 O O . ALA A 1 358 ? 10.750 -3.758 -19.867 1.00 94.00 358 ALA A O 1
ATOM 2750 N N . LEU A 1 359 ? 9.075 -2.860 -21.089 1.00 94.06 359 LEU A N 1
ATOM 2751 C CA . LEU A 1 359 ? 9.545 -1.480 -21.066 1.00 94.06 359 LEU A CA 1
ATOM 2752 C C . LEU A 1 359 ? 8.558 -0.578 -20.334 1.00 94.06 359 LEU A C 1
ATOM 2754 O O . LEU A 1 359 ? 7.364 -0.860 -20.258 1.00 94.06 359 LEU A O 1
ATOM 2758 N N . SER A 1 360 ? 9.059 0.542 -19.832 1.00 92.44 360 SER A N 1
ATOM 2759 C CA . SER A 1 360 ? 8.247 1.632 -19.292 1.00 92.44 360 SER A CA 1
ATOM 2760 C C . SER A 1 360 ? 8.435 2.906 -20.104 1.00 92.44 360 SER A C 1
ATOM 2762 O O . SER A 1 360 ? 9.465 3.088 -20.749 1.00 92.44 360 SER A O 1
ATOM 2764 N N . ARG A 1 361 ? 7.458 3.815 -20.034 1.00 89.44 361 ARG A N 1
ATOM 2765 C CA . ARG A 1 361 ? 7.526 5.136 -20.668 1.00 89.44 361 ARG A CA 1
ATOM 2766 C C . ARG A 1 361 ? 7.584 6.230 -19.615 1.00 89.44 361 ARG A C 1
ATOM 2768 O O . ARG A 1 361 ? 6.732 6.272 -18.734 1.00 89.44 361 ARG A O 1
ATOM 2775 N N . ILE A 1 362 ? 8.542 7.143 -19.750 1.00 85.94 362 ILE A N 1
ATOM 2776 C CA . ILE A 1 362 ? 8.632 8.356 -18.924 1.00 85.94 362 ILE A CA 1
ATOM 2777 C C . ILE A 1 362 ? 8.645 9.603 -19.809 1.00 85.94 362 ILE A C 1
ATOM 2779 O O . ILE A 1 362 ? 9.145 9.564 -20.932 1.00 85.94 362 ILE A O 1
ATOM 2783 N N . SER A 1 363 ? 8.105 10.719 -19.318 1.00 86.44 363 SER A N 1
ATOM 2784 C CA . SER A 1 363 ? 8.211 12.028 -19.978 1.00 86.44 363 SER A CA 1
ATOM 2785 C C . SER A 1 363 ? 9.409 12.814 -19.452 1.00 86.44 363 SER A C 1
ATOM 2787 O O . SER A 1 363 ? 9.633 12.840 -18.242 1.00 86.44 363 SER A O 1
ATOM 2789 N N . ILE A 1 364 ? 10.111 13.539 -20.324 1.00 84.75 364 ILE A N 1
ATOM 2790 C CA . ILE A 1 364 ? 11.150 14.497 -19.919 1.00 84.75 364 ILE A CA 1
ATOM 2791 C C . ILE A 1 364 ? 10.478 15.783 -19.424 1.00 84.75 364 ILE A C 1
ATOM 2793 O O . ILE A 1 364 ? 10.211 16.701 -20.199 1.00 84.75 364 ILE A O 1
ATOM 2797 N N . SER A 1 365 ? 10.190 15.852 -18.129 1.00 82.00 365 SER A N 1
ATOM 2798 C CA . SER A 1 365 ? 9.467 16.950 -17.481 1.00 82.00 365 SER A CA 1
ATOM 2799 C C . SER A 1 365 ? 10.369 17.968 -16.775 1.00 82.00 365 SER A C 1
ATOM 2801 O O . SER A 1 365 ? 9.875 19.001 -16.325 1.00 82.00 365 SER A O 1
ATOM 2803 N N . SER A 1 366 ? 11.686 17.733 -16.688 1.00 76.06 366 SER A N 1
ATOM 2804 C CA . SER A 1 366 ? 12.622 18.681 -16.066 1.00 76.06 366 SER A CA 1
ATOM 2805 C C . SER A 1 366 ? 13.921 18.900 -16.856 1.00 76.06 366 SER A C 1
ATOM 2807 O O . SER A 1 366 ? 14.416 17.988 -17.527 1.00 76.06 366 SER A O 1
ATOM 2809 N N . PRO A 1 367 ? 14.562 20.082 -16.726 1.00 75.88 367 PRO A N 1
ATOM 2810 C CA . PRO A 1 367 ? 15.883 20.325 -17.304 1.00 75.88 367 PRO A CA 1
ATOM 2811 C C . PRO A 1 367 ? 16.946 19.332 -16.821 1.00 75.88 367 PRO A C 1
ATOM 2813 O O . PRO A 1 367 ? 17.834 18.968 -17.585 1.00 75.88 367 PRO A O 1
ATOM 2816 N N . THR A 1 368 ? 16.862 18.866 -15.572 1.00 71.44 368 THR A N 1
ATOM 2817 C CA . THR A 1 368 ? 17.800 17.883 -15.007 1.00 71.44 368 THR A CA 1
ATOM 2818 C C . THR A 1 368 ? 17.684 16.526 -15.695 1.00 71.44 368 THR A C 1
ATOM 2820 O O . THR A 1 368 ? 18.706 15.911 -15.981 1.00 71.44 368 THR A O 1
ATOM 2823 N N . GLN A 1 369 ? 16.465 16.082 -16.017 1.00 72.81 369 GLN A N 1
ATOM 2824 C CA . GLN A 1 369 ? 16.250 14.883 -16.833 1.00 72.81 369 GLN A CA 1
ATOM 2825 C C . GLN A 1 369 ? 16.718 15.079 -18.275 1.00 72.81 369 GLN A C 1
ATOM 2827 O O . GLN A 1 369 ? 17.186 14.130 -18.890 1.00 72.81 369 GLN A O 1
ATOM 2832 N N . TRP A 1 370 ? 16.602 16.295 -18.817 1.00 82.06 370 TRP A N 1
ATOM 2833 C CA . TRP A 1 370 ? 16.983 16.582 -20.199 1.00 82.06 370 TRP A CA 1
ATOM 2834 C C . TRP A 1 370 ? 18.504 16.715 -20.407 1.00 82.06 370 TRP A C 1
ATOM 2836 O O . TRP A 1 370 ? 19.024 16.301 -21.440 1.00 82.06 370 TRP A O 1
ATOM 2846 N N . ARG A 1 371 ? 19.244 17.264 -19.432 1.00 77.75 371 ARG A N 1
ATOM 2847 C CA . ARG A 1 371 ? 20.699 17.523 -19.523 1.00 77.75 371 ARG A CA 1
ATOM 2848 C C . ARG A 1 371 ? 21.542 16.324 -19.991 1.00 77.75 371 ARG A C 1
ATOM 2850 O O . ARG A 1 371 ? 22.391 16.547 -20.857 1.00 77.75 371 ARG A O 1
ATOM 2857 N N . PRO A 1 372 ? 21.324 15.084 -19.505 1.00 74.00 372 PRO A N 1
ATOM 2858 C CA . PRO A 1 372 ? 22.008 13.893 -20.013 1.00 74.00 372 PRO A CA 1
ATOM 2859 C C . PRO A 1 372 ? 21.936 13.716 -21.537 1.00 74.00 372 PRO A C 1
ATOM 2861 O O . PRO A 1 372 ? 22.855 13.167 -22.135 1.00 74.00 372 PRO A O 1
ATOM 2864 N N . PHE A 1 373 ? 20.886 14.226 -22.187 1.00 78.81 373 PHE A N 1
ATOM 2865 C CA . PHE A 1 373 ? 20.684 14.110 -23.634 1.00 78.81 373 PHE A CA 1
ATOM 2866 C C . PHE A 1 373 ? 21.389 15.193 -24.453 1.00 78.81 373 PHE A C 1
ATOM 2868 O O . PHE A 1 373 ? 21.349 15.151 -25.681 1.00 78.81 373 PHE A O 1
ATOM 2875 N N . THR A 1 374 ? 22.070 16.152 -23.821 1.00 81.25 374 THR A N 1
ATOM 2876 C CA . THR A 1 374 ? 22.855 17.161 -24.554 1.00 81.25 374 THR A CA 1
ATOM 2877 C C . THR A 1 374 ? 23.945 16.509 -25.409 1.00 81.25 374 THR A C 1
ATOM 2879 O O . THR A 1 374 ? 24.082 16.853 -26.582 1.00 81.25 374 THR A O 1
ATOM 2882 N N . SER A 1 375 ? 24.635 15.492 -24.880 1.00 80.62 375 SER A N 1
ATOM 2883 C CA . SER A 1 375 ? 25.606 14.688 -25.635 1.00 80.62 375 SER A CA 1
ATOM 2884 C C . SER A 1 375 ? 24.947 13.852 -26.741 1.00 80.62 375 SER A C 1
ATOM 2886 O O . SER A 1 375 ? 25.542 13.656 -27.795 1.00 80.62 375 SER A O 1
ATOM 2888 N N . TRP A 1 376 ? 23.704 13.394 -26.551 1.00 81.31 376 TRP A N 1
ATOM 2889 C CA . TRP A 1 376 ? 22.957 12.627 -27.561 1.00 81.31 376 TRP A CA 1
ATOM 2890 C C . TRP A 1 376 ? 22.455 13.493 -28.711 1.00 81.31 376 TRP A C 1
ATOM 2892 O O . TRP A 1 376 ? 22.255 12.991 -29.819 1.00 81.31 376 TRP A O 1
ATOM 2902 N N . ASN A 1 377 ? 22.196 14.767 -28.427 1.00 87.69 377 ASN A N 1
ATOM 2903 C CA . ASN A 1 377 ? 21.698 15.753 -29.375 1.00 87.69 377 ASN A CA 1
ATOM 2904 C C . ASN A 1 377 ? 22.823 16.451 -30.145 1.00 87.69 377 ASN A C 1
ATOM 2906 O O . ASN A 1 377 ? 22.551 17.090 -31.163 1.00 87.69 377 ASN A O 1
ATOM 2910 N N . ALA A 1 378 ? 24.070 16.334 -29.679 1.00 87.12 378 ALA A N 1
ATOM 2911 C CA . ALA A 1 378 ? 25.228 16.938 -30.319 1.00 87.12 378 ALA A CA 1
ATOM 2912 C C . ALA A 1 378 ? 25.334 16.504 -31.792 1.00 87.12 378 ALA A C 1
ATOM 2914 O O . ALA A 1 378 ? 25.241 15.322 -32.118 1.00 87.12 378 ALA A O 1
ATOM 2915 N N . GLY A 1 379 ? 25.487 17.478 -32.693 1.00 86.44 379 GLY A N 1
ATOM 2916 C CA . GLY A 1 379 ? 25.599 17.240 -34.136 1.00 86.44 379 GLY A CA 1
ATOM 2917 C C . GLY A 1 379 ? 24.296 16.860 -34.856 1.00 86.44 379 GLY A C 1
ATOM 2918 O O . GLY A 1 379 ? 24.304 16.758 -36.080 1.00 86.44 379 GLY A O 1
ATOM 2919 N N . LYS A 1 380 ? 23.168 16.688 -34.150 1.00 89.19 380 LYS A N 1
ATOM 2920 C CA . LYS A 1 380 ? 21.876 16.347 -34.768 1.00 89.19 380 LYS A CA 1
ATOM 2921 C C . LYS A 1 380 ? 21.065 17.599 -35.131 1.00 89.19 380 LYS A C 1
ATOM 2923 O O . LYS A 1 380 ? 20.976 18.520 -34.314 1.00 89.19 380 LYS A O 1
ATOM 2928 N N . PRO A 1 381 ? 20.384 17.633 -36.293 1.00 91.12 381 PRO A N 1
ATOM 2929 C CA . PRO A 1 381 ? 19.370 18.644 -36.590 1.00 91.12 381 PRO A CA 1
ATOM 2930 C C . PRO A 1 381 ? 18.261 18.648 -35.534 1.00 91.12 381 PRO A C 1
ATOM 2932 O O . PRO A 1 381 ? 17.866 17.585 -35.063 1.00 91.12 381 PRO A O 1
ATOM 2935 N N . TYR A 1 382 ? 17.682 19.814 -35.225 1.00 88.44 382 TYR A N 1
ATOM 2936 C CA . TYR A 1 382 ? 16.671 19.966 -34.163 1.00 88.44 382 TYR A CA 1
ATOM 2937 C C . TYR A 1 382 ? 15.513 18.952 -34.243 1.00 88.44 382 TYR A C 1
ATOM 2939 O O . TYR A 1 382 ? 15.040 18.450 -33.226 1.00 88.44 382 TYR A O 1
ATOM 2947 N N . ARG A 1 383 ? 15.076 18.588 -35.456 1.00 87.31 383 ARG A N 1
ATOM 2948 C CA . ARG A 1 383 ? 14.021 17.581 -35.677 1.00 87.31 383 ARG A CA 1
ATOM 2949 C C . ARG A 1 383 ? 14.375 16.171 -35.172 1.00 87.31 383 ARG A C 1
ATOM 2951 O O . ARG A 1 383 ? 13.465 15.427 -34.848 1.00 87.31 383 ARG A O 1
ATOM 2958 N N . GLN A 1 384 ? 15.663 15.835 -35.095 1.00 83.75 384 GLN A N 1
ATOM 2959 C CA . GLN A 1 384 ? 16.201 14.544 -34.638 1.00 83.75 384 GLN A CA 1
ATOM 2960 C C . GLN A 1 384 ? 16.695 14.587 -33.182 1.00 83.75 384 GLN A C 1
ATOM 2962 O O . GLN A 1 384 ? 17.231 13.599 -32.680 1.00 83.75 384 GLN A O 1
ATOM 2967 N N . GLN A 1 385 ? 16.572 15.733 -32.510 1.00 88.94 385 GLN A N 1
ATOM 2968 C CA . GLN A 1 385 ? 16.975 15.879 -31.116 1.00 88.94 385 GLN A CA 1
ATOM 2969 C C . GLN A 1 385 ? 15.872 15.396 -30.171 1.00 88.94 385 GLN A C 1
ATOM 2971 O O . GLN A 1 385 ? 14.679 15.57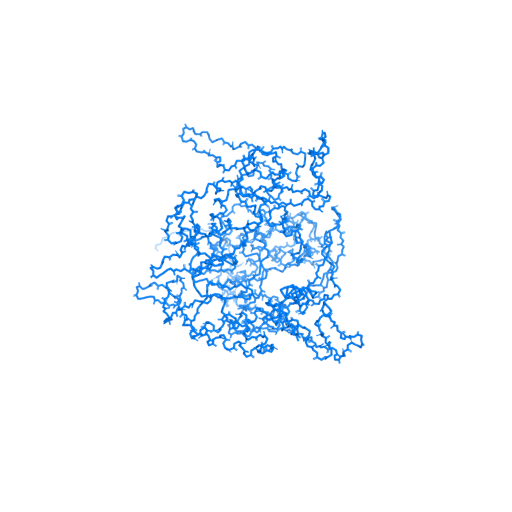6 -30.426 1.00 88.94 385 GLN A O 1
ATOM 2976 N N . ILE A 1 386 ? 16.290 14.851 -29.033 1.00 87.00 386 ILE A N 1
ATOM 2977 C CA . ILE A 1 386 ? 15.440 14.606 -27.872 1.00 87.00 386 ILE A CA 1
ATOM 2978 C C . ILE A 1 386 ? 15.159 15.951 -27.201 1.00 87.00 386 ILE A C 1
ATOM 2980 O O . ILE A 1 386 ? 16.084 16.661 -26.799 1.00 87.00 386 ILE A O 1
ATOM 2984 N N . LYS A 1 387 ? 13.883 16.311 -27.081 1.00 88.00 387 LYS A N 1
ATOM 2985 C CA . LYS A 1 387 ? 13.431 17.621 -26.595 1.00 88.00 387 LYS A CA 1
ATOM 2986 C C . LYS A 1 387 ? 12.779 17.490 -25.218 1.00 88.00 387 LYS A C 1
ATOM 2988 O O . LYS A 1 387 ? 12.332 16.399 -24.862 1.00 88.00 387 LYS A O 1
ATOM 2993 N N . PRO A 1 388 ? 12.679 18.586 -24.450 1.00 87.19 388 PRO A N 1
ATOM 2994 C CA . PRO A 1 388 ? 11.758 18.638 -23.321 1.00 87.19 388 PRO A CA 1
ATOM 2995 C C . PRO A 1 388 ? 10.355 18.179 -23.742 1.00 87.19 388 PRO A C 1
ATOM 2997 O O . P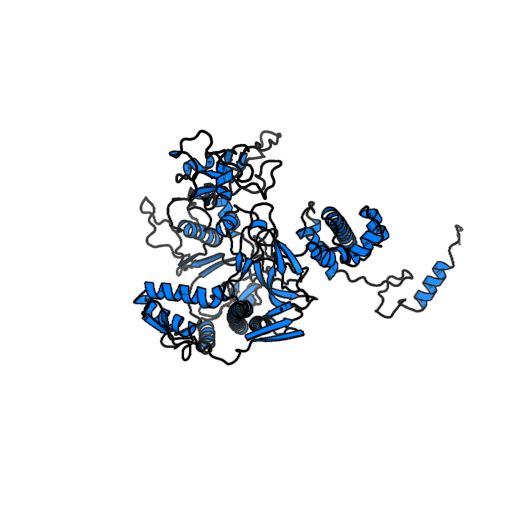RO A 1 388 ? 9.934 18.449 -24.866 1.00 87.19 388 PRO A O 1
ATOM 3000 N N . PHE A 1 389 ? 9.658 17.488 -22.842 1.00 86.06 389 PHE A N 1
ATOM 3001 C CA . PHE A 1 389 ? 8.335 16.879 -23.038 1.00 86.06 389 PHE A CA 1
ATOM 3002 C C . PHE A 1 389 ? 8.266 15.693 -24.011 1.00 86.06 389 PHE A C 1
ATOM 3004 O O . PHE A 1 389 ? 7.201 15.095 -24.140 1.00 86.06 389 PHE A O 1
ATOM 3011 N N . ASN A 1 390 ? 9.378 15.286 -24.634 1.00 89.69 390 ASN A N 1
ATOM 3012 C CA . ASN A 1 390 ? 9.422 13.999 -25.326 1.00 89.69 390 ASN A CA 1
ATOM 3013 C C . ASN A 1 390 ? 9.284 12.838 -24.328 1.00 89.69 390 ASN A C 1
ATOM 3015 O O . ASN A 1 390 ? 9.612 12.960 -23.142 1.00 89.69 390 ASN A O 1
ATOM 3019 N N . PHE A 1 391 ? 8.862 11.689 -24.849 1.00 89.31 391 PHE A N 1
ATOM 3020 C CA . PHE A 1 391 ? 8.895 10.423 -24.131 1.00 89.31 391 PHE A CA 1
ATOM 3021 C C . PHE A 1 391 ? 10.241 9.710 -24.293 1.00 89.31 391 PHE A C 1
ATOM 3023 O O . PHE A 1 391 ? 10.954 9.892 -25.284 1.00 89.31 391 PHE A O 1
ATOM 3030 N N . LEU A 1 392 ? 10.561 8.876 -23.309 1.00 88.81 392 LEU A N 1
ATOM 3031 C CA . LEU A 1 392 ? 11.690 7.955 -23.302 1.00 88.81 392 LEU A CA 1
ATOM 3032 C C . LEU A 1 392 ? 11.209 6.561 -22.927 1.00 88.81 392 LEU A C 1
ATOM 3034 O O . LEU A 1 392 ? 10.290 6.420 -22.113 1.00 88.81 392 LEU A O 1
ATOM 3038 N N . LEU A 1 393 ? 11.889 5.557 -23.469 1.00 92.31 393 LEU A N 1
ATOM 3039 C CA . LEU A 1 393 ? 11.761 4.178 -23.025 1.00 92.31 393 LEU A CA 1
ATOM 3040 C C . LEU A 1 393 ? 12.736 3.917 -21.881 1.00 92.31 393 LEU A C 1
ATOM 3042 O O . LEU A 1 393 ? 13.879 4.375 -21.916 1.00 92.31 393 LEU A O 1
ATOM 3046 N N . VAL A 1 394 ? 12.277 3.171 -20.881 1.00 91.94 394 VAL A N 1
ATOM 3047 C CA . VAL A 1 394 ? 13.078 2.680 -19.758 1.00 91.94 394 VAL A CA 1
ATOM 3048 C C . VAL A 1 394 ? 13.097 1.158 -19.808 1.00 91.94 394 VAL A C 1
ATOM 3050 O O . VAL A 1 394 ? 12.041 0.520 -19.795 1.00 91.94 394 VAL A O 1
ATOM 3053 N N . GLY A 1 395 ? 14.301 0.593 -19.877 1.00 91.94 395 GLY A N 1
ATOM 3054 C CA . GLY A 1 395 ? 14.540 -0.844 -19.942 1.00 91.94 395 GLY A CA 1
ATOM 3055 C C . GLY A 1 395 ? 14.711 -1.450 -18.554 1.00 91.94 395 GLY A C 1
ATOM 3056 O O . GLY A 1 395 ? 15.569 -1.024 -17.780 1.00 91.94 395 GLY A O 1
ATOM 3057 N N . HIS A 1 396 ? 13.916 -2.474 -18.240 1.00 90.56 396 HIS A N 1
ATOM 3058 C CA . HIS A 1 396 ? 14.018 -3.198 -16.973 1.00 90.56 396 HIS A CA 1
ATOM 3059 C C . HIS A 1 396 ? 15.092 -4.282 -17.069 1.00 90.56 396 HIS A C 1
ATOM 3061 O O . HIS A 1 396 ? 14.888 -5.286 -17.742 1.00 90.56 396 HIS A O 1
ATOM 3067 N N . VAL A 1 397 ? 16.223 -4.117 -16.383 1.00 89.00 397 VAL A N 1
ATOM 3068 C CA . VAL A 1 397 ? 17.357 -5.059 -16.456 1.00 89.00 397 VAL A CA 1
ATOM 3069 C C . VAL A 1 397 ? 17.054 -6.363 -15.705 1.00 89.00 397 VAL A C 1
ATOM 3071 O O . VAL A 1 397 ? 16.535 -6.355 -14.582 1.00 89.00 397 VAL A O 1
ATOM 3074 N N . ALA A 1 398 ? 17.360 -7.507 -16.319 1.00 86.31 398 ALA A N 1
ATOM 3075 C CA . ALA A 1 398 ? 17.215 -8.819 -15.698 1.00 86.31 398 ALA A CA 1
ATOM 3076 C C . ALA A 1 398 ? 18.226 -9.028 -14.551 1.00 86.31 398 ALA A C 1
ATOM 3078 O O . ALA A 1 398 ? 19.274 -8.384 -14.460 1.00 86.31 398 ALA A O 1
ATOM 3079 N N . ALA A 1 399 ? 17.904 -9.932 -13.621 1.00 76.69 399 ALA A N 1
ATOM 3080 C CA . ALA A 1 399 ? 18.786 -10.209 -12.488 1.00 76.69 399 ALA A CA 1
ATOM 3081 C C . ALA A 1 399 ? 20.159 -10.707 -12.974 1.00 76.69 399 ALA A C 1
ATOM 3083 O O . ALA A 1 399 ? 20.236 -11.475 -13.930 1.00 76.69 399 ALA A O 1
ATOM 3084 N N . ALA A 1 400 ? 21.231 -10.265 -12.308 1.00 73.50 400 ALA A N 1
ATOM 3085 C CA . ALA A 1 400 ? 22.617 -10.598 -12.658 1.00 73.50 400 ALA A CA 1
ATOM 3086 C C . ALA A 1 400 ? 23.032 -10.256 -14.109 1.00 73.50 400 ALA A C 1
ATOM 3088 O O . ALA A 1 400 ? 24.002 -10.810 -14.608 1.00 73.50 400 ALA A O 1
ATOM 3089 N N . SER A 1 401 ? 22.321 -9.337 -14.771 1.00 82.00 401 SER A N 1
ATOM 3090 C CA . SER A 1 401 ? 22.622 -8.887 -16.143 1.00 82.00 401 SER A CA 1
ATOM 3091 C C . SER A 1 401 ? 23.185 -7.463 -16.198 1.00 82.00 401 SER A C 1
ATOM 3093 O O . SER A 1 401 ? 23.162 -6.824 -17.244 1.00 82.00 401 SER A O 1
ATOM 3095 N N . HIS A 1 402 ? 23.647 -6.946 -15.057 1.00 83.06 402 HIS A N 1
ATOM 3096 C CA . HIS A 1 402 ? 24.324 -5.654 -14.994 1.00 83.06 402 HIS A CA 1
ATOM 3097 C C . HIS A 1 402 ? 25.776 -5.830 -15.452 1.00 83.06 402 HIS A C 1
ATOM 3099 O O . HIS A 1 402 ? 26.418 -6.786 -15.004 1.00 83.06 402 HIS A O 1
ATOM 3105 N N . PRO A 1 403 ? 26.310 -4.924 -16.285 1.00 82.06 403 PRO A N 1
ATOM 3106 C CA . PRO A 1 403 ? 27.705 -4.978 -16.698 1.00 82.06 403 PRO A CA 1
ATOM 3107 C C . PRO A 1 403 ? 28.685 -4.954 -15.514 1.00 82.06 403 PRO A C 1
ATOM 3109 O O . PRO A 1 403 ? 28.411 -4.282 -14.507 1.00 82.06 403 PRO A O 1
ATOM 3112 N N . PRO A 1 404 ? 29.845 -5.628 -15.614 1.00 77.81 404 PRO A N 1
ATOM 3113 C CA . PRO A 1 404 ? 30.874 -5.584 -14.579 1.00 77.81 404 PRO A CA 1
ATOM 3114 C C . PRO A 1 404 ? 31.294 -4.151 -14.225 1.00 77.81 404 PRO A C 1
ATOM 3116 O O . PRO A 1 404 ? 31.405 -3.282 -15.086 1.00 77.81 404 PRO A O 1
ATOM 3119 N N . GLY A 1 405 ? 31.528 -3.890 -12.935 1.00 75.69 405 GLY A N 1
ATOM 3120 C CA . GLY A 1 405 ? 31.974 -2.577 -12.451 1.00 75.69 405 GLY A CA 1
ATOM 3121 C C . GLY A 1 405 ? 30.895 -1.487 -12.418 1.00 75.69 405 GLY A C 1
ATOM 3122 O O . GLY A 1 405 ? 31.191 -0.364 -12.011 1.00 75.69 405 GLY A O 1
ATOM 3123 N N . THR A 1 406 ? 29.651 -1.795 -12.796 1.00 77.75 406 THR A N 1
ATOM 3124 C CA . THR A 1 406 ? 28.526 -0.861 -12.656 1.00 77.75 406 THR A CA 1
ATOM 3125 C C . THR A 1 406 ? 27.888 -0.955 -11.273 1.00 77.75 406 THR A C 1
ATOM 3127 O O . THR A 1 406 ? 27.846 -2.022 -10.661 1.00 77.75 406 THR A O 1
ATOM 3130 N N . ASP A 1 407 ? 27.378 0.172 -10.774 1.00 77.88 407 ASP A N 1
ATOM 3131 C CA . ASP A 1 407 ? 26.499 0.198 -9.604 1.00 77.88 407 ASP A CA 1
ATOM 3132 C C . ASP A 1 407 ? 25.058 -0.084 -10.065 1.00 77.88 407 ASP A C 1
ATOM 3134 O O . ASP A 1 407 ? 24.482 0.764 -10.756 1.00 77.88 407 ASP A O 1
ATOM 3138 N N . PRO A 1 408 ? 24.438 -1.218 -9.681 1.00 75.69 408 PRO A N 1
ATOM 3139 C CA . PRO A 1 408 ? 23.068 -1.543 -10.074 1.00 75.69 408 PRO A CA 1
ATOM 3140 C C . PRO A 1 408 ? 22.033 -0.489 -9.659 1.00 75.69 408 PRO A C 1
ATOM 3142 O O . PRO A 1 408 ? 20.990 -0.375 -10.292 1.00 75.69 408 PRO A O 1
ATOM 3145 N N . GLN A 1 409 ? 22.302 0.309 -8.617 1.00 73.25 409 GLN A N 1
ATOM 3146 C CA . GLN A 1 409 ? 21.408 1.397 -8.188 1.00 73.25 409 GLN A CA 1
ATOM 3147 C C . GLN A 1 409 ? 21.537 2.661 -9.048 1.00 73.25 409 GLN A C 1
ATOM 3149 O O . GLN A 1 409 ? 20.727 3.580 -8.929 1.00 73.25 409 GLN A O 1
ATOM 3154 N N . ARG A 1 410 ? 22.570 2.728 -9.892 1.00 77.88 410 ARG A N 1
ATOM 3155 C CA . ARG A 1 410 ? 22.854 3.827 -10.822 1.00 77.88 410 ARG A CA 1
ATOM 3156 C C . ARG A 1 410 ? 23.017 3.317 -12.252 1.00 77.88 410 ARG A C 1
ATOM 3158 O O . ARG A 1 410 ? 23.742 3.915 -13.048 1.00 77.88 410 ARG A O 1
ATOM 3165 N N . PHE A 1 411 ? 22.336 2.225 -12.584 1.00 84.88 411 PHE A N 1
ATOM 3166 C CA . PHE A 1 411 ? 22.357 1.628 -13.911 1.00 84.88 411 PHE A CA 1
ATOM 3167 C C . PHE A 1 411 ? 20.939 1.531 -14.474 1.00 84.88 411 PHE A C 1
ATOM 3169 O O . PHE A 1 411 ? 20.270 0.511 -14.339 1.00 84.88 411 PHE A O 1
ATOM 3176 N N . HIS A 1 412 ? 20.459 2.618 -15.081 1.00 85.19 412 HIS A N 1
ATOM 3177 C CA . HIS A 1 412 ? 19.104 2.692 -15.633 1.00 85.19 412 HIS A CA 1
ATOM 3178 C C . HIS A 1 412 ? 19.178 2.880 -17.144 1.00 85.19 412 HIS A C 1
ATOM 3180 O O . HIS A 1 412 ? 19.589 3.943 -17.620 1.00 85.19 412 HIS A O 1
ATOM 3186 N N . LEU A 1 413 ? 18.784 1.847 -17.888 1.00 90.31 413 LEU A N 1
ATOM 3187 C CA . LEU A 1 413 ? 18.791 1.880 -19.342 1.00 90.31 413 LEU A CA 1
ATOM 3188 C C . LEU A 1 413 ? 17.648 2.738 -19.875 1.00 90.31 413 LEU A C 1
ATOM 3190 O O . LEU A 1 413 ? 16.481 2.525 -19.545 1.00 90.31 413 LEU A O 1
ATOM 3194 N N . ILE A 1 414 ? 18.009 3.689 -20.729 1.00 90.00 414 ILE A N 1
ATOM 3195 C CA . ILE A 1 414 ? 17.094 4.591 -21.415 1.00 90.00 414 ILE A CA 1
ATOM 3196 C C . ILE A 1 414 ? 17.358 4.590 -22.919 1.00 90.00 414 ILE A C 1
ATOM 3198 O O . ILE A 1 414 ? 18.504 4.458 -23.356 1.00 90.00 414 ILE A O 1
ATOM 3202 N N . ALA A 1 415 ? 16.298 4.788 -23.696 1.00 90.69 415 ALA A N 1
ATOM 3203 C CA . ALA A 1 415 ? 16.346 4.938 -25.146 1.00 90.69 415 ALA A CA 1
ATOM 3204 C C . ALA A 1 415 ? 15.327 5.997 -25.618 1.00 90.69 415 ALA A C 1
ATOM 3206 O O . ALA A 1 415 ? 14.396 6.333 -24.872 1.00 90.69 415 ALA A O 1
ATOM 3207 N N . PRO A 1 416 ? 15.489 6.560 -26.834 1.00 88.75 416 PRO A N 1
ATOM 3208 C CA . PRO A 1 416 ? 14.450 7.384 -27.447 1.00 88.75 416 PRO A CA 1
ATOM 3209 C C . PRO A 1 416 ? 13.134 6.606 -27.546 1.00 88.75 416 PRO A C 1
ATOM 3211 O O . PRO A 1 416 ? 13.149 5.384 -27.671 1.00 88.75 416 PRO A O 1
ATOM 3214 N N . TYR A 1 417 ? 12.004 7.310 -27.493 1.00 91.31 417 TYR A N 1
ATOM 3215 C CA . TYR A 1 417 ? 10.713 6.672 -27.725 1.00 91.31 417 TYR A CA 1
ATOM 3216 C C . TYR A 1 417 ? 10.586 6.168 -29.161 1.00 91.31 417 TYR A C 1
ATOM 3218 O O . TYR A 1 417 ? 10.842 6.925 -30.099 1.00 91.31 417 TYR A O 1
ATOM 3226 N N . ASP A 1 418 ? 10.151 4.921 -29.291 1.00 90.12 418 ASP A N 1
ATOM 3227 C CA . ASP A 1 418 ? 9.763 4.286 -30.542 1.00 90.12 418 ASP A CA 1
ATOM 3228 C C . ASP A 1 418 ? 8.462 3.513 -30.293 1.00 90.12 418 ASP A C 1
ATOM 3230 O O . ASP A 1 418 ? 8.357 2.769 -29.308 1.00 90.12 418 ASP A O 1
ATOM 3234 N N . SER A 1 419 ? 7.460 3.758 -31.136 1.00 91.06 419 SER A N 1
ATOM 3235 C CA . SER A 1 419 ? 6.147 3.127 -31.033 1.00 91.06 419 SER A CA 1
ATOM 3236 C C . SER A 1 419 ? 6.104 1.741 -31.672 1.00 91.06 419 SER A C 1
ATOM 3238 O O . SER A 1 419 ? 5.136 1.026 -31.428 1.00 91.06 419 SER A O 1
ATOM 3240 N N . ASP A 1 420 ? 7.130 1.336 -32.431 1.00 90.94 420 ASP A N 1
ATOM 3241 C CA . ASP A 1 420 ? 7.243 -0.010 -32.995 1.00 90.94 420 ASP A CA 1
ATOM 3242 C C . ASP A 1 420 ? 7.948 -0.968 -32.012 1.00 90.94 420 ASP A C 1
ATOM 3244 O O . ASP A 1 420 ? 9.159 -0.858 -31.796 1.00 90.94 420 ASP A O 1
ATOM 3248 N N . PRO A 1 421 ? 7.242 -1.958 -31.428 1.00 89.88 421 PRO A N 1
ATOM 3249 C CA . PRO A 1 421 ? 7.859 -2.915 -30.517 1.00 89.88 421 PRO A CA 1
ATOM 3250 C C . PRO A 1 421 ? 8.956 -3.776 -31.147 1.00 89.88 421 PRO A C 1
ATOM 3252 O O . PRO A 1 421 ? 9.783 -4.326 -30.416 1.00 89.88 421 PRO A O 1
ATOM 3255 N N . ALA A 1 422 ? 8.967 -3.929 -32.476 1.00 89.44 422 ALA A N 1
ATOM 3256 C CA . ALA A 1 422 ? 9.950 -4.752 -33.172 1.00 89.44 422 ALA A CA 1
ATOM 3257 C C . ALA A 1 422 ? 11.360 -4.140 -33.150 1.00 89.44 422 ALA A C 1
ATOM 3259 O O . ALA A 1 422 ? 12.337 -4.879 -33.229 1.00 89.44 422 ALA A O 1
ATOM 3260 N N . THR A 1 423 ? 11.483 -2.817 -32.996 1.00 91.88 423 THR A N 1
ATOM 3261 C CA . THR A 1 423 ? 12.778 -2.113 -33.018 1.00 91.88 423 THR A CA 1
ATOM 3262 C C . THR A 1 423 ? 13.425 -2.001 -31.639 1.00 91.88 423 THR A C 1
ATOM 3264 O O . THR A 1 423 ? 14.600 -1.652 -31.528 1.00 91.88 423 THR A O 1
ATOM 3267 N N . TRP A 1 424 ? 12.683 -2.297 -30.566 1.00 93.94 424 TRP A N 1
ATOM 3268 C CA . TRP A 1 424 ? 13.068 -1.968 -29.192 1.00 93.94 424 TRP A CA 1
ATOM 3269 C C . TRP A 1 424 ? 14.428 -2.518 -28.752 1.00 93.94 424 TRP A C 1
ATOM 3271 O O . TRP A 1 424 ? 15.126 -1.855 -27.982 1.00 93.94 424 TRP A O 1
ATOM 3281 N N . LEU A 1 425 ? 14.824 -3.705 -29.218 1.00 93.81 425 LEU A N 1
ATOM 3282 C CA . LEU A 1 425 ? 16.113 -4.305 -28.853 1.00 93.81 425 LEU A CA 1
ATOM 3283 C C . LEU A 1 425 ? 17.310 -3.657 -29.563 1.00 93.81 425 LEU A C 1
ATOM 3285 O O . LEU A 1 425 ? 18.411 -3.639 -29.003 1.00 93.81 425 LEU A O 1
ATOM 3289 N N . ASP A 1 426 ? 17.073 -3.069 -30.735 1.00 94.19 426 ASP A N 1
ATOM 3290 C CA . ASP A 1 426 ? 18.088 -2.447 -31.591 1.00 94.19 426 ASP A CA 1
ATOM 3291 C C . ASP A 1 426 ? 18.282 -0.950 -31.302 1.00 94.19 426 ASP A C 1
ATOM 3293 O O . ASP A 1 426 ? 19.149 -0.291 -31.886 1.00 94.19 426 ASP A O 1
ATOM 3297 N N . LEU A 1 427 ? 17.482 -0.387 -30.392 1.00 92.38 427 LEU A N 1
ATOM 3298 C CA . LEU A 1 427 ? 17.591 1.014 -30.005 1.00 92.38 427 LEU A CA 1
ATOM 3299 C C . LEU A 1 427 ? 18.947 1.322 -29.342 1.00 92.38 427 LEU A C 1
ATOM 3301 O O . LEU A 1 427 ? 19.557 0.464 -28.701 1.00 92.38 427 LEU A O 1
ATOM 3305 N N . PRO A 1 428 ? 19.430 2.576 -29.433 1.00 89.38 428 PRO A N 1
ATOM 3306 C CA . PRO A 1 428 ? 20.695 2.981 -28.830 1.00 89.38 428 PRO A CA 1
ATOM 3307 C C . PRO A 1 428 ? 20.556 3.164 -27.308 1.00 89.38 428 PRO A C 1
ATOM 3309 O O . PRO A 1 428 ? 20.513 4.291 -26.805 1.00 89.38 428 PRO A O 1
ATOM 3312 N N . TRP A 1 429 ? 20.485 2.052 -26.575 1.00 91.69 429 TRP A N 1
ATOM 3313 C CA . TRP A 1 429 ? 20.333 2.024 -25.122 1.00 91.69 429 TRP A CA 1
ATOM 3314 C C . TRP A 1 429 ? 21.558 2.574 -24.405 1.00 91.69 429 TRP A C 1
ATOM 3316 O O . TRP A 1 429 ? 22.698 2.244 -24.723 1.00 91.69 429 TRP A O 1
ATOM 3326 N N . ARG A 1 430 ? 21.340 3.401 -23.386 1.00 89.06 430 ARG A N 1
ATOM 3327 C CA . ARG A 1 430 ? 22.415 4.018 -22.599 1.00 89.06 430 ARG A CA 1
ATOM 3328 C C . ARG A 1 430 ? 22.025 4.109 -21.137 1.00 89.06 430 ARG A C 1
ATOM 3330 O O . ARG A 1 430 ? 20.843 4.182 -20.809 1.00 89.06 430 ARG A O 1
ATOM 3337 N N . ASN A 1 431 ? 23.020 4.154 -20.258 1.00 87.31 431 ASN A N 1
ATOM 3338 C CA . ASN A 1 431 ? 22.777 4.397 -18.843 1.00 87.31 431 ASN A CA 1
ATOM 3339 C C . ASN A 1 431 ? 22.468 5.887 -18.602 1.00 87.31 431 ASN A C 1
ATOM 3341 O O . ASN A 1 431 ? 23.283 6.754 -18.912 1.00 87.31 431 ASN A O 1
ATOM 3345 N N . ARG A 1 432 ? 21.320 6.191 -17.985 1.00 82.50 432 ARG A N 1
ATOM 3346 C CA . ARG A 1 432 ? 20.902 7.553 -17.599 1.00 82.50 432 ARG A CA 1
ATOM 3347 C C . ARG A 1 432 ? 21.959 8.297 -16.776 1.00 82.50 432 ARG A C 1
ATOM 3349 O O . ARG A 1 432 ? 22.065 9.517 -16.891 1.00 82.50 432 ARG A O 1
ATOM 3356 N N . TYR A 1 433 ? 22.704 7.582 -15.934 1.00 79.81 433 TYR A N 1
ATOM 3357 C CA . TYR A 1 433 ? 23.701 8.169 -15.033 1.00 79.81 433 TYR A CA 1
ATOM 3358 C C . TYR A 1 433 ? 25.096 8.305 -15.648 1.00 79.81 433 TYR A C 1
ATOM 3360 O O . TYR A 1 433 ? 25.968 8.894 -15.015 1.00 79.81 433 TYR A O 1
ATOM 3368 N N . ASP A 1 434 ? 25.293 7.813 -16.871 1.00 81.12 434 ASP A N 1
ATOM 3369 C CA . ASP A 1 434 ? 26.543 7.950 -17.612 1.00 81.12 434 ASP A CA 1
ATOM 3370 C C . ASP A 1 434 ? 26.278 8.545 -19.011 1.00 81.12 434 ASP A C 1
ATOM 3372 O O . ASP A 1 434 ? 26.283 7.839 -20.022 1.00 81.12 434 ASP A O 1
ATOM 3376 N N . PRO A 1 435 ? 26.001 9.862 -19.101 1.00 69.44 435 PRO A N 1
ATOM 3377 C CA . PRO A 1 435 ? 25.623 10.513 -20.359 1.00 69.44 435 PRO A CA 1
ATOM 3378 C C . PRO A 1 435 ? 26.741 10.545 -21.410 1.00 69.44 435 PRO A C 1
ATOM 3380 O O . PRO A 1 435 ? 26.467 10.822 -22.582 1.00 69.44 435 PRO A O 1
ATOM 3383 N N . HIS A 1 436 ? 27.987 10.294 -21.004 1.00 76.12 436 HIS A N 1
ATOM 3384 C CA . HIS A 1 436 ? 29.149 10.184 -21.888 1.00 76.12 436 HIS A CA 1
ATOM 3385 C C . HIS A 1 436 ? 29.608 8.729 -22.072 1.00 76.12 436 HIS A C 1
ATOM 3387 O O . HIS A 1 436 ? 30.612 8.495 -22.743 1.00 76.12 436 HIS A O 1
ATOM 3393 N N . GLY A 1 437 ? 28.871 7.777 -21.497 1.00 76.94 437 GLY A N 1
ATOM 3394 C CA . GLY A 1 437 ? 29.171 6.356 -21.518 1.00 76.94 437 GLY A CA 1
ATOM 3395 C C . GLY A 1 437 ? 28.902 5.673 -22.851 1.00 76.94 437 GLY A C 1
ATOM 3396 O O . GLY A 1 437 ? 28.444 6.273 -23.831 1.00 76.94 437 GLY A O 1
ATOM 3397 N N . THR A 1 438 ? 29.181 4.369 -22.868 1.00 82.44 438 THR A N 1
ATOM 3398 C CA . THR A 1 438 ? 28.937 3.516 -24.033 1.00 82.44 438 THR A CA 1
ATOM 3399 C C . THR A 1 438 ? 27.443 3.339 -24.316 1.00 82.44 438 THR A C 1
ATOM 3401 O O . THR A 1 438 ? 26.578 3.576 -23.470 1.00 82.44 438 THR A O 1
ATOM 3404 N N . THR A 1 439 ? 27.141 2.908 -25.538 1.00 88.50 439 THR A N 1
ATOM 3405 C CA . THR A 1 439 ? 25.821 2.373 -25.884 1.00 88.50 439 THR A CA 1
ATOM 3406 C C . THR A 1 439 ? 25.825 0.876 -25.586 1.00 88.50 439 THR A C 1
ATOM 3408 O O . THR A 1 439 ? 26.811 0.199 -25.869 1.00 88.50 439 THR A O 1
ATOM 3411 N N . TYR A 1 440 ? 24.748 0.382 -24.988 1.00 91.06 440 TYR A N 1
ATOM 3412 C CA . TYR A 1 440 ? 24.574 -1.016 -24.621 1.00 91.06 440 TYR A CA 1
ATOM 3413 C C . TYR A 1 440 ? 23.744 -1.729 -25.683 1.00 91.06 440 TYR A C 1
ATOM 3415 O O . TYR A 1 440 ? 22.726 -1.210 -26.140 1.00 91.06 440 TYR A O 1
ATOM 3423 N N . ARG A 1 441 ? 24.163 -2.936 -26.054 1.00 92.06 441 ARG A N 1
ATOM 3424 C CA . ARG A 1 441 ? 23.328 -3.877 -26.800 1.00 92.06 441 ARG A CA 1
ATOM 3425 C C . ARG A 1 441 ? 22.351 -4.526 -25.834 1.00 92.06 441 ARG A C 1
ATOM 3427 O O . ARG A 1 441 ? 22.705 -4.792 -24.683 1.00 92.06 441 ARG A O 1
ATOM 3434 N N . THR A 1 442 ? 21.135 -4.804 -26.294 1.00 93.69 442 THR A N 1
ATOM 3435 C CA . THR A 1 442 ? 20.124 -5.449 -25.453 1.00 93.69 442 THR A CA 1
ATOM 3436 C C . THR A 1 442 ? 19.621 -6.751 -26.044 1.00 93.69 442 THR A C 1
ATOM 3438 O O . THR A 1 442 ? 19.636 -6.948 -27.253 1.00 93.69 442 THR A O 1
ATOM 3441 N N . THR A 1 443 ? 19.207 -7.665 -25.172 1.00 92.25 443 THR A N 1
ATOM 3442 C CA . THR A 1 443 ? 18.594 -8.941 -25.553 1.00 92.25 443 THR A CA 1
ATOM 3443 C C . THR A 1 443 ? 17.532 -9.338 -24.533 1.00 92.25 443 THR A C 1
ATOM 3445 O O . THR A 1 443 ? 17.585 -8.914 -23.379 1.00 92.25 443 THR A O 1
ATOM 3448 N N . THR A 1 444 ? 16.561 -10.149 -24.935 1.00 91.12 444 THR A N 1
ATOM 3449 C CA . THR A 1 444 ? 15.637 -10.834 -24.017 1.00 91.12 444 THR A CA 1
ATOM 3450 C C . THR A 1 444 ? 16.109 -12.245 -23.672 1.00 91.12 444 THR A C 1
ATOM 3452 O O . THR A 1 444 ? 15.725 -12.798 -22.634 1.00 91.12 444 THR A O 1
ATOM 3455 N N . GLU A 1 445 ? 16.987 -12.814 -24.497 1.00 86.25 445 GLU A N 1
ATOM 3456 C CA . GLU A 1 445 ? 17.531 -14.151 -24.320 1.00 86.25 445 GLU A CA 1
ATOM 3457 C C . GLU A 1 445 ? 18.522 -14.185 -23.161 1.00 86.25 445 GLU A C 1
ATOM 3459 O O . GLU A 1 445 ? 19.290 -13.251 -22.913 1.00 86.25 445 GLU A O 1
ATOM 3464 N N . ARG A 1 446 ? 18.507 -15.292 -22.419 1.00 74.19 446 ARG A N 1
ATOM 3465 C CA . ARG A 1 446 ? 19.521 -15.517 -21.398 1.00 74.19 446 ARG A CA 1
ATOM 3466 C C . ARG A 1 446 ? 20.829 -15.845 -22.106 1.00 74.19 446 ARG A C 1
ATOM 3468 O O . ARG A 1 446 ? 20.868 -16.764 -22.917 1.00 74.19 446 ARG A O 1
ATOM 3475 N N . TRP A 1 447 ? 21.902 -15.142 -21.753 1.00 66.94 447 TRP A N 1
ATOM 3476 C CA . TRP A 1 447 ? 23.237 -15.538 -22.189 1.00 66.94 447 TRP A CA 1
ATOM 3477 C C . TRP A 1 447 ? 23.555 -16.916 -21.594 1.00 66.94 447 TRP A C 1
ATOM 3479 O O . TRP A 1 447 ? 23.737 -17.052 -20.378 1.00 66.94 447 TRP A O 1
ATOM 3489 N N . ASN A 1 448 ? 23.522 -17.953 -22.432 1.00 57.22 448 ASN A N 1
ATOM 3490 C CA . ASN A 1 448 ? 23.744 -19.325 -21.999 1.00 57.22 448 ASN A CA 1
ATOM 3491 C C . ASN A 1 448 ? 25.221 -19.521 -21.656 1.00 57.22 448 ASN A C 1
ATOM 3493 O O . ASN A 1 448 ? 26.105 -19.401 -22.494 1.00 57.22 448 ASN A O 1
ATOM 3497 N N . TYR A 1 449 ? 25.458 -19.844 -20.390 1.00 50.56 449 TYR A N 1
ATOM 3498 C CA . TYR A 1 449 ? 26.763 -20.205 -19.838 1.00 50.56 449 TYR A CA 1
ATOM 3499 C C . TYR A 1 449 ? 27.158 -21.655 -20.171 1.00 50.56 449 TYR A C 1
ATOM 3501 O O . TYR A 1 449 ? 28.283 -22.063 -19.909 1.00 50.56 449 TYR A O 1
ATOM 3509 N N . ASP A 1 450 ? 26.215 -22.430 -20.709 1.00 44.06 450 ASP A N 1
ATOM 3510 C CA . ASP A 1 450 ? 26.284 -23.884 -20.825 1.00 44.06 450 ASP A CA 1
ATOM 3511 C C . ASP A 1 450 ? 25.989 -24.289 -22.277 1.00 44.06 450 ASP A C 1
ATOM 3513 O O . ASP A 1 450 ? 24.928 -24.810 -22.615 1.00 44.06 450 ASP A O 1
ATOM 3517 N N . ASP A 1 451 ? 26.925 -23.973 -23.172 1.00 45.34 451 ASP A N 1
ATOM 3518 C CA . ASP A 1 451 ? 27.074 -24.769 -24.385 1.00 45.34 451 ASP A CA 1
ATOM 3519 C C . ASP A 1 451 ? 27.821 -26.042 -23.974 1.00 45.34 451 ASP A C 1
ATOM 3521 O O . ASP A 1 451 ? 29.038 -26.039 -23.777 1.00 45.34 451 ASP A O 1
ATOM 3525 N N . HIS A 1 452 ? 27.080 -27.136 -23.787 1.00 47.03 452 HIS A N 1
ATOM 3526 C CA . HIS A 1 452 ? 27.601 -28.434 -23.348 1.00 47.03 452 HIS A CA 1
ATOM 3527 C C . HIS A 1 452 ? 28.661 -29.048 -24.293 1.00 47.03 452 HIS A C 1
ATOM 3529 O O . HIS A 1 452 ? 29.144 -30.151 -24.032 1.00 47.03 452 HIS A O 1
ATOM 3535 N N . GLN A 1 453 ? 29.057 -28.362 -25.372 1.00 49.06 453 GLN A N 1
ATOM 3536 C CA . GLN A 1 453 ? 30.195 -28.737 -26.212 1.00 49.06 453 GLN A CA 1
ATOM 3537 C C . GLN A 1 453 ? 31.541 -28.129 -25.799 1.00 49.06 453 GLN A C 1
ATOM 3539 O O . GLN A 1 453 ? 32.573 -28.691 -26.169 1.00 49.06 453 GLN A O 1
ATOM 3544 N N . TYR A 1 454 ? 31.583 -27.058 -25.001 1.00 46.94 454 TYR A N 1
ATOM 3545 C CA . TYR A 1 454 ? 32.845 -26.433 -24.600 1.00 46.94 454 TYR A CA 1
ATOM 3546 C C . TYR A 1 454 ? 32.873 -26.094 -23.110 1.00 46.94 454 TYR A C 1
ATOM 3548 O O . TYR A 1 454 ? 32.079 -25.322 -22.593 1.00 46.94 454 TYR A O 1
ATOM 3556 N N . ARG A 1 455 ? 33.889 -26.624 -22.423 1.00 47.97 455 ARG A N 1
ATOM 3557 C CA . ARG A 1 455 ? 34.244 -26.336 -21.021 1.00 47.97 455 ARG A CA 1
ATOM 3558 C C . ARG A 1 455 ? 34.643 -24.871 -20.752 1.00 47.97 455 ARG A C 1
ATOM 3560 O O . ARG A 1 455 ? 34.991 -24.553 -19.617 1.00 47.97 455 ARG A O 1
ATOM 3567 N N . ASP A 1 456 ? 34.610 -24.011 -21.768 1.00 47.34 456 ASP A N 1
ATOM 3568 C CA . ASP A 1 456 ? 34.952 -22.596 -21.670 1.00 47.34 456 ASP A CA 1
ATOM 3569 C C . ASP A 1 456 ? 33.699 -21.758 -21.473 1.00 47.34 456 ASP A C 1
ATOM 3571 O O . ASP A 1 456 ? 33.027 -21.308 -22.400 1.00 47.34 456 ASP A O 1
ATOM 3575 N N . ILE A 1 457 ? 33.443 -21.507 -20.202 1.00 54.41 457 ILE A N 1
ATOM 3576 C CA . ILE A 1 457 ? 32.590 -20.441 -19.726 1.00 54.41 457 ILE A CA 1
ATOM 3577 C C . ILE A 1 457 ? 33.057 -19.119 -20.353 1.00 54.41 457 ILE A C 1
ATOM 3579 O O . ILE A 1 457 ? 34.108 -18.587 -19.983 1.00 54.41 457 ILE A O 1
ATOM 3583 N N . ARG A 1 458 ? 32.277 -18.551 -21.277 1.00 59.22 458 ARG A N 1
ATOM 3584 C CA . ARG A 1 458 ? 32.516 -17.184 -21.754 1.00 59.22 458 ARG A CA 1
ATOM 3585 C C . ARG A 1 458 ? 31.633 -16.204 -20.985 1.00 59.22 458 ARG A C 1
ATOM 3587 O O . ARG A 1 458 ? 30.407 -16.344 -21.038 1.00 59.22 458 ARG A O 1
ATOM 3594 N N . PRO A 1 459 ? 32.217 -15.213 -20.284 1.00 64.38 459 PRO A N 1
ATOM 3595 C CA . PRO A 1 459 ? 31.424 -14.142 -19.698 1.00 64.38 459 PRO A CA 1
ATOM 3596 C C . PRO A 1 459 ? 30.654 -13.416 -20.806 1.00 64.38 459 PRO A C 1
ATOM 3598 O O . PRO A 1 459 ? 31.124 -13.327 -21.945 1.00 64.38 459 PRO A O 1
ATOM 3601 N N . ALA A 1 460 ? 29.455 -12.931 -20.480 1.00 69.44 460 ALA A N 1
ATOM 3602 C CA . ALA A 1 460 ? 28.713 -12.071 -21.392 1.00 69.44 460 ALA A CA 1
ATOM 3603 C C . ALA A 1 460 ? 29.569 -10.835 -21.740 1.00 69.44 460 ALA A C 1
ATOM 3605 O O . ALA A 1 460 ? 30.327 -10.378 -20.881 1.00 69.44 460 ALA A O 1
ATOM 3606 N N . PRO A 1 461 ? 29.472 -10.295 -22.967 1.00 80.81 461 PRO A N 1
ATOM 3607 C CA . PRO A 1 461 ? 30.139 -9.045 -23.314 1.00 80.81 461 PRO A CA 1
ATOM 3608 C C . PRO A 1 461 ? 29.764 -7.913 -22.347 1.00 80.81 461 PRO A C 1
ATOM 3610 O O . PRO A 1 461 ? 28.597 -7.785 -21.982 1.00 80.81 461 PRO A O 1
ATOM 3613 N N . ASP A 1 462 ? 30.728 -7.060 -21.991 1.00 82.50 462 ASP A N 1
ATOM 3614 C CA . ASP A 1 462 ? 30.527 -5.955 -21.035 1.00 82.50 462 ASP A CA 1
ATOM 3615 C C . ASP A 1 462 ? 29.499 -4.907 -21.513 1.00 82.50 462 ASP A C 1
ATOM 3617 O O . ASP A 1 462 ? 28.979 -4.122 -20.723 1.00 82.50 462 ASP A O 1
ATOM 3621 N N . ASP A 1 463 ? 29.190 -4.878 -22.810 1.00 86.44 463 ASP A N 1
ATOM 3622 C CA . ASP A 1 463 ? 28.205 -3.986 -23.419 1.00 86.44 463 ASP A CA 1
ATOM 3623 C C . ASP A 1 463 ? 26.839 -4.651 -23.663 1.00 86.44 463 ASP A C 1
ATOM 3625 O O . ASP A 1 463 ? 25.935 -3.985 -24.164 1.00 86.44 463 ASP A O 1
ATOM 3629 N N . LEU A 1 464 ? 26.664 -5.937 -23.329 1.00 88.31 464 LEU A N 1
ATOM 3630 C CA . LEU A 1 464 ? 25.411 -6.670 -23.520 1.00 88.31 464 LEU A CA 1
ATOM 3631 C C . LEU A 1 464 ? 24.591 -6.707 -22.226 1.00 88.31 464 LEU A C 1
ATOM 3633 O O . LEU A 1 464 ? 25.038 -7.220 -21.203 1.00 88.31 464 LEU A O 1
ATOM 3637 N N . VAL A 1 465 ? 23.349 -6.227 -22.292 1.00 90.75 465 VAL A N 1
ATOM 3638 C CA . VAL A 1 465 ? 22.425 -6.207 -21.154 1.00 90.75 465 VAL A CA 1
ATOM 3639 C C . VAL A 1 465 ? 21.154 -6.981 -21.481 1.00 90.75 465 VAL A C 1
ATOM 3641 O O . VAL A 1 465 ? 20.468 -6.696 -22.461 1.00 90.75 465 VAL A O 1
ATOM 3644 N N . GLN A 1 466 ? 20.791 -7.939 -20.629 1.00 92.12 466 GLN A N 1
ATOM 3645 C CA . GLN A 1 466 ? 19.509 -8.624 -20.755 1.00 92.12 466 GLN A CA 1
ATOM 3646 C C . GLN A 1 466 ? 18.382 -7.762 -20.165 1.00 92.12 466 GLN A C 1
ATOM 3648 O O . GLN A 1 466 ? 18.404 -7.411 -18.980 1.00 92.12 466 GLN A O 1
ATOM 3653 N N . LEU A 1 467 ? 17.370 -7.464 -20.977 1.00 93.69 467 LEU A N 1
ATOM 3654 C CA . LEU A 1 467 ? 16.118 -6.857 -20.540 1.00 93.69 467 LEU A CA 1
ATOM 3655 C C . LEU A 1 467 ? 15.133 -7.941 -20.092 1.00 93.69 467 LEU A C 1
ATOM 3657 O O . LEU A 1 467 ? 15.083 -9.040 -20.646 1.00 93.69 467 LEU A O 1
ATOM 3661 N N . LYS A 1 468 ? 14.323 -7.629 -19.081 1.00 93.94 468 LYS A N 1
ATOM 3662 C CA . LYS A 1 468 ? 13.240 -8.503 -18.636 1.00 93.94 468 LYS A CA 1
ATOM 3663 C C . LYS A 1 468 ? 12.185 -8.615 -19.721 1.00 93.94 468 LYS A C 1
ATOM 3665 O O . LYS A 1 468 ? 11.833 -7.610 -20.323 1.00 93.94 468 LYS A O 1
ATOM 3670 N N . THR A 1 469 ? 11.613 -9.800 -19.900 1.00 95.31 469 THR A N 1
ATOM 3671 C CA . THR A 1 469 ? 10.438 -9.998 -20.763 1.00 95.31 469 THR A CA 1
ATOM 3672 C C . THR A 1 469 ? 9.130 -9.896 -19.990 1.00 95.31 469 THR A C 1
ATOM 3674 O O . THR A 1 469 ? 9.109 -10.076 -18.766 1.00 95.31 469 THR A O 1
ATOM 3677 N N . TYR A 1 470 ? 8.008 -9.691 -20.686 1.00 94.81 470 TYR A N 1
ATOM 3678 C CA . TYR A 1 470 ? 6.679 -9.792 -20.069 1.00 94.81 470 TYR A CA 1
ATOM 3679 C C . TYR A 1 470 ? 6.428 -11.176 -19.446 1.00 94.81 470 TYR A C 1
ATOM 3681 O O . TYR A 1 470 ? 5.800 -11.258 -18.391 1.00 94.81 470 TYR A O 1
ATOM 3689 N N . ARG A 1 471 ? 6.996 -12.254 -20.001 1.00 94.81 471 ARG A N 1
ATOM 3690 C CA . ARG A 1 471 ? 6.991 -13.609 -19.425 1.00 94.81 471 ARG A CA 1
ATOM 3691 C C . ARG A 1 471 ? 7.665 -13.651 -18.060 1.00 94.81 471 ARG A C 1
ATOM 3693 O O . ARG A 1 471 ? 7.117 -14.191 -17.096 1.00 94.81 471 ARG A O 1
ATOM 3700 N N . GLN A 1 472 ? 8.852 -13.056 -17.948 1.00 92.81 472 GLN A N 1
ATOM 3701 C CA . GLN A 1 472 ? 9.556 -12.964 -16.670 1.00 92.81 472 GLN A CA 1
ATOM 3702 C C . GLN A 1 472 ? 8.777 -12.104 -15.666 1.00 92.81 472 GLN A C 1
ATOM 3704 O O . GLN A 1 472 ? 8.690 -12.477 -14.492 1.00 92.81 472 GLN A O 1
ATOM 3709 N N . ILE A 1 473 ? 8.167 -10.999 -16.117 1.00 92.88 473 ILE A N 1
ATOM 3710 C CA . ILE A 1 473 ? 7.276 -10.182 -15.286 1.00 92.88 473 ILE A CA 1
ATOM 3711 C C . ILE A 1 473 ? 6.083 -11.007 -14.802 1.00 92.88 473 ILE A C 1
ATOM 3713 O O . ILE A 1 473 ? 5.847 -11.030 -13.600 1.00 92.88 473 ILE A O 1
ATOM 3717 N N . LEU A 1 474 ? 5.381 -11.737 -15.673 1.00 94.00 474 LEU A N 1
ATOM 3718 C CA . LEU A 1 474 ? 4.271 -12.631 -15.321 1.00 94.00 474 LEU A CA 1
ATOM 3719 C C . LEU A 1 474 ? 4.695 -13.658 -14.258 1.00 94.00 474 LEU A C 1
ATOM 3721 O O . LEU A 1 474 ? 4.025 -13.815 -13.233 1.00 94.00 474 LEU A O 1
ATOM 3725 N N . HIS A 1 475 ? 5.841 -14.318 -14.442 1.00 91.75 475 HIS A N 1
ATOM 3726 C CA . HIS A 1 475 ? 6.358 -15.291 -13.477 1.00 91.75 475 HIS A CA 1
ATOM 3727 C C . HIS A 1 475 ? 6.683 -14.679 -12.109 1.00 91.75 475 HIS A C 1
ATOM 3729 O O . HIS A 1 475 ? 6.374 -15.289 -11.082 1.00 91.75 475 HIS A O 1
ATOM 3735 N N . GLN A 1 476 ? 7.282 -13.485 -12.076 1.00 90.19 476 GLN A N 1
ATOM 3736 C CA . GLN A 1 476 ? 7.554 -12.755 -10.832 1.00 90.19 476 GLN A CA 1
ATOM 3737 C C . GLN A 1 476 ? 6.260 -12.231 -10.200 1.00 90.19 476 GLN A C 1
ATOM 3739 O O . GLN A 1 476 ? 6.104 -12.260 -8.979 1.00 90.19 476 GLN A O 1
ATOM 3744 N N . TYR A 1 477 ? 5.321 -11.777 -11.030 1.00 92.56 477 TYR A N 1
ATOM 3745 C CA . TYR A 1 477 ? 4.052 -11.202 -10.615 1.00 92.56 477 TYR A CA 1
ATOM 3746 C C . TYR A 1 477 ? 3.198 -12.236 -9.889 1.00 92.56 477 TYR A C 1
ATOM 3748 O O . TYR A 1 477 ? 2.719 -11.950 -8.790 1.00 92.56 477 TYR A O 1
ATOM 3756 N N . ARG A 1 478 ? 3.067 -13.441 -10.464 1.00 93.00 478 ARG A N 1
ATOM 3757 C CA . ARG A 1 478 ? 2.213 -14.509 -9.924 1.00 93.00 478 ARG A CA 1
ATOM 3758 C C . ARG A 1 478 ? 2.748 -15.170 -8.650 1.00 93.00 478 ARG A C 1
ATOM 3760 O O . ARG A 1 478 ? 2.010 -15.863 -7.965 1.00 93.00 478 ARG A O 1
ATOM 3767 N N . ARG A 1 479 ? 4.033 -14.970 -8.344 1.00 90.88 479 ARG A N 1
ATOM 3768 C CA . ARG A 1 479 ? 4.735 -15.550 -7.185 1.00 90.88 479 ARG A CA 1
ATOM 3769 C C . ARG A 1 479 ? 5.169 -14.492 -6.172 1.00 90.88 479 ARG A C 1
ATOM 3771 O O . ARG A 1 479 ? 6.087 -14.728 -5.385 1.00 90.88 479 ARG A O 1
ATOM 3778 N N . ARG A 1 480 ? 4.579 -13.295 -6.232 1.00 90.56 480 ARG A N 1
ATOM 3779 C CA . ARG A 1 480 ? 4.950 -12.186 -5.352 1.00 90.56 480 ARG A CA 1
ATOM 3780 C C . ARG A 1 480 ? 4.535 -12.520 -3.910 1.00 90.56 480 ARG A C 1
ATOM 3782 O O . ARG A 1 480 ? 3.340 -12.652 -3.669 1.00 90.56 480 ARG A O 1
ATOM 3789 N N . PRO A 1 481 ? 5.470 -12.617 -2.947 1.00 92.06 481 PRO A N 1
ATOM 3790 C CA . PRO A 1 481 ? 5.107 -12.926 -1.567 1.00 92.06 481 PRO A CA 1
ATOM 3791 C C . PRO A 1 481 ? 4.360 -11.769 -0.894 1.00 92.06 481 PRO A C 1
ATOM 3793 O O . PRO A 1 481 ? 4.695 -10.599 -1.104 1.00 92.06 481 PRO A O 1
ATOM 3796 N N . GLU A 1 482 ? 3.418 -12.084 -0.002 1.00 93.12 482 GLU A N 1
ATOM 3797 C CA . GLU A 1 482 ? 2.835 -11.104 0.919 1.00 93.12 482 GLU A CA 1
ATOM 3798 C C . GLU A 1 482 ? 3.798 -10.832 2.085 1.00 93.12 482 GLU A C 1
ATOM 3800 O O . GLU A 1 482 ? 3.736 -11.450 3.146 1.00 93.12 482 GLU A O 1
ATOM 3805 N N . HIS A 1 483 ? 4.731 -9.900 1.889 1.00 90.44 483 HIS A N 1
ATOM 3806 C CA . HIS A 1 483 ? 5.791 -9.631 2.866 1.00 90.44 483 HIS A CA 1
ATOM 3807 C C . HIS A 1 483 ? 5.280 -9.171 4.243 1.00 90.44 483 HIS A C 1
ATOM 3809 O O . HIS A 1 483 ? 5.991 -9.337 5.241 1.00 90.44 483 HIS A O 1
ATOM 3815 N N . LYS A 1 484 ? 4.072 -8.593 4.323 1.00 91.81 484 LYS A N 1
ATOM 3816 C CA . LYS A 1 484 ? 3.507 -8.081 5.582 1.00 91.81 484 LYS A CA 1
ATOM 3817 C C . LYS A 1 484 ? 2.891 -9.177 6.451 1.00 91.81 484 LYS A C 1
ATOM 3819 O O . LYS A 1 484 ? 2.504 -8.871 7.577 1.00 91.81 484 LYS A O 1
ATOM 3824 N N . ALA A 1 485 ? 2.804 -10.408 5.951 1.00 94.31 485 ALA A N 1
ATOM 3825 C CA . ALA A 1 485 ? 2.207 -11.541 6.640 1.00 94.31 485 ALA A CA 1
ATOM 3826 C C . ALA A 1 485 ? 3.198 -12.701 6.798 1.00 94.31 485 ALA A C 1
ATOM 3828 O O . ALA A 1 485 ? 4.217 -12.797 6.105 1.00 94.31 485 ALA A O 1
ATOM 3829 N N . ASN A 1 486 ? 2.861 -13.598 7.715 1.00 95.38 486 ASN A N 1
ATOM 3830 C CA . ASN A 1 486 ? 3.472 -14.910 7.835 1.00 95.38 486 ASN A CA 1
ATOM 3831 C C . ASN A 1 486 ? 2.580 -15.962 7.161 1.00 95.38 486 ASN A C 1
ATOM 3833 O O . ASN A 1 486 ? 1.361 -15.798 7.095 1.00 95.38 486 ASN A O 1
ATOM 3837 N N . GLY A 1 487 ? 3.189 -17.035 6.666 1.00 95.75 487 GLY A N 1
ATOM 3838 C CA . GLY A 1 487 ? 2.478 -18.193 6.149 1.00 95.75 487 GLY A CA 1
ATOM 3839 C C . GLY A 1 487 ? 1.878 -19.063 7.262 1.00 95.75 487 GLY A C 1
ATOM 3840 O O . GLY A 1 487 ? 2.087 -18.793 8.449 1.00 95.75 487 GLY A O 1
ATOM 3841 N N . PRO A 1 488 ? 1.179 -20.147 6.885 1.00 95.44 488 PRO A N 1
ATOM 3842 C CA . PRO A 1 488 ? 0.643 -21.143 7.819 1.00 95.44 488 PRO A CA 1
ATOM 3843 C C . PRO A 1 488 ? 1.669 -21.741 8.791 1.00 95.44 488 PRO A C 1
ATOM 3845 O O . PRO A 1 488 ? 1.315 -22.173 9.883 1.00 95.44 488 PRO A O 1
ATOM 3848 N N . ASP A 1 489 ? 2.943 -21.765 8.399 1.00 92.62 489 ASP A N 1
ATOM 3849 C CA . ASP A 1 489 ? 4.066 -22.276 9.188 1.00 92.62 489 ASP A CA 1
ATOM 3850 C C . ASP A 1 489 ? 4.617 -21.260 10.209 1.00 92.62 489 ASP A C 1
ATOM 3852 O O . ASP A 1 489 ? 5.607 -21.533 10.891 1.00 92.62 489 ASP A O 1
ATOM 3856 N N . GLY A 1 490 ? 4.008 -20.072 10.298 1.00 91.50 490 GLY A N 1
ATOM 3857 C CA . GLY A 1 490 ? 4.430 -18.982 11.174 1.00 91.50 490 GLY A CA 1
ATOM 3858 C C . GLY A 1 490 ? 5.675 -18.229 10.690 1.00 91.50 490 GLY A C 1
ATOM 3859 O O . GLY A 1 490 ? 6.143 -17.327 11.391 1.00 91.50 490 GLY A O 1
ATOM 3860 N N . LYS A 1 491 ? 6.219 -18.550 9.508 1.00 91.38 491 LYS A N 1
ATOM 3861 C CA . LYS A 1 491 ? 7.394 -17.879 8.930 1.00 91.38 491 LYS A CA 1
ATOM 3862 C C . LYS A 1 491 ? 6.978 -16.798 7.930 1.00 91.38 491 LYS A C 1
ATOM 3864 O O . LYS A 1 491 ? 5.865 -16.848 7.413 1.00 91.38 491 LYS A O 1
ATOM 3869 N N . PRO A 1 492 ? 7.843 -15.812 7.623 1.00 91.88 492 PRO A N 1
ATOM 3870 C CA . PRO A 1 492 ? 7.545 -14.816 6.596 1.00 91.88 492 PRO A CA 1
ATOM 3871 C C . PRO A 1 492 ? 7.192 -15.465 5.254 1.00 91.88 492 PRO A C 1
ATOM 3873 O O . PRO A 1 492 ? 7.872 -16.400 4.828 1.00 91.88 492 PRO A O 1
ATOM 3876 N N . CYS A 1 493 ? 6.164 -14.945 4.577 1.00 92.94 493 CYS A N 1
ATOM 3877 C CA . CYS A 1 493 ? 5.739 -15.488 3.287 1.00 92.94 493 CYS A CA 1
ATOM 3878 C C . CYS A 1 493 ? 6.876 -15.467 2.251 1.00 92.94 493 CYS A C 1
ATOM 3880 O O . CYS A 1 493 ? 7.639 -14.501 2.145 1.00 92.94 493 CYS A O 1
ATOM 3882 N N . HIS A 1 494 ? 6.923 -16.510 1.427 1.00 90.94 494 HIS A N 1
ATOM 3883 C CA . HIS A 1 494 ? 7.790 -16.660 0.262 1.00 90.94 494 HIS A CA 1
ATOM 3884 C C . HIS A 1 494 ? 6.957 -16.982 -0.990 1.00 90.94 494 HIS A C 1
ATOM 3886 O O . HIS A 1 494 ? 5.729 -16.997 -0.967 1.00 90.94 494 HIS A O 1
ATOM 3892 N N . SER A 1 495 ? 7.630 -17.217 -2.115 1.00 90.88 495 SER A N 1
ATOM 3893 C CA . SER A 1 495 ? 7.032 -17.324 -3.455 1.00 90.88 495 SER A CA 1
ATOM 3894 C C . SER A 1 495 ? 6.086 -18.509 -3.679 1.00 90.88 495 SER A C 1
ATOM 3896 O O . SER A 1 495 ? 5.433 -18.572 -4.717 1.00 90.88 495 SER A O 1
ATOM 3898 N N . SER A 1 496 ? 6.035 -19.451 -2.740 1.00 91.38 496 SER A N 1
ATOM 3899 C CA . SER A 1 496 ? 5.175 -20.639 -2.778 1.00 91.38 496 SER A CA 1
ATOM 3900 C C . SER A 1 496 ? 4.303 -20.770 -1.529 1.00 91.38 496 SER A C 1
ATOM 3902 O O . SER A 1 496 ? 3.716 -21.821 -1.297 1.00 91.38 496 SER A O 1
ATOM 3904 N N . THR A 1 497 ? 4.218 -19.719 -0.709 1.00 94.69 497 THR A N 1
ATOM 3905 C CA . THR A 1 497 ? 3.321 -19.707 0.446 1.00 94.69 497 THR A CA 1
ATOM 3906 C C . THR A 1 497 ? 1.868 -19.661 -0.023 1.00 94.69 497 THR A C 1
ATOM 3908 O O . THR A 1 497 ? 1.486 -18.777 -0.784 1.00 94.69 497 THR A O 1
ATOM 3911 N N . THR A 1 498 ? 1.056 -20.592 0.471 1.00 94.12 498 THR A N 1
ATOM 3912 C CA . THR A 1 498 ? -0.385 -20.691 0.207 1.00 94.12 498 THR A CA 1
ATOM 3913 C C . THR A 1 498 ? -1.116 -21.090 1.484 1.00 94.12 498 THR A C 1
ATOM 3915 O O . THR A 1 498 ? -0.565 -21.851 2.279 1.00 94.12 498 THR A O 1
ATOM 3918 N N . GLY A 1 499 ? -2.359 -20.639 1.657 1.00 95.19 499 GLY A N 1
ATOM 3919 C CA . GLY A 1 499 ? -3.201 -20.971 2.810 1.00 95.19 499 GLY A CA 1
ATOM 3920 C C . GLY A 1 499 ? -3.561 -19.754 3.660 1.00 95.19 499 GLY A C 1
ATOM 3921 O O . GLY A 1 499 ? -3.463 -18.614 3.203 1.00 95.19 499 GLY A O 1
ATOM 3922 N N . LEU A 1 500 ? -3.989 -20.000 4.898 1.00 96.88 500 LEU A N 1
ATOM 3923 C CA . LEU A 1 500 ? -4.409 -18.961 5.828 1.00 96.88 500 LEU A CA 1
ATOM 3924 C C . LEU A 1 500 ? -3.187 -18.196 6.348 1.00 96.88 500 LEU A C 1
ATOM 3926 O O . LEU A 1 500 ? -2.392 -18.713 7.137 1.00 96.88 500 LEU A O 1
ATOM 3930 N N . LEU A 1 501 ? -3.043 -16.953 5.893 1.00 96.62 501 LEU A N 1
ATOM 3931 C CA . LEU A 1 501 ? -1.953 -16.077 6.309 1.00 96.62 501 LEU A CA 1
ATOM 3932 C C . LEU A 1 501 ? -2.185 -15.533 7.723 1.00 96.62 501 LEU A C 1
ATOM 3934 O O . LEU A 1 501 ? -3.310 -15.251 8.134 1.00 96.62 501 LEU A O 1
ATOM 3938 N N . GLN A 1 502 ? -1.092 -15.333 8.450 1.00 95.38 502 GLN A N 1
ATOM 3939 C CA . GLN A 1 502 ? -1.085 -14.814 9.813 1.00 95.38 502 GLN A CA 1
ATOM 3940 C C . GLN A 1 502 ? -0.473 -13.415 9.849 1.00 95.38 502 GLN A C 1
ATOM 3942 O O . GLN A 1 502 ? 0.422 -13.083 9.067 1.00 95.38 502 GLN A O 1
ATOM 3947 N N . ARG A 1 503 ? -0.911 -12.580 10.797 1.00 94.56 503 ARG A N 1
ATOM 3948 C CA . ARG A 1 503 ? -0.260 -11.284 11.023 1.00 94.56 503 ARG A CA 1
ATOM 3949 C C . ARG A 1 503 ? 1.192 -11.483 11.429 1.00 94.56 503 ARG A C 1
ATOM 3951 O O . ARG A 1 503 ? 1.504 -12.311 12.284 1.00 94.56 503 ARG A O 1
ATOM 3958 N N . ARG A 1 504 ? 2.079 -10.683 10.849 1.00 93.50 504 ARG A N 1
ATOM 3959 C CA . ARG A 1 504 ? 3.503 -10.759 11.146 1.00 93.50 504 ARG A CA 1
ATOM 3960 C C . ARG A 1 504 ? 3.826 -9.904 12.358 1.00 93.50 504 ARG A C 1
ATOM 3962 O O . ARG A 1 504 ? 3.662 -8.691 12.311 1.00 93.50 504 ARG A O 1
ATOM 3969 N N . THR A 1 505 ? 4.340 -10.512 13.421 1.00 92.88 505 THR A N 1
ATOM 3970 C CA . THR A 1 505 ? 4.814 -9.762 14.589 1.00 92.88 505 THR A CA 1
ATOM 3971 C C . THR A 1 505 ? 5.996 -8.869 14.217 1.00 92.88 505 THR A C 1
ATOM 3973 O O . THR A 1 505 ? 6.984 -9.326 13.640 1.00 92.88 505 THR A O 1
ATOM 3976 N N . VAL A 1 506 ? 5.902 -7.594 14.584 1.00 92.12 506 VAL A N 1
ATOM 3977 C CA . VAL A 1 506 ? 6.932 -6.576 14.389 1.00 92.12 506 VAL A CA 1
ATOM 3978 C C . VAL A 1 506 ? 7.495 -6.169 15.747 1.00 92.12 506 VAL A C 1
ATOM 3980 O O . VAL A 1 506 ? 6.764 -5.963 16.716 1.00 92.12 506 VAL A O 1
ATOM 3983 N N . ARG A 1 507 ? 8.819 -6.037 15.823 1.00 88.62 507 ARG A N 1
ATOM 3984 C CA . ARG A 1 507 ? 9.517 -5.484 16.986 1.00 88.62 507 ARG A CA 1
ATOM 3985 C C . ARG A 1 507 ? 10.222 -4.206 16.570 1.00 88.62 507 ARG A C 1
ATOM 3987 O O . ARG A 1 507 ? 10.941 -4.207 15.572 1.00 88.62 507 ARG A O 1
ATOM 3994 N N . LEU A 1 508 ? 9.996 -3.126 17.312 1.00 85.56 508 LEU A N 1
ATOM 3995 C CA . LEU A 1 508 ? 10.627 -1.846 17.029 1.00 85.56 508 LEU A CA 1
ATOM 3996 C C . LEU A 1 508 ? 12.120 -1.908 17.359 1.00 85.56 508 LEU A C 1
ATOM 3998 O O . LEU A 1 508 ? 12.494 -1.874 18.528 1.00 85.56 508 LEU A O 1
ATOM 4002 N N . ALA A 1 509 ? 12.938 -1.925 16.312 1.00 77.25 509 ALA A N 1
ATOM 4003 C CA . ALA A 1 509 ? 14.387 -1.788 16.389 1.00 77.25 509 ALA A CA 1
ATOM 4004 C C . ALA A 1 509 ? 14.814 -0.315 16.499 1.00 77.25 509 ALA A C 1
ATOM 4006 O O . ALA A 1 509 ? 15.486 0.091 17.449 1.00 77.25 509 ALA A O 1
ATOM 4007 N N . ARG A 1 510 ? 14.391 0.482 15.513 1.00 79.12 510 ARG A N 1
ATOM 4008 C CA . ARG A 1 510 ? 14.702 1.901 15.352 1.00 79.12 510 ARG A CA 1
ATOM 4009 C C . ARG A 1 510 ? 13.516 2.604 14.691 1.00 79.12 510 ARG A C 1
ATOM 4011 O O . ARG A 1 510 ? 12.794 1.998 13.899 1.00 79.12 510 ARG A O 1
ATOM 4018 N N . LEU A 1 511 ? 13.305 3.866 15.051 1.00 81.44 511 LEU A N 1
ATOM 4019 C CA . LEU A 1 511 ? 12.385 4.760 14.352 1.00 81.44 511 LEU A CA 1
ATOM 4020 C C . LEU A 1 511 ? 13.174 5.563 13.322 1.00 81.44 511 LEU A C 1
ATOM 4022 O O . LEU A 1 511 ? 14.223 6.102 13.661 1.00 81.44 511 LEU A O 1
ATOM 4026 N N . HIS A 1 512 ? 12.635 5.647 12.110 1.00 81.81 512 HIS A N 1
ATOM 4027 C CA . HIS A 1 512 ? 13.164 6.487 11.044 1.00 81.81 512 HIS A CA 1
ATOM 4028 C C . HIS A 1 512 ? 12.163 7.593 10.723 1.00 81.81 512 HIS A C 1
ATOM 4030 O O . HIS A 1 512 ? 10.963 7.327 10.584 1.00 81.81 512 HIS A O 1
ATOM 4036 N N . HIS A 1 513 ? 12.647 8.823 10.603 1.00 85.00 513 HIS A N 1
ATOM 4037 C CA . HIS A 1 513 ? 11.857 9.988 10.237 1.00 85.00 513 HIS A CA 1
ATOM 4038 C C . HIS A 1 513 ? 12.044 10.259 8.752 1.00 85.00 513 HIS A C 1
ATOM 4040 O O . HIS A 1 513 ? 13.065 10.777 8.314 1.00 85.00 513 HIS A O 1
ATOM 4046 N N . ILE A 1 514 ? 11.027 9.906 7.978 1.00 84.19 514 ILE A N 1
ATOM 4047 C CA . ILE A 1 514 ? 11.012 10.091 6.530 1.00 84.19 514 ILE A CA 1
ATOM 4048 C C . ILE A 1 514 ? 9.905 11.064 6.132 1.00 84.19 514 ILE A C 1
ATOM 4050 O O . ILE A 1 514 ? 8.873 11.155 6.802 1.00 84.19 514 ILE A O 1
ATOM 4054 N N . GLY A 1 515 ? 10.125 11.771 5.030 1.00 81.25 515 GLY A N 1
ATOM 4055 C CA . GLY A 1 515 ? 9.132 12.628 4.395 1.00 81.25 515 GLY A CA 1
ATOM 4056 C C . GLY A 1 515 ? 7.984 11.855 3.770 1.00 81.25 515 GLY A C 1
ATOM 4057 O O . GLY A 1 515 ? 7.918 10.620 3.786 1.00 81.25 515 GLY A O 1
ATOM 4058 N N . LYS A 1 516 ? 7.040 12.603 3.214 1.00 78.25 516 LYS A N 1
ATOM 4059 C CA . LYS A 1 516 ? 5.881 12.056 2.526 1.00 78.25 516 LYS A CA 1
ATOM 4060 C C . LYS A 1 516 ? 6.299 11.531 1.145 1.00 78.25 516 LYS A C 1
ATOM 4062 O O . LYS A 1 516 ? 6.980 12.196 0.374 1.00 78.25 516 LYS A O 1
ATOM 4067 N N . GLU A 1 517 ? 5.839 10.329 0.802 1.00 67.31 517 GLU A N 1
ATOM 4068 C CA . GLU A 1 517 ? 6.040 9.706 -0.517 1.00 67.31 517 GLU A CA 1
ATOM 4069 C C . GLU A 1 517 ? 5.127 10.369 -1.565 1.00 67.31 517 GLU A C 1
ATOM 4071 O O . GLU A 1 517 ? 4.091 9.816 -1.933 1.00 67.31 517 GLU A O 1
ATOM 4076 N N . THR A 1 518 ? 5.437 11.595 -1.988 1.00 57.16 518 THR A N 1
ATOM 4077 C CA . THR A 1 518 ? 4.563 12.363 -2.899 1.00 57.16 518 THR A CA 1
ATOM 4078 C C . THR A 1 518 ? 5.186 12.757 -4.221 1.00 57.16 518 THR A C 1
ATOM 4080 O O . THR A 1 518 ? 4.444 13.204 -5.092 1.00 57.16 518 THR A O 1
ATOM 4083 N N . ASN A 1 519 ? 6.498 12.601 -4.408 1.00 63.62 519 ASN A N 1
ATOM 4084 C CA . ASN A 1 519 ? 7.167 13.116 -5.600 1.00 63.62 519 ASN A CA 1
ATOM 4085 C C . ASN A 1 519 ? 7.701 12.003 -6.509 1.00 63.62 519 ASN A C 1
ATOM 4087 O O . ASN A 1 519 ? 8.168 10.975 -6.027 1.00 63.62 519 ASN A O 1
ATOM 4091 N N . GLN A 1 520 ? 7.638 12.237 -7.824 1.00 65.69 520 GLN A N 1
ATOM 4092 C CA . GLN A 1 520 ? 8.209 11.372 -8.869 1.00 65.69 520 GLN A CA 1
ATOM 4093 C C . GLN A 1 520 ? 7.765 9.896 -8.785 1.00 65.69 520 GLN A C 1
ATOM 4095 O O . GLN A 1 520 ? 8.534 8.987 -9.089 1.00 65.69 520 GLN A O 1
ATOM 4100 N N . LEU A 1 521 ? 6.510 9.648 -8.382 1.00 64.31 521 LEU A N 1
ATOM 4101 C CA . LEU A 1 521 ? 5.959 8.293 -8.239 1.00 64.31 521 LEU A CA 1
ATOM 4102 C C . LEU A 1 521 ? 6.062 7.481 -9.533 1.00 64.31 521 LEU A C 1
ATOM 4104 O O . LEU A 1 521 ? 6.351 6.289 -9.464 1.00 64.31 521 LEU A O 1
ATOM 4108 N N . ASP A 1 522 ? 5.874 8.124 -10.685 1.00 64.06 522 ASP A N 1
ATOM 4109 C CA . ASP A 1 522 ? 6.009 7.473 -11.987 1.00 64.06 522 ASP A CA 1
ATOM 4110 C C . ASP A 1 522 ? 7.455 7.016 -12.212 1.00 64.06 522 ASP A C 1
ATOM 4112 O O . ASP A 1 522 ? 7.689 5.835 -12.443 1.00 64.06 522 ASP A O 1
ATOM 4116 N N . GLU A 1 523 ? 8.444 7.900 -12.029 1.00 66.25 523 GLU A N 1
ATOM 4117 C CA . GLU A 1 523 ? 9.863 7.533 -12.155 1.00 66.25 523 GLU A CA 1
ATOM 4118 C C . GLU A 1 523 ? 10.280 6.466 -11.140 1.00 66.25 523 GLU A C 1
ATOM 4120 O O . GLU A 1 523 ? 11.077 5.591 -11.463 1.00 66.25 523 GLU A O 1
ATOM 4125 N N . TRP A 1 524 ? 9.748 6.506 -9.919 1.00 67.56 524 TRP A N 1
ATOM 4126 C CA . TRP A 1 524 ? 9.989 5.465 -8.923 1.00 67.56 524 TRP A CA 1
ATOM 4127 C C . TRP A 1 524 ? 9.438 4.112 -9.384 1.00 67.56 524 TRP A C 1
ATOM 4129 O O . TRP A 1 524 ? 10.135 3.099 -9.328 1.00 67.56 524 TRP A O 1
ATOM 4139 N N . GLN A 1 525 ? 8.195 4.086 -9.873 1.00 65.75 525 GLN A N 1
ATOM 4140 C CA . GLN A 1 525 ? 7.546 2.861 -10.338 1.00 65.75 525 GLN A CA 1
ATOM 4141 C C . GLN A 1 525 ? 8.228 2.269 -11.572 1.00 65.75 525 GLN A C 1
ATOM 4143 O O . GLN A 1 525 ? 8.281 1.048 -11.696 1.00 65.75 525 GLN A O 1
ATOM 4148 N N . THR A 1 526 ? 8.791 3.102 -12.450 1.00 64.06 526 THR A N 1
ATOM 4149 C CA . THR A 1 526 ? 9.563 2.645 -13.613 1.00 64.06 526 THR A CA 1
ATOM 4150 C C . THR A 1 526 ? 11.011 2.284 -13.274 1.00 64.06 526 THR A C 1
ATOM 4152 O O . THR A 1 526 ? 11.776 1.978 -14.183 1.00 64.06 526 THR A O 1
ATOM 4155 N N . GLY A 1 527 ? 11.420 2.358 -12.000 1.00 59.00 527 GLY A N 1
ATOM 4156 C CA . GLY A 1 527 ? 12.803 2.123 -11.581 1.00 59.00 527 GLY A CA 1
ATOM 4157 C C . GLY A 1 527 ? 13.780 3.180 -12.097 1.00 59.00 527 GLY A C 1
ATOM 4158 O O . GLY A 1 527 ? 14.959 2.905 -12.225 1.00 59.00 527 GLY A O 1
ATOM 4159 N N . GLY A 1 528 ? 13.298 4.377 -12.435 1.00 52.91 528 GLY A N 1
ATOM 4160 C CA . GLY A 1 528 ? 14.073 5.478 -13.003 1.00 52.91 528 GLY A CA 1
ATOM 4161 C C . GLY A 1 528 ? 14.858 6.300 -11.978 1.00 52.91 528 GLY A C 1
ATOM 4162 O O . GLY A 1 528 ? 15.766 7.027 -12.388 1.00 52.91 528 GLY A O 1
ATOM 4163 N N . ILE A 1 529 ? 14.557 6.172 -10.682 1.00 59.94 529 ILE A N 1
ATOM 4164 C CA . ILE A 1 529 ? 15.207 6.886 -9.571 1.00 59.94 529 ILE A CA 1
ATOM 4165 C C . ILE A 1 529 ? 15.419 5.963 -8.365 1.00 59.94 529 ILE A C 1
ATOM 4167 O O . ILE A 1 529 ? 14.606 5.077 -8.105 1.00 59.94 529 ILE A O 1
ATOM 4171 N N . SER A 1 530 ? 16.507 6.175 -7.615 1.00 56.62 530 SER A N 1
ATOM 4172 C CA . SER A 1 530 ? 16.756 5.426 -6.375 1.00 56.62 530 SER A CA 1
ATOM 4173 C C . SER A 1 530 ? 15.768 5.834 -5.262 1.00 56.62 530 SER A C 1
ATOM 4175 O O . SER A 1 530 ? 15.209 6.937 -5.309 1.00 56.62 530 SER A O 1
ATOM 4177 N N . PRO A 1 531 ? 15.572 4.988 -4.229 1.00 54.16 531 PRO A N 1
ATOM 4178 C CA . PRO A 1 531 ? 14.686 5.294 -3.102 1.00 54.16 531 PRO A CA 1
ATOM 4179 C C . PRO A 1 531 ? 15.038 6.613 -2.397 1.00 54.16 531 PRO A C 1
ATOM 4181 O O . PRO A 1 531 ? 14.144 7.343 -1.967 1.00 54.16 531 PRO A O 1
ATOM 4184 N N . ASP A 1 532 ? 16.330 6.949 -2.346 1.00 54.44 532 ASP A N 1
ATOM 4185 C CA . ASP A 1 532 ? 16.864 8.151 -1.690 1.00 54.44 532 ASP A CA 1
ATOM 4186 C C . ASP A 1 532 ? 16.436 9.447 -2.396 1.00 54.44 532 ASP A C 1
ATOM 4188 O O . ASP A 1 532 ? 16.509 10.534 -1.826 1.00 54.44 532 ASP A O 1
ATOM 4192 N N . HIS A 1 533 ? 15.976 9.349 -3.647 1.00 60.88 533 HIS A N 1
ATOM 4193 C CA . HIS A 1 533 ? 15.424 10.476 -4.390 1.00 60.88 533 HIS A CA 1
ATOM 4194 C C . HIS A 1 533 ? 13.920 10.654 -4.167 1.00 60.88 533 HIS A C 1
ATOM 4196 O O . HIS A 1 533 ? 13.409 11.741 -4.425 1.00 60.88 533 HIS A O 1
ATOM 4202 N N . VAL A 1 534 ? 13.203 9.649 -3.654 1.00 65.75 534 VAL A N 1
ATOM 4203 C CA . VAL A 1 534 ? 11.739 9.682 -3.450 1.00 65.75 534 VAL A CA 1
ATOM 4204 C C . VAL A 1 534 ? 11.375 10.105 -2.030 1.00 65.75 534 VAL A C 1
ATOM 4206 O O . VAL A 1 534 ? 10.373 10.791 -1.823 1.00 65.75 534 VAL A O 1
ATOM 4209 N N . LEU A 1 535 ? 12.219 9.756 -1.061 1.00 73.88 535 LEU A N 1
ATOM 4210 C CA . LEU A 1 535 ? 12.012 10.038 0.352 1.00 73.88 535 LEU A CA 1
ATOM 4211 C C . LEU A 1 535 ? 13.062 11.011 0.880 1.00 73.88 535 LEU A C 1
ATOM 4213 O O . LEU A 1 535 ? 14.259 10.788 0.729 1.00 73.88 535 LEU A O 1
ATOM 4217 N N . THR A 1 536 ? 12.610 12.062 1.560 1.00 78.94 536 THR A N 1
ATOM 4218 C CA . THR A 1 536 ? 13.505 12.901 2.359 1.00 78.94 536 THR A CA 1
ATOM 4219 C C . THR A 1 536 ? 13.766 12.209 3.691 1.00 78.94 536 THR A C 1
ATOM 4221 O O . THR A 1 536 ? 12.829 11.960 4.442 1.00 78.94 536 THR A O 1
ATOM 4224 N N . ASP A 1 537 ? 15.025 11.905 3.988 1.00 80.38 537 ASP A N 1
ATOM 4225 C CA . ASP A 1 537 ? 15.442 11.429 5.308 1.00 80.38 537 ASP A CA 1
ATOM 4226 C C . ASP A 1 537 ? 15.687 12.625 6.244 1.00 80.38 537 ASP A C 1
ATOM 4228 O O . ASP A 1 537 ? 16.417 13.564 5.898 1.00 80.38 537 ASP A O 1
ATOM 4232 N N . TYR A 1 538 ? 15.041 12.600 7.407 1.00 83.38 538 TYR A N 1
ATOM 4233 C CA . TYR A 1 538 ? 15.144 13.603 8.462 1.00 83.38 538 TYR A CA 1
ATOM 4234 C C . TYR A 1 538 ? 15.913 13.109 9.691 1.00 83.38 538 TYR A C 1
ATOM 4236 O O . TYR A 1 538 ? 16.095 13.893 10.628 1.00 83.38 538 TYR A O 1
ATOM 4244 N N . ASP A 1 539 ? 16.352 11.850 9.721 1.00 75.00 539 ASP A N 1
ATOM 4245 C CA . ASP A 1 539 ? 17.121 11.315 10.838 1.00 75.00 539 ASP A CA 1
ATOM 4246 C C . ASP A 1 539 ? 18.456 12.048 10.999 1.00 75.00 539 ASP A C 1
ATOM 4248 O O . ASP A 1 539 ? 19.092 12.510 10.043 1.00 75.00 539 ASP A O 1
ATOM 4252 N N . SER A 1 540 ? 18.914 12.132 12.246 1.00 64.50 540 SER A N 1
ATOM 4253 C CA . SER A 1 540 ? 20.277 12.554 12.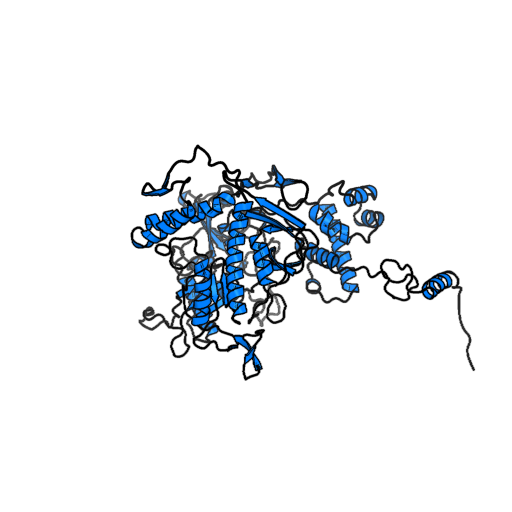524 1.00 64.50 540 SER A CA 1
ATOM 4254 C C . SER A 1 540 ? 21.234 11.376 12.294 1.00 64.50 540 SER A C 1
ATOM 4256 O O . SER A 1 540 ? 20.950 10.255 12.727 1.00 64.50 540 SER A O 1
ATOM 4258 N N . PRO A 1 541 ? 22.428 11.593 11.708 1.00 55.25 541 PRO A N 1
ATOM 4259 C CA . PRO A 1 541 ? 23.471 10.565 11.622 1.00 55.25 541 PRO A CA 1
ATOM 4260 C C . PRO A 1 541 ? 23.855 9.945 12.979 1.00 55.25 541 PRO A C 1
ATOM 4262 O O . PRO A 1 541 ? 24.383 8.834 13.026 1.00 55.25 541 PRO A O 1
ATOM 4265 N N . ASN A 1 542 ? 23.588 10.644 14.087 1.00 59.69 542 ASN A N 1
ATOM 4266 C CA . ASN A 1 542 ? 23.874 10.165 15.439 1.00 59.69 542 ASN A CA 1
ATOM 4267 C C . ASN A 1 542 ? 22.833 9.184 15.988 1.00 59.69 542 ASN A C 1
ATOM 4269 O O . ASN A 1 542 ? 23.109 8.533 16.997 1.00 59.69 542 ASN A O 1
ATOM 4273 N N . ASP A 1 543 ? 21.659 9.065 15.368 1.00 66.25 543 ASP A N 1
ATOM 4274 C CA . ASP A 1 543 ? 20.554 8.301 15.950 1.00 66.25 543 ASP A CA 1
ATOM 4275 C C . ASP A 1 543 ? 20.859 6.799 15.927 1.00 66.25 543 ASP A C 1
ATOM 4277 O O . ASP A 1 543 ? 20.766 6.139 16.958 1.00 66.25 543 ASP A O 1
ATOM 4281 N N . ALA A 1 544 ? 21.358 6.259 14.807 1.00 67.81 544 ALA A N 1
ATOM 4282 C CA . ALA A 1 544 ? 21.813 4.862 14.745 1.00 67.81 544 ALA A CA 1
ATOM 4283 C C . ALA A 1 544 ? 22.995 4.596 15.681 1.00 67.81 544 ALA A C 1
ATOM 4285 O O . ALA A 1 544 ? 23.055 3.561 16.354 1.00 67.81 544 ALA A O 1
ATOM 4286 N N . LEU A 1 545 ? 23.943 5.538 15.713 1.00 75.25 545 LEU A N 1
ATOM 4287 C CA . LEU A 1 545 ? 25.123 5.435 16.554 1.00 75.25 545 LEU A CA 1
ATOM 4288 C C . LEU A 1 545 ? 24.711 5.306 18.027 1.00 75.25 545 LEU A C 1
ATOM 4290 O O . LEU A 1 545 ? 25.175 4.413 18.728 1.00 75.25 545 LEU A O 1
ATOM 4294 N N . THR A 1 546 ? 23.786 6.148 18.475 1.00 74.31 546 THR A N 1
ATOM 4295 C CA . THR A 1 546 ? 23.342 6.211 19.871 1.00 74.31 546 THR A CA 1
ATOM 4296 C C . THR A 1 546 ? 22.367 5.089 20.228 1.00 74.31 546 THR A C 1
ATOM 4298 O O . THR A 1 546 ? 22.488 4.493 21.297 1.00 74.31 546 THR A O 1
ATOM 4301 N N . ASP A 1 547 ? 21.413 4.760 19.353 1.00 73.81 547 ASP A N 1
ATOM 4302 C CA . ASP A 1 547 ? 20.359 3.789 19.664 1.00 73.81 547 ASP A CA 1
ATOM 4303 C C . ASP A 1 547 ? 20.775 2.329 19.429 1.00 73.81 547 ASP A C 1
ATOM 4305 O O . ASP A 1 547 ? 20.210 1.440 20.078 1.00 73.81 547 ASP A O 1
ATOM 4309 N N . LEU A 1 548 ? 21.733 2.051 18.536 1.00 77.00 548 LEU A N 1
ATOM 4310 C CA . LEU A 1 548 ? 22.108 0.683 18.146 1.00 77.00 548 LEU A CA 1
ATOM 4311 C C . LEU A 1 548 ? 23.599 0.387 18.338 1.00 77.00 548 LEU A C 1
ATOM 4313 O O . LEU A 1 548 ? 23.943 -0.602 18.987 1.00 77.00 548 LEU A O 1
ATOM 4317 N N . VAL A 1 549 ? 24.484 1.235 17.807 1.00 82.06 549 VAL A N 1
ATOM 4318 C CA . VAL A 1 549 ? 25.931 0.954 17.734 1.00 82.06 549 VAL A CA 1
ATOM 4319 C C . VAL A 1 549 ? 26.604 1.045 19.103 1.00 82.06 549 VAL A C 1
ATOM 4321 O O . VAL A 1 549 ? 27.211 0.079 19.559 1.00 82.06 549 VAL A O 1
ATOM 4324 N N . LEU A 1 550 ? 26.482 2.179 19.796 1.00 83.44 550 LEU A N 1
ATOM 4325 C CA . LEU A 1 550 ? 27.098 2.386 21.108 1.00 83.44 550 LEU A CA 1
ATOM 4326 C C . LEU A 1 550 ? 26.565 1.403 22.166 1.00 83.44 550 LEU A C 1
ATOM 4328 O O . LEU A 1 550 ? 27.387 0.849 22.898 1.00 83.44 550 LEU A O 1
ATOM 4332 N N . PRO A 1 551 ? 25.251 1.090 22.230 1.00 82.06 551 PRO A N 1
ATOM 4333 C CA . PRO A 1 551 ? 24.741 0.029 23.097 1.00 82.06 551 PRO A CA 1
ATOM 4334 C C . PRO A 1 551 ? 25.329 -1.351 22.786 1.00 82.06 551 PRO A C 1
ATOM 4336 O O . PRO A 1 551 ? 25.664 -2.092 23.708 1.00 82.06 551 PRO A O 1
ATOM 4339 N N . ALA A 1 552 ? 25.511 -1.700 21.511 1.00 80.81 552 ALA A N 1
ATOM 4340 C CA . ALA A 1 552 ? 26.174 -2.946 21.127 1.00 80.81 552 ALA A CA 1
ATOM 4341 C C . ALA A 1 552 ? 27.673 -2.950 21.491 1.00 80.81 552 ALA A C 1
ATOM 4343 O O . ALA A 1 552 ? 28.262 -3.998 21.752 1.00 80.81 552 ALA A O 1
ATOM 4344 N N . LEU A 1 553 ? 28.305 -1.786 21.583 1.00 84.50 553 LEU A N 1
ATOM 4345 C CA . LEU A 1 553 ? 29.687 -1.647 22.042 1.00 84.50 553 LEU A CA 1
ATOM 4346 C C . LEU A 1 553 ? 29.809 -1.438 23.556 1.00 84.50 553 LEU A C 1
ATOM 4348 O O . LEU A 1 553 ? 30.910 -1.186 24.045 1.00 84.50 553 LEU A O 1
ATOM 4352 N N . ALA A 1 554 ? 28.723 -1.572 24.324 1.00 82.38 554 ALA A N 1
ATOM 4353 C CA . ALA A 1 554 ? 28.744 -1.337 25.767 1.00 82.38 554 ALA A CA 1
ATOM 4354 C C . ALA A 1 554 ? 29.710 -2.269 26.524 1.00 82.38 554 ALA A C 1
ATOM 4356 O O . ALA A 1 554 ? 30.220 -1.890 27.577 1.00 82.38 554 ALA A O 1
ATOM 4357 N N . SER A 1 555 ? 29.989 -3.463 25.986 1.00 79.94 555 SER A N 1
ATOM 4358 C CA . SER A 1 555 ? 30.968 -4.409 26.540 1.00 79.94 555 SER A CA 1
ATOM 4359 C C . SER A 1 555 ? 32.428 -3.992 26.325 1.00 79.94 555 SER A C 1
ATOM 4361 O O . SER A 1 555 ? 33.306 -4.494 27.023 1.00 79.94 555 SER A O 1
ATOM 4363 N N . HIS A 1 556 ? 32.696 -3.070 25.398 1.00 83.69 556 HIS A N 1
ATOM 4364 C CA . HIS A 1 556 ? 34.034 -2.549 25.137 1.00 83.69 556 HIS A CA 1
ATOM 4365 C C . HIS A 1 556 ? 34.341 -1.389 26.083 1.00 83.69 556 HIS A C 1
ATOM 4367 O O . HIS A 1 556 ? 33.492 -0.527 26.339 1.00 83.69 556 HIS A O 1
ATOM 4373 N N . THR A 1 557 ? 35.570 -1.320 26.580 1.00 86.69 557 THR A N 1
ATOM 4374 C CA . THR A 1 557 ? 36.054 -0.148 27.312 1.00 86.69 557 THR A CA 1
ATOM 4375 C C . THR A 1 557 ? 36.330 1.008 26.348 1.00 86.69 557 THR A C 1
ATOM 4377 O O . THR A 1 557 ? 36.537 0.806 25.150 1.00 86.69 557 THR A O 1
ATOM 4380 N N . THR A 1 558 ? 36.361 2.239 26.867 1.00 85.31 558 THR A N 1
ATOM 4381 C CA . THR A 1 558 ? 36.750 3.423 26.085 1.00 85.31 558 THR A CA 1
ATOM 4382 C C . THR A 1 558 ? 38.108 3.225 25.411 1.00 85.31 558 THR A C 1
ATOM 4384 O O . THR A 1 558 ? 38.243 3.535 24.232 1.00 85.31 558 THR A O 1
ATOM 4387 N N . GLN A 1 559 ? 39.088 2.666 26.132 1.00 83.06 559 GLN A N 1
ATOM 4388 C CA . GLN A 1 559 ? 40.431 2.442 25.598 1.00 83.06 559 GLN A CA 1
ATOM 4389 C C . GLN A 1 559 ? 40.425 1.417 24.458 1.00 83.06 559 GLN A C 1
ATOM 4391 O O . GLN A 1 559 ? 41.020 1.662 23.420 1.00 83.06 559 GLN A O 1
ATOM 4396 N N . GLN A 1 560 ? 39.675 0.320 24.601 1.00 86.00 560 GLN A N 1
ATOM 4397 C CA . GLN A 1 560 ? 39.549 -0.683 23.537 1.00 86.00 560 GLN A CA 1
ATOM 4398 C C . GLN A 1 560 ? 38.947 -0.096 22.258 1.00 86.00 560 GLN A C 1
ATOM 4400 O O . GLN A 1 560 ? 39.404 -0.409 21.164 1.00 86.00 560 GLN A O 1
ATOM 4405 N N . LEU A 1 561 ? 37.934 0.767 22.384 1.00 88.00 561 LEU A N 1
ATOM 4406 C CA . LEU A 1 561 ? 37.370 1.460 21.226 1.00 88.00 561 LEU A CA 1
ATOM 4407 C C . LEU A 1 561 ? 38.346 2.478 20.629 1.00 88.00 561 LEU A C 1
ATOM 4409 O O . LEU A 1 561 ? 38.437 2.582 19.412 1.00 88.00 561 LEU A O 1
ATOM 4413 N N . ALA A 1 562 ? 39.069 3.220 21.466 1.00 88.75 562 ALA A N 1
ATOM 4414 C CA . ALA A 1 562 ? 40.066 4.192 21.030 1.00 88.75 562 ALA A CA 1
ATOM 4415 C C . ALA A 1 562 ? 41.162 3.522 20.189 1.00 88.75 562 ALA A C 1
ATOM 4417 O O . ALA A 1 562 ? 41.421 3.952 19.064 1.00 88.75 562 ALA A O 1
ATOM 4418 N N . ASP A 1 563 ? 41.707 2.411 20.689 1.00 88.00 563 ASP A N 1
ATOM 4419 C CA . ASP A 1 563 ? 42.750 1.632 20.020 1.00 88.00 563 ASP A CA 1
ATOM 4420 C C . ASP A 1 563 ? 42.246 1.016 18.705 1.00 88.00 563 ASP A C 1
ATOM 4422 O O . ASP A 1 563 ? 42.957 1.023 17.703 1.00 88.00 563 ASP A O 1
ATOM 4426 N N . HIS A 1 564 ? 41.004 0.516 18.682 1.00 85.69 564 HIS A N 1
ATOM 4427 C CA . HIS A 1 564 ? 40.434 -0.126 17.494 1.00 85.69 564 HIS A CA 1
ATOM 4428 C C . HIS A 1 564 ? 40.080 0.871 16.381 1.00 85.69 564 HIS A C 1
ATOM 4430 O O . HIS A 1 564 ? 40.203 0.559 15.200 1.00 85.69 564 HIS A O 1
ATOM 4436 N N . ILE A 1 565 ? 39.613 2.067 16.748 1.00 88.75 565 ILE A N 1
ATOM 4437 C CA . ILE A 1 565 ? 39.132 3.079 15.797 1.00 88.75 565 ILE A CA 1
ATOM 4438 C C . ILE A 1 565 ? 40.241 4.069 15.402 1.00 88.75 565 ILE A C 1
ATOM 4440 O O . ILE A 1 565 ? 40.115 4.756 14.390 1.00 88.75 565 ILE A O 1
ATOM 4444 N N . GLY A 1 566 ? 41.331 4.142 16.172 1.00 87.81 566 GLY A N 1
ATOM 4445 C CA . GLY A 1 566 ? 42.422 5.092 15.948 1.00 87.81 566 GLY A CA 1
ATOM 4446 C C . GLY A 1 566 ? 42.083 6.514 16.405 1.00 87.81 566 GLY A C 1
ATOM 4447 O O . GLY A 1 566 ? 42.488 7.481 15.762 1.00 87.81 566 GLY A O 1
ATOM 4448 N N . LEU A 1 567 ? 41.318 6.647 17.493 1.00 90.69 567 LEU A N 1
ATOM 4449 C CA . LEU A 1 567 ? 40.965 7.928 18.121 1.00 90.69 567 LEU A CA 1
ATOM 4450 C C . LEU A 1 567 ? 41.512 8.010 19.543 1.00 90.69 567 LEU A C 1
ATOM 4452 O O . LEU A 1 567 ? 41.864 6.998 20.141 1.00 90.69 567 LEU A O 1
ATOM 4456 N N . SER A 1 568 ? 41.547 9.208 20.127 1.00 91.56 568 SER A N 1
ATOM 4457 C CA . SER A 1 568 ? 41.883 9.337 21.547 1.00 91.56 568 SER A CA 1
ATOM 4458 C C . SER A 1 568 ? 40.749 8.819 22.445 1.00 91.56 568 SER A C 1
ATOM 4460 O O . SER A 1 568 ? 39.565 8.953 22.126 1.00 91.56 568 SER A O 1
ATOM 4462 N N . ALA A 1 569 ? 41.090 8.289 23.626 1.00 87.06 569 ALA A N 1
ATOM 4463 C CA . ALA A 1 569 ? 40.097 7.853 24.617 1.00 87.06 569 ALA A CA 1
ATOM 4464 C C . ALA A 1 569 ? 39.109 8.977 24.990 1.00 87.06 569 ALA A C 1
ATOM 4466 O O . ALA A 1 569 ? 37.909 8.743 25.119 1.00 87.06 569 ALA A O 1
ATOM 4467 N N . ARG A 1 570 ? 39.598 10.222 25.059 1.00 88.06 570 ARG A N 1
ATOM 4468 C CA . ARG A 1 570 ? 38.778 11.409 25.325 1.00 88.06 570 ARG A CA 1
ATOM 4469 C C . ARG A 1 570 ? 37.763 11.687 24.213 1.00 88.06 570 ARG A C 1
ATOM 4471 O O . ARG A 1 570 ? 36.652 12.128 24.495 1.00 88.06 570 ARG A O 1
ATOM 4478 N N . GLU A 1 571 ? 38.119 11.458 22.952 1.00 88.00 571 GLU A N 1
ATOM 4479 C CA . GLU A 1 571 ? 37.173 11.599 21.839 1.00 88.00 571 GLU A CA 1
ATOM 4480 C C . GLU A 1 571 ? 36.096 10.514 21.879 1.00 88.00 571 GLU A C 1
ATOM 4482 O O . GLU A 1 571 ? 34.922 10.832 21.707 1.00 88.00 571 GLU A O 1
ATOM 4487 N N . ILE A 1 572 ? 36.458 9.264 22.187 1.00 88.38 572 ILE A N 1
ATOM 4488 C CA . ILE A 1 572 ? 35.486 8.176 22.366 1.00 88.38 572 ILE A CA 1
ATOM 4489 C C . ILE A 1 572 ? 34.537 8.452 23.538 1.00 88.38 572 ILE A C 1
ATOM 4491 O O . ILE A 1 572 ? 33.341 8.193 23.417 1.00 88.38 572 ILE A O 1
ATOM 4495 N N . GLU A 1 573 ? 35.026 9.000 24.654 1.00 86.19 573 GLU A N 1
ATOM 4496 C CA . GLU A 1 573 ? 34.174 9.418 25.777 1.00 86.19 573 GLU A CA 1
ATOM 4497 C C . GLU A 1 573 ? 33.150 10.465 25.357 1.00 86.19 573 GLU A C 1
ATOM 4499 O O . GLU A 1 573 ? 31.965 10.308 25.642 1.00 86.19 573 GLU A O 1
ATOM 4504 N N . ARG A 1 574 ? 33.584 11.491 24.620 1.00 82.75 574 ARG A N 1
ATOM 4505 C CA . ARG A 1 574 ? 32.687 12.536 24.109 1.00 82.75 574 ARG A CA 1
ATOM 4506 C C . ARG A 1 574 ? 31.675 11.991 23.104 1.00 82.75 574 ARG A C 1
ATOM 4508 O O . ARG A 1 574 ? 30.524 12.412 23.122 1.00 82.75 574 ARG A O 1
ATOM 4515 N N . ILE A 1 575 ? 32.073 11.036 22.261 1.00 84.75 575 ILE A N 1
ATOM 4516 C CA . ILE A 1 575 ? 31.154 10.340 21.347 1.00 84.75 575 ILE A CA 1
ATOM 4517 C C . ILE A 1 575 ? 30.127 9.522 22.145 1.00 84.75 575 ILE A C 1
ATOM 4519 O O . ILE A 1 575 ? 28.935 9.599 21.866 1.00 84.75 575 ILE A O 1
ATOM 4523 N N . ARG A 1 576 ? 30.559 8.776 23.172 1.00 82.12 576 ARG A N 1
ATOM 4524 C CA . ARG A 1 576 ? 29.670 7.985 24.044 1.00 82.12 576 ARG A CA 1
ATOM 4525 C C . ARG A 1 576 ? 28.695 8.843 24.843 1.00 82.12 576 ARG A C 1
ATOM 4527 O O . ARG A 1 576 ? 27.561 8.424 25.051 1.00 82.12 576 ARG A O 1
ATOM 4534 N N . ALA A 1 577 ? 29.141 10.011 25.293 1.00 78.12 577 ALA A N 1
ATOM 4535 C CA . ALA A 1 577 ? 28.312 10.982 25.997 1.00 78.12 577 ALA A CA 1
ATOM 4536 C C . ALA A 1 577 ? 27.307 11.692 25.071 1.00 78.12 577 ALA A C 1
ATOM 4538 O O . ALA A 1 577 ? 26.372 12.318 25.559 1.00 78.12 577 ALA A O 1
ATOM 4539 N N . GLY A 1 578 ? 27.478 11.587 23.746 1.00 71.69 578 GLY A N 1
ATOM 4540 C CA . GLY A 1 578 ? 26.679 12.321 22.764 1.00 71.69 578 GLY A CA 1
ATOM 4541 C C . GLY A 1 578 ? 27.101 13.786 22.594 1.00 71.69 578 GLY A C 1
ATOM 4542 O O . GLY A 1 578 ? 26.432 14.531 21.883 1.00 71.69 578 GLY A O 1
ATOM 4543 N N . ASP A 1 579 ? 28.221 14.198 23.196 1.00 75.69 579 ASP A N 1
ATOM 4544 C CA . ASP A 1 579 ? 28.741 15.570 23.138 1.00 75.69 579 ASP A CA 1
ATOM 4545 C C . ASP A 1 579 ? 29.310 15.928 21.757 1.00 75.69 579 ASP A C 1
ATOM 4547 O O . ASP A 1 579 ? 29.465 17.104 21.419 1.00 75.69 579 ASP A O 1
ATOM 4551 N N . VAL A 1 580 ? 29.708 14.919 20.973 1.00 77.81 580 VAL A N 1
ATOM 4552 C CA . VAL A 1 580 ? 30.311 15.088 19.645 1.00 77.81 580 VAL A CA 1
ATOM 4553 C C . VAL A 1 580 ? 29.765 14.055 18.673 1.00 77.81 580 VAL A C 1
ATOM 4555 O O . VAL A 1 580 ? 29.826 12.854 18.922 1.00 77.81 580 VAL A O 1
ATOM 4558 N N . SER A 1 581 ? 29.335 14.538 17.509 1.00 75.38 581 SER A N 1
ATOM 4559 C CA . SER A 1 581 ? 29.028 13.692 16.353 1.00 75.38 581 SER A CA 1
ATOM 4560 C C . SER A 1 581 ? 30.337 13.257 15.684 1.00 75.38 581 SER A C 1
ATOM 4562 O O . SER A 1 581 ? 31.099 14.130 15.249 1.00 75.38 581 SER A O 1
ATOM 4564 N N . PRO A 1 582 ? 30.649 11.953 15.587 1.00 81.50 582 PRO A N 1
ATOM 4565 C CA . PRO A 1 582 ? 31.855 11.510 14.902 1.00 81.50 582 PRO A CA 1
ATOM 4566 C C . PRO A 1 582 ? 31.778 11.779 13.396 1.00 81.50 582 PRO A C 1
ATOM 4568 O O . PRO A 1 582 ? 30.704 11.879 12.803 1.00 81.50 582 PRO A O 1
ATOM 4571 N N . ARG A 1 583 ? 32.946 11.851 12.747 1.00 78.56 583 ARG A N 1
ATOM 4572 C CA . ARG A 1 583 ? 33.025 11.918 11.280 1.00 78.56 583 ARG A CA 1
ATOM 4573 C C . ARG A 1 583 ? 32.409 10.652 10.656 1.00 78.56 583 ARG A C 1
ATOM 4575 O O . ARG A 1 583 ? 32.517 9.590 11.270 1.00 78.56 583 ARG A O 1
ATOM 4582 N N . PRO A 1 584 ? 31.861 10.712 9.426 1.00 73.69 584 PRO A N 1
ATOM 4583 C CA . PRO A 1 584 ? 31.222 9.560 8.780 1.00 73.69 584 PRO A CA 1
ATOM 4584 C C . PRO A 1 584 ? 32.074 8.284 8.788 1.00 73.69 584 PRO A C 1
ATOM 4586 O O . PRO A 1 584 ? 31.586 7.236 9.192 1.00 73.69 584 PRO A O 1
ATOM 4589 N N . ALA A 1 585 ? 33.368 8.391 8.467 1.00 78.19 585 ALA A N 1
ATOM 4590 C CA . ALA A 1 585 ? 34.292 7.253 8.482 1.00 78.19 585 ALA A CA 1
ATOM 4591 C C . ALA A 1 585 ? 34.456 6.620 9.878 1.00 78.19 585 ALA A C 1
ATOM 4593 O O . ALA A 1 585 ? 34.505 5.404 10.012 1.00 78.19 585 ALA A O 1
ATOM 4594 N N . VAL A 1 586 ? 34.495 7.438 10.935 1.00 84.12 586 VAL A N 1
ATOM 4595 C CA . VAL A 1 586 ? 34.568 6.957 12.326 1.00 84.12 586 VAL A CA 1
ATOM 4596 C C . VAL A 1 586 ? 33.265 6.262 12.719 1.00 84.12 586 VAL A C 1
ATOM 4598 O O . VAL A 1 586 ? 33.297 5.203 13.343 1.00 84.12 586 VAL A O 1
ATOM 4601 N N . SER A 1 587 ? 32.122 6.846 12.348 1.00 81.44 587 SER A N 1
ATOM 4602 C CA . SER A 1 587 ? 30.804 6.247 12.585 1.00 81.44 587 SER A CA 1
ATOM 4603 C C . SER A 1 587 ? 30.679 4.887 11.890 1.00 81.44 587 SER A C 1
ATOM 4605 O O . SER A 1 587 ? 30.206 3.920 12.488 1.00 81.44 587 SER A O 1
ATOM 4607 N N . GLU A 1 588 ? 31.179 4.775 10.658 1.00 79.25 588 GLU A N 1
ATOM 4608 C CA . GLU A 1 588 ? 31.214 3.519 9.912 1.00 79.25 588 GLU A CA 1
ATOM 4609 C C . GLU A 1 588 ? 32.094 2.468 10.601 1.00 79.25 588 GLU A C 1
ATOM 4611 O O . GLU A 1 588 ? 31.637 1.345 10.817 1.00 79.25 588 GLU A O 1
ATOM 4616 N N . SER A 1 589 ? 33.308 2.831 11.026 1.00 84.25 589 SER A N 1
ATOM 4617 C CA . SER A 1 589 ? 34.201 1.919 11.754 1.00 84.25 589 SER A CA 1
ATOM 4618 C C . SER A 1 589 ? 33.594 1.431 13.073 1.00 84.25 589 SER A C 1
ATOM 4620 O O . SER A 1 589 ? 33.643 0.237 13.369 1.00 84.25 589 SER A O 1
ATOM 4622 N N . LEU A 1 590 ? 32.964 2.325 13.847 1.00 86.25 590 LEU A N 1
ATOM 4623 C CA . LEU A 1 59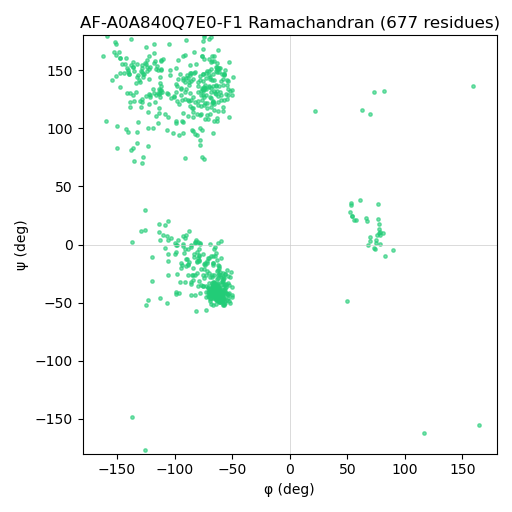0 ? 32.241 1.950 15.068 1.00 86.25 590 LEU A CA 1
ATOM 4624 C C . LEU A 1 590 ? 31.087 0.992 14.757 1.00 86.25 590 LEU A C 1
ATOM 4626 O O . LEU A 1 590 ? 30.874 0.022 15.483 1.00 86.25 590 LEU A O 1
ATOM 4630 N N . THR A 1 591 ? 30.360 1.235 13.667 1.00 84.44 591 THR A N 1
ATOM 4631 C CA . THR A 1 591 ? 29.240 0.382 13.259 1.00 84.44 591 THR A CA 1
ATOM 4632 C C . THR A 1 591 ? 29.715 -1.013 12.861 1.00 84.44 591 THR A C 1
ATOM 4634 O O . THR A 1 591 ? 29.139 -1.994 13.327 1.00 84.44 591 THR A O 1
ATOM 4637 N N . ARG A 1 592 ? 30.797 -1.121 12.078 1.00 83.12 592 ARG A N 1
ATOM 4638 C CA . ARG A 1 592 ? 31.402 -2.413 11.714 1.00 83.12 592 ARG A CA 1
ATOM 4639 C C . ARG A 1 592 ? 31.811 -3.208 12.953 1.00 83.12 592 ARG A C 1
ATOM 4641 O O . ARG A 1 592 ? 31.346 -4.329 13.129 1.00 83.12 592 ARG A O 1
ATOM 4648 N N . LEU A 1 593 ? 32.557 -2.589 13.873 1.00 86.38 593 LEU A N 1
ATOM 4649 C CA . LEU A 1 593 ? 32.972 -3.243 15.119 1.00 86.38 593 LEU A CA 1
ATOM 4650 C C . LEU A 1 593 ? 31.772 -3.718 15.953 1.00 86.38 593 LEU A C 1
ATOM 4652 O O . LEU A 1 593 ? 31.789 -4.808 16.530 1.00 86.38 593 LEU A O 1
ATOM 4656 N N . ALA A 1 594 ? 30.713 -2.909 16.025 1.00 86.00 594 ALA A N 1
ATOM 4657 C CA . ALA A 1 594 ? 29.505 -3.265 16.760 1.00 86.00 594 ALA A CA 1
ATOM 4658 C C . ALA A 1 594 ? 28.821 -4.502 16.169 1.00 86.00 594 ALA A C 1
ATOM 4660 O O . ALA A 1 594 ? 28.342 -5.360 16.918 1.00 86.00 594 ALA A O 1
ATOM 4661 N N . VAL A 1 595 ? 28.785 -4.594 14.838 1.00 82.62 595 VAL A N 1
ATOM 4662 C CA . VAL A 1 595 ? 28.213 -5.725 14.101 1.00 82.62 595 VAL A CA 1
ATOM 4663 C C . VAL A 1 595 ? 29.063 -6.970 14.290 1.00 82.62 595 VAL A C 1
ATOM 4665 O O . VAL A 1 595 ? 28.509 -8.007 14.634 1.00 82.62 595 VAL A O 1
ATOM 4668 N N . ASP A 1 596 ? 30.384 -6.870 14.164 1.00 82.19 596 ASP A N 1
ATOM 4669 C CA . ASP A 1 596 ? 31.293 -8.005 14.358 1.00 82.19 596 ASP A CA 1
ATOM 4670 C C . ASP A 1 596 ? 31.190 -8.561 15.782 1.00 82.19 596 ASP A C 1
ATOM 4672 O O . ASP A 1 596 ? 31.084 -9.773 15.993 1.00 82.19 596 ASP A O 1
ATOM 4676 N N . THR A 1 597 ? 31.118 -7.664 16.771 1.00 82.62 597 THR A N 1
ATOM 4677 C CA . THR A 1 597 ? 30.859 -8.032 18.169 1.00 82.62 597 THR A CA 1
ATOM 4678 C C . THR A 1 597 ? 29.519 -8.752 18.299 1.00 82.62 597 THR A C 1
ATOM 4680 O O . THR A 1 597 ? 29.420 -9.780 18.966 1.00 82.62 597 THR A O 1
ATOM 4683 N N . ALA A 1 598 ? 28.477 -8.223 17.653 1.00 81.69 598 ALA A N 1
ATOM 4684 C CA . ALA A 1 598 ? 27.149 -8.810 17.699 1.00 81.69 598 ALA A CA 1
ATOM 4685 C C . ALA A 1 598 ? 27.103 -10.201 17.069 1.00 81.69 598 ALA A C 1
ATOM 4687 O O . ALA A 1 598 ? 26.556 -11.114 17.678 1.00 81.69 598 ALA A O 1
ATOM 4688 N N . ILE A 1 599 ? 27.696 -10.378 15.889 1.00 77.94 599 ILE A N 1
ATOM 4689 C CA . ILE A 1 599 ? 27.779 -11.669 15.201 1.00 77.94 599 ILE A CA 1
ATOM 4690 C C . ILE A 1 599 ? 28.522 -12.676 16.078 1.00 77.94 599 ILE A C 1
ATOM 4692 O O . ILE A 1 599 ? 27.989 -13.751 16.339 1.00 77.94 599 ILE A O 1
ATOM 4696 N N . THR A 1 600 ? 29.684 -12.295 16.612 1.00 77.31 600 THR A N 1
ATOM 4697 C CA . THR A 1 600 ? 30.506 -13.166 17.462 1.00 77.31 600 THR A CA 1
ATOM 4698 C C . THR A 1 600 ? 29.734 -13.656 18.689 1.00 77.31 600 THR A C 1
ATOM 4700 O O . THR A 1 600 ? 29.736 -14.847 19.000 1.00 77.31 600 THR A O 1
ATOM 4703 N N . GLU A 1 601 ? 29.036 -12.760 19.388 1.00 73.62 601 GLU A N 1
ATOM 4704 C CA . GLU A 1 601 ? 28.237 -13.129 20.562 1.00 73.62 601 GLU A CA 1
ATOM 4705 C C . GLU A 1 601 ? 27.032 -14.008 20.199 1.00 73.62 601 GLU A C 1
ATOM 4707 O O . GLU A 1 601 ? 26.695 -14.940 20.930 1.00 73.62 601 GLU A O 1
ATOM 4712 N N . LEU A 1 602 ? 26.385 -13.739 19.064 1.00 73.50 602 LEU A N 1
ATOM 4713 C CA . LEU A 1 602 ? 25.251 -14.525 18.574 1.00 73.50 602 LEU A CA 1
ATOM 4714 C C . LEU A 1 602 ? 25.674 -15.921 18.099 1.00 73.50 602 LEU A C 1
ATOM 4716 O O . LEU A 1 602 ? 24.928 -16.888 18.274 1.00 73.50 602 LEU A O 1
ATOM 4720 N N . ASP A 1 603 ? 26.876 -16.050 17.541 1.00 71.19 603 ASP A N 1
ATOM 4721 C CA . ASP A 1 603 ? 27.476 -17.330 17.173 1.00 71.19 603 ASP A CA 1
ATOM 4722 C C . ASP A 1 603 ? 27.791 -18.183 18.398 1.00 71.19 603 ASP A C 1
ATOM 4724 O O . ASP A 1 603 ? 27.454 -19.369 18.418 1.00 71.19 603 ASP A O 1
ATOM 4728 N N . GLN A 1 604 ? 28.331 -17.574 19.456 1.00 69.56 604 GLN A N 1
ATOM 4729 C CA . GLN A 1 604 ? 28.579 -18.248 20.736 1.00 69.56 604 GLN A CA 1
ATOM 4730 C C . GLN A 1 604 ? 27.295 -18.763 21.402 1.00 69.56 604 GLN A C 1
ATOM 4732 O O . GLN A 1 604 ? 27.338 -19.722 22.171 1.00 69.56 604 GLN A O 1
ATOM 4737 N N . GLN A 1 605 ? 26.144 -18.157 21.106 1.00 66.25 605 GLN A N 1
ATOM 4738 C CA . GLN A 1 605 ? 24.844 -18.596 21.620 1.00 66.25 605 GLN A CA 1
ATOM 4739 C C . GLN A 1 605 ? 24.228 -19.767 20.825 1.00 66.25 605 GLN A C 1
ATOM 4741 O O . GLN A 1 605 ? 23.145 -20.223 21.183 1.00 66.25 605 GLN A O 1
ATOM 4746 N N . HIS A 1 606 ? 24.905 -20.286 19.786 1.00 61.66 606 HIS A N 1
ATOM 4747 C CA . HIS A 1 606 ? 24.442 -21.389 18.922 1.00 61.66 606 HIS A CA 1
ATOM 4748 C C . HIS A 1 606 ? 23.061 -21.179 18.282 1.00 61.66 606 HIS A C 1
ATOM 4750 O O . HIS A 1 606 ? 22.380 -22.129 17.899 1.00 61.66 606 HIS A O 1
ATOM 4756 N N . THR A 1 607 ? 22.641 -19.931 18.122 1.00 58.94 607 THR A N 1
ATOM 4757 C CA . THR A 1 607 ? 21.339 -19.627 17.539 1.00 58.94 607 THR A CA 1
ATOM 4758 C C . THR A 1 607 ? 21.438 -19.684 16.009 1.00 58.94 607 THR A C 1
ATOM 4760 O O . THR A 1 607 ? 22.266 -18.990 15.408 1.00 58.94 607 THR A O 1
ATOM 4763 N N . GLU A 1 608 ? 20.632 -20.524 15.349 1.00 56.19 608 GLU A N 1
ATOM 4764 C CA . GLU A 1 608 ? 20.520 -20.508 13.885 1.00 56.19 608 GLU A CA 1
ATOM 4765 C C . GLU A 1 608 ? 19.867 -19.200 13.434 1.00 56.19 608 GLU A C 1
ATOM 4767 O O . GLU A 1 608 ? 18.759 -18.860 13.860 1.00 56.19 608 GLU A O 1
ATOM 4772 N N . HIS A 1 609 ? 20.554 -18.454 12.565 1.00 56.34 609 HIS A N 1
ATOM 4773 C CA . HIS A 1 609 ? 20.111 -17.124 12.171 1.00 56.34 609 HIS A CA 1
ATOM 4774 C C . HIS A 1 609 ? 20.105 -16.891 10.659 1.00 56.34 609 HIS A C 1
ATOM 4776 O O . HIS A 1 609 ? 21.042 -17.310 9.975 1.00 56.34 609 HIS A O 1
ATOM 4782 N N . PRO A 1 610 ? 19.095 -16.167 10.128 1.00 50.56 610 PRO A N 1
ATOM 4783 C CA . PRO A 1 610 ? 18.952 -15.921 8.692 1.00 50.56 610 PRO A CA 1
ATOM 4784 C C . PRO A 1 610 ? 20.156 -15.230 8.035 1.00 50.56 610 PRO A C 1
ATOM 4786 O O . PRO A 1 610 ? 20.414 -15.463 6.860 1.00 50.56 610 PRO A O 1
ATOM 4789 N N . TRP A 1 611 ? 20.905 -14.400 8.771 1.00 55.75 611 TRP A N 1
ATOM 4790 C CA . TRP A 1 611 ? 22.080 -13.687 8.249 1.00 55.75 611 TRP A CA 1
ATOM 4791 C C . TRP A 1 611 ? 23.347 -14.546 8.155 1.00 55.75 611 TRP A C 1
ATOM 4793 O O . TRP A 1 611 ? 24.266 -14.154 7.447 1.00 55.75 611 TRP A O 1
ATOM 4803 N N . LYS A 1 612 ? 23.406 -15.728 8.790 1.00 50.12 612 LYS A N 1
ATOM 4804 C CA . LYS A 1 612 ? 24.576 -16.630 8.699 1.00 50.12 612 LYS A CA 1
ATOM 4805 C C . LYS A 1 612 ? 24.740 -17.291 7.326 1.00 50.12 612 LYS A C 1
ATOM 4807 O O . LYS A 1 612 ? 25.754 -17.930 7.075 1.00 50.12 612 LYS A O 1
ATOM 4812 N N . ARG A 1 613 ? 23.732 -17.196 6.452 1.00 50.06 613 ARG A N 1
ATOM 4813 C CA . ARG A 1 613 ? 23.710 -17.857 5.136 1.00 50.06 613 ARG A CA 1
ATOM 4814 C C . ARG A 1 613 ? 24.149 -16.951 3.982 1.00 50.06 613 ARG A C 1
ATOM 4816 O O . ARG A 1 613 ? 24.075 -17.386 2.838 1.00 50.06 613 ARG A O 1
ATOM 4823 N N . GLU A 1 614 ? 24.585 -15.717 4.247 1.00 48.91 614 GLU A N 1
ATOM 4824 C CA . GLU A 1 614 ? 24.929 -14.754 3.194 1.00 48.91 614 GLU A CA 1
ATOM 4825 C C . GLU A 1 614 ? 26.299 -14.105 3.406 1.00 48.91 614 GLU A C 1
ATOM 4827 O O . GLU A 1 614 ? 26.504 -13.474 4.439 1.00 48.91 614 GLU A O 1
ATOM 4832 N N . PRO A 1 615 ? 27.218 -14.210 2.427 1.00 40.19 615 PRO A N 1
ATOM 4833 C CA . PRO A 1 615 ? 28.615 -13.809 2.593 1.00 40.19 615 PRO A CA 1
ATOM 4834 C C . PRO A 1 615 ? 28.875 -12.294 2.507 1.00 40.19 615 PRO A C 1
ATOM 4836 O O . PRO A 1 615 ? 30.027 -11.884 2.609 1.00 40.19 615 PRO A O 1
ATOM 4839 N N . ASP A 1 616 ? 27.850 -11.451 2.320 1.00 49.12 616 ASP A N 1
ATOM 4840 C CA . ASP A 1 616 ? 28.040 -10.020 2.048 1.00 49.12 616 ASP A CA 1
ATOM 4841 C C . ASP A 1 616 ? 27.327 -9.104 3.064 1.00 49.12 616 ASP A C 1
ATOM 4843 O O . ASP A 1 616 ? 26.110 -8.856 3.008 1.00 49.12 616 ASP A O 1
ATOM 4847 N N . HIS A 1 617 ? 28.123 -8.598 4.010 1.00 51.56 617 HIS A N 1
ATOM 4848 C CA . HIS A 1 617 ? 27.723 -7.735 5.123 1.00 51.56 617 HIS A CA 1
ATOM 4849 C C . HIS A 1 617 ? 27.724 -6.236 4.780 1.00 51.56 617 HIS A C 1
ATOM 4851 O O . HIS A 1 617 ? 27.614 -5.423 5.681 1.00 51.56 617 HIS A O 1
ATOM 4857 N N . THR A 1 618 ? 27.839 -5.808 3.527 1.00 44.12 618 THR A N 1
ATOM 4858 C CA . THR A 1 618 ? 28.240 -4.420 3.200 1.00 44.12 618 THR A CA 1
ATOM 4859 C C . THR A 1 618 ? 27.152 -3.328 3.250 1.00 44.12 618 THR A C 1
ATOM 4861 O O . THR A 1 618 ? 27.449 -2.172 2.955 1.00 44.12 618 THR A O 1
ATOM 4864 N N . ARG A 1 619 ? 25.901 -3.617 3.652 1.00 54.94 619 ARG A N 1
ATOM 4865 C CA . ARG A 1 619 ? 24.802 -2.617 3.671 1.00 54.94 619 ARG A CA 1
ATOM 4866 C C . ARG A 1 619 ? 24.344 -2.235 5.085 1.00 54.94 619 ARG A C 1
ATOM 4868 O O . ARG A 1 619 ? 24.011 -3.105 5.885 1.00 54.94 619 ARG A O 1
ATOM 4875 N N . TYR A 1 620 ? 24.202 -0.931 5.343 1.00 53.81 620 TYR A N 1
ATOM 4876 C CA . TYR A 1 620 ? 23.836 -0.343 6.645 1.00 53.81 620 TYR A CA 1
ATOM 4877 C C . TYR A 1 620 ? 22.541 -0.914 7.261 1.00 53.81 620 TYR A C 1
ATOM 4879 O O . TYR A 1 620 ? 22.518 -1.275 8.432 1.00 53.81 620 TYR A O 1
ATOM 4887 N N . ALA A 1 621 ? 21.485 -1.124 6.465 1.00 55.97 621 ALA A N 1
ATOM 4888 C CA . ALA A 1 621 ? 20.233 -1.727 6.949 1.00 55.97 621 ALA A CA 1
ATOM 4889 C C . ALA A 1 621 ? 20.410 -3.176 7.466 1.00 55.97 621 ALA A C 1
ATOM 4891 O O . ALA A 1 621 ? 19.696 -3.623 8.373 1.00 55.97 621 ALA A O 1
ATOM 4892 N N . LYS A 1 622 ? 21.389 -3.923 6.921 1.00 61.22 622 LYS A N 1
ATOM 4893 C CA . LYS A 1 622 ? 21.741 -5.265 7.417 1.00 61.22 622 LYS A CA 1
ATOM 4894 C C . LYS A 1 622 ? 22.407 -5.170 8.792 1.00 61.22 622 LYS A C 1
ATOM 4896 O O . LYS A 1 622 ? 22.089 -5.970 9.669 1.00 61.22 622 LYS A O 1
ATOM 4901 N N . TRP A 1 623 ? 23.280 -4.181 8.992 1.00 71.81 623 TRP A N 1
ATOM 4902 C CA . TRP A 1 623 ? 23.941 -3.920 10.274 1.00 71.81 623 TRP A CA 1
ATOM 4903 C C . TRP A 1 623 ? 22.938 -3.586 11.370 1.00 71.81 623 TRP A C 1
ATOM 4905 O O . TRP A 1 623 ? 22.950 -4.215 12.426 1.00 71.81 623 TRP A O 1
ATOM 4915 N N . GLU A 1 624 ? 22.008 -2.673 11.098 1.00 68.50 624 GLU A N 1
ATOM 4916 C CA . GLU A 1 624 ? 20.982 -2.278 12.066 1.00 68.50 624 GLU A CA 1
ATOM 4917 C C . GLU A 1 624 ? 20.117 -3.454 12.517 1.00 68.50 624 GLU A C 1
ATOM 4919 O O . GLU A 1 624 ? 19.823 -3.583 13.703 1.00 68.50 624 GLU A O 1
ATOM 4924 N N . SER A 1 625 ? 19.768 -4.353 11.594 1.00 67.50 625 SER A N 1
ATOM 4925 C CA . SER A 1 625 ? 18.979 -5.548 11.906 1.00 67.50 625 SER A CA 1
ATOM 4926 C C . SER A 1 625 ? 19.710 -6.486 12.876 1.00 67.50 625 SER A C 1
ATOM 4928 O O . SER A 1 625 ? 19.104 -6.982 13.828 1.00 67.50 625 SER A O 1
ATOM 4930 N N . VAL A 1 626 ? 21.015 -6.702 12.672 1.00 71.75 626 VAL A N 1
ATOM 4931 C CA . VAL A 1 626 ? 21.854 -7.531 13.559 1.00 71.75 626 VAL A CA 1
ATOM 4932 C C . VAL A 1 626 ? 22.007 -6.875 14.933 1.00 71.75 626 VAL A C 1
ATOM 4934 O O . VAL A 1 626 ? 21.818 -7.528 15.962 1.00 71.75 626 VAL A O 1
ATOM 4937 N N . LEU A 1 627 ? 22.298 -5.572 14.965 1.00 74.44 627 LEU A N 1
ATOM 4938 C CA . LEU A 1 627 ? 22.461 -4.811 16.205 1.00 74.44 627 LEU A CA 1
ATOM 4939 C C . LEU A 1 627 ? 21.165 -4.761 17.017 1.00 74.44 627 LEU A C 1
ATOM 4941 O O . LEU A 1 627 ? 21.186 -4.983 18.227 1.00 74.44 627 LEU A O 1
ATOM 4945 N N . ALA A 1 628 ? 20.030 -4.530 16.359 1.00 72.31 628 ALA A N 1
ATOM 4946 C CA . ALA A 1 628 ? 18.722 -4.536 16.997 1.00 72.31 628 ALA A CA 1
ATOM 4947 C C . ALA A 1 628 ? 18.355 -5.922 17.529 1.00 72.31 628 ALA A C 1
ATOM 4949 O O . ALA A 1 628 ? 17.873 -6.041 18.657 1.00 72.31 628 ALA A O 1
ATOM 4950 N N . TYR A 1 629 ? 18.627 -6.982 16.757 1.00 70.50 629 TYR A N 1
ATOM 4951 C CA . TYR A 1 629 ? 18.415 -8.348 17.220 1.00 70.50 629 TYR A CA 1
ATOM 4952 C C . TYR A 1 629 ? 19.192 -8.610 18.511 1.00 70.50 629 TYR A C 1
ATOM 4954 O O . TYR A 1 629 ? 18.587 -9.007 19.509 1.00 70.50 629 TYR A O 1
ATOM 4962 N N . ARG A 1 630 ? 20.502 -8.322 18.521 1.00 74.06 630 ARG A N 1
ATOM 4963 C CA . ARG A 1 630 ? 21.332 -8.446 19.723 1.00 74.06 630 ARG A CA 1
ATOM 4964 C C . ARG A 1 630 ? 20.765 -7.611 20.863 1.00 74.06 630 ARG A C 1
ATOM 4966 O O . ARG A 1 630 ? 20.556 -8.153 21.937 1.00 74.06 630 ARG A O 1
ATOM 4973 N N . LYS A 1 631 ? 20.461 -6.331 20.643 1.00 70.12 631 LYS A N 1
ATOM 4974 C CA . LYS A 1 631 ? 19.923 -5.438 21.680 1.00 70.12 631 LYS A CA 1
ATOM 4975 C C . LYS A 1 631 ? 18.687 -6.023 22.376 1.00 70.12 631 LYS A C 1
ATOM 4977 O O . LYS A 1 631 ? 18.600 -5.950 23.596 1.00 70.12 631 LYS A O 1
ATOM 4982 N N . HIS A 1 632 ? 17.773 -6.643 21.626 1.00 66.38 632 HIS A N 1
ATOM 4983 C CA . HIS A 1 632 ? 16.547 -7.223 22.189 1.00 66.38 632 HIS A CA 1
ATOM 4984 C C . HIS A 1 632 ? 16.710 -8.636 22.764 1.00 66.38 632 HIS A C 1
ATOM 4986 O O . HIS A 1 632 ? 15.983 -9.004 23.684 1.00 66.38 632 HIS A O 1
ATOM 4992 N N . HIS A 1 633 ? 17.621 -9.448 22.222 1.00 61.62 633 HIS A N 1
ATOM 4993 C CA . HIS A 1 633 ? 17.786 -10.853 22.624 1.00 61.62 633 HIS A CA 1
ATOM 4994 C C . HIS A 1 633 ? 18.951 -11.058 23.599 1.00 61.62 633 HIS A C 1
ATOM 4996 O O . HIS A 1 633 ? 19.094 -12.132 24.184 1.00 61.62 633 HIS A O 1
ATOM 5002 N N . HIS A 1 634 ? 19.758 -10.025 23.837 1.00 60.53 634 HIS A N 1
ATOM 5003 C CA . HIS A 1 634 ? 20.839 -10.068 24.802 1.00 60.53 634 HIS A CA 1
ATOM 5004 C C . HIS A 1 634 ? 20.300 -9.849 26.219 1.00 60.53 634 HIS A C 1
ATOM 5006 O O . HIS A 1 634 ? 20.195 -8.733 26.723 1.00 60.53 634 HIS A O 1
ATOM 5012 N N . ASN A 1 635 ? 20.023 -10.951 26.910 1.00 47.12 635 ASN A N 1
ATOM 5013 C CA . ASN A 1 635 ? 19.965 -10.969 28.365 1.00 47.12 635 ASN A CA 1
ATOM 5014 C C . ASN A 1 635 ? 21.364 -11.362 28.871 1.00 47.12 635 ASN A C 1
ATOM 5016 O O . ASN A 1 635 ? 21.708 -12.542 28.753 1.00 47.12 635 ASN A O 1
ATOM 5020 N N . PRO A 1 636 ? 22.201 -10.451 29.418 1.00 46.41 636 PRO A N 1
ATOM 5021 C CA . PRO A 1 636 ? 23.432 -10.878 30.063 1.00 46.41 636 PRO A CA 1
ATOM 5022 C C . PRO A 1 636 ? 23.030 -11.662 31.312 1.00 46.41 636 PRO A C 1
ATOM 5024 O O . PRO A 1 636 ? 22.741 -11.091 32.367 1.00 46.41 636 PRO A O 1
ATOM 5027 N N . GLN A 1 637 ? 22.966 -12.987 31.204 1.00 51.50 637 GLN A N 1
ATOM 5028 C CA . GLN A 1 637 ? 22.779 -13.841 32.365 1.00 51.50 637 GLN A CA 1
ATOM 5029 C C . GLN A 1 637 ? 24.001 -13.637 33.266 1.00 51.50 637 GLN A C 1
ATOM 5031 O O . GLN A 1 637 ? 25.108 -14.046 32.928 1.00 51.50 637 GLN A O 1
ATOM 5036 N N . ARG A 1 638 ? 23.822 -12.965 34.411 1.00 55.09 638 ARG A N 1
ATOM 5037 C CA . ARG A 1 638 ? 24.885 -12.826 35.414 1.00 55.09 638 ARG A CA 1
ATOM 5038 C C . ARG A 1 638 ? 25.182 -14.209 35.976 1.00 55.09 638 ARG A C 1
ATOM 5040 O O . ARG A 1 638 ? 24.385 -14.752 36.740 1.00 55.09 638 ARG A O 1
ATOM 5047 N N . LEU A 1 639 ? 26.310 -14.778 35.579 1.00 61.62 639 LEU A N 1
ATOM 5048 C CA . LEU A 1 639 ? 26.790 -16.052 36.093 1.00 61.62 639 LEU A CA 1
ATOM 5049 C C . LEU A 1 639 ? 27.586 -15.833 37.378 1.00 61.62 639 LEU A C 1
ATOM 5051 O O . LEU A 1 639 ? 28.239 -14.807 37.577 1.00 61.62 639 LEU A O 1
ATOM 5055 N N . CYS A 1 640 ? 27.501 -16.808 38.275 1.00 62.75 640 CYS A N 1
ATOM 5056 C CA . CYS A 1 640 ? 28.208 -16.773 39.544 1.00 62.75 640 CYS A CA 1
ATOM 5057 C C . CYS A 1 640 ? 29.744 -16.739 39.332 1.00 62.75 640 CYS A C 1
ATOM 5059 O O . CYS A 1 640 ? 30.275 -17.646 38.685 1.00 62.75 640 CYS A O 1
ATOM 5061 N N . PRO A 1 641 ? 30.486 -15.782 39.933 1.00 51.56 641 PRO A N 1
ATOM 5062 C CA . PRO A 1 641 ? 31.914 -15.570 39.651 1.00 51.56 641 PRO A CA 1
ATOM 5063 C C . PRO A 1 641 ? 32.848 -16.714 40.083 1.00 51.56 641 PRO A C 1
ATOM 5065 O O . PRO A 1 641 ? 34.017 -16.728 39.727 1.00 51.56 641 PRO A O 1
ATOM 5068 N N . CYS A 1 642 ? 32.360 -17.698 40.846 1.00 68.44 642 CYS A N 1
ATOM 5069 C CA . CYS A 1 642 ? 33.147 -18.873 41.239 1.00 68.44 642 CYS A CA 1
ATOM 5070 C C . CYS A 1 642 ? 33.290 -19.939 40.132 1.00 68.44 642 CYS A C 1
ATOM 5072 O O . CYS A 1 642 ? 33.860 -20.997 40.392 1.00 68.44 642 CYS A O 1
ATOM 5074 N N . GLY A 1 643 ? 32.712 -19.706 38.945 1.00 54.75 643 GLY A N 1
ATOM 5075 C CA . GLY A 1 643 ? 32.747 -20.637 37.813 1.00 54.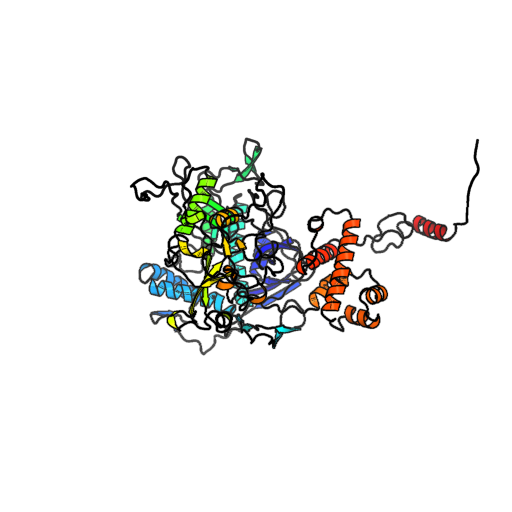75 643 GLY A CA 1
ATOM 5076 C C . GLY A 1 643 ? 31.726 -21.780 37.882 1.00 54.75 643 GLY A C 1
ATOM 5077 O O . GLY A 1 643 ? 31.799 -22.703 37.082 1.00 54.75 643 GLY A O 1
ATOM 5078 N N . CYS A 1 644 ? 30.760 -21.751 38.811 1.00 66.44 644 CYS A N 1
ATOM 5079 C CA . CYS A 1 644 ? 29.758 -22.822 38.949 1.00 66.44 644 CYS A CA 1
ATOM 5080 C C . CYS A 1 644 ? 28.610 -22.770 37.925 1.00 66.44 644 CYS A C 1
ATOM 5082 O O . CYS A 1 644 ? 27.731 -23.625 37.965 1.00 66.44 644 CYS A O 1
ATOM 5084 N N . GLY A 1 645 ? 28.567 -21.747 37.067 1.00 55.69 645 GLY A N 1
ATOM 5085 C CA . GLY A 1 645 ? 27.559 -21.617 36.009 1.00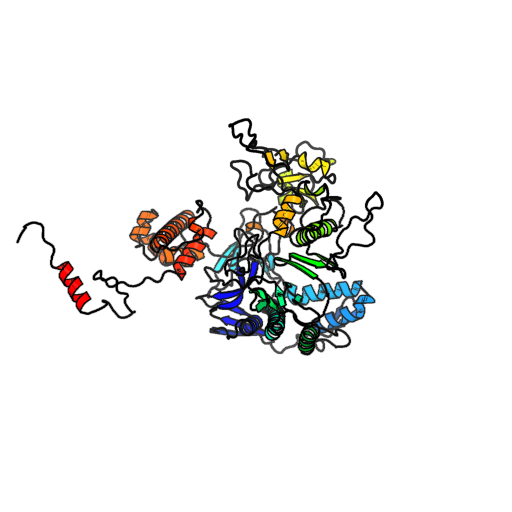 55.69 645 GLY A CA 1
ATOM 5086 C C . GLY A 1 645 ? 26.130 -21.315 36.481 1.00 55.69 645 GLY A C 1
ATOM 5087 O O . GLY A 1 645 ? 25.227 -21.221 35.656 1.00 55.69 645 GLY A O 1
ATOM 5088 N N . GLN A 1 646 ? 25.884 -21.133 37.783 1.00 73.44 646 GLN A N 1
ATOM 5089 C CA . GLN A 1 646 ? 24.549 -20.776 38.272 1.00 73.44 646 GLN A CA 1
ATOM 5090 C C . GLN A 1 646 ? 24.185 -19.315 37.962 1.00 73.44 646 GLN A C 1
ATOM 5092 O O . GLN A 1 646 ? 25.003 -18.408 38.150 1.00 73.44 646 GLN A O 1
ATOM 5097 N N . LYS A 1 647 ? 22.931 -19.106 37.529 1.00 66.50 647 LYS A N 1
ATOM 5098 C CA . LYS A 1 647 ? 22.340 -17.796 37.210 1.00 66.50 647 LYS A CA 1
ATOM 5099 C C . LYS A 1 647 ? 22.024 -17.022 38.490 1.00 66.50 647 LYS A C 1
ATOM 5101 O O . LYS A 1 647 ? 21.427 -17.563 39.417 1.00 66.50 647 LYS A O 1
ATOM 5106 N N . LEU A 1 648 ? 22.401 -15.750 38.527 1.00 64.12 648 LEU A N 1
ATOM 5107 C CA . LEU A 1 648 ? 22.172 -14.870 39.669 1.00 64.12 648 LEU A CA 1
ATOM 5108 C C . LEU A 1 648 ? 20.885 -14.060 39.492 1.00 64.12 648 LEU A C 1
ATOM 5110 O O . LEU A 1 648 ? 20.654 -13.450 38.447 1.00 64.12 648 LEU A O 1
ATOM 5114 N N . THR A 1 649 ? 20.074 -13.989 40.550 1.00 64.31 649 THR A N 1
ATOM 5115 C CA . THR A 1 649 ? 18.986 -13.002 40.643 1.00 64.31 649 THR A CA 1
ATOM 5116 C C . THR A 1 649 ? 19.554 -11.611 40.975 1.00 64.31 649 THR A C 1
ATOM 5118 O O . THR A 1 649 ? 20.682 -11.487 41.458 1.00 64.31 649 THR A O 1
ATOM 5121 N N . ARG A 1 650 ? 18.786 -10.531 40.744 1.00 48.41 650 ARG A N 1
ATOM 5122 C CA . ARG A 1 650 ? 19.256 -9.122 40.788 1.00 48.41 650 ARG A CA 1
ATOM 5123 C C . ARG A 1 650 ? 20.033 -8.700 42.054 1.00 48.41 650 ARG A C 1
ATOM 5125 O O . ARG A 1 650 ? 20.813 -7.757 41.970 1.00 48.41 650 ARG A O 1
ATOM 5132 N N . ARG A 1 651 ? 19.852 -9.371 43.202 1.00 52.19 651 ARG A N 1
ATOM 5133 C CA . ARG A 1 651 ? 20.497 -9.035 44.494 1.00 52.19 651 ARG A CA 1
ATOM 5134 C C . ARG A 1 651 ? 21.633 -9.983 44.916 1.00 52.19 651 ARG A C 1
ATOM 5136 O O . ARG A 1 651 ? 22.329 -9.690 45.885 1.00 52.19 651 ARG A O 1
ATOM 5143 N N . GLN A 1 652 ? 21.851 -11.097 44.218 1.00 61.91 652 GLN A N 1
ATOM 5144 C CA . GLN A 1 652 ? 22.860 -12.095 44.594 1.00 61.91 652 GLN A CA 1
ATOM 5145 C C . GLN A 1 652 ? 24.218 -11.807 43.932 1.00 61.91 652 GLN A C 1
ATOM 5147 O O . GLN A 1 652 ? 24.295 -11.598 42.724 1.00 61.91 652 GLN A O 1
ATOM 5152 N N . LYS A 1 653 ? 25.306 -11.824 44.718 1.00 67.88 653 LYS A N 1
ATOM 5153 C CA . LYS A 1 653 ? 26.696 -11.802 44.202 1.00 67.88 653 LYS A CA 1
ATOM 5154 C C . LYS A 1 653 ? 27.249 -13.205 43.921 1.00 67.88 653 LYS A C 1
ATOM 5156 O O . LYS A 1 653 ? 28.127 -13.359 43.082 1.00 67.88 653 LYS A O 1
ATOM 5161 N N . TYR A 1 654 ? 26.726 -14.212 44.616 1.00 77.88 654 TYR A N 1
ATOM 5162 C CA . TYR A 1 654 ? 27.073 -15.624 44.478 1.00 77.88 654 TYR A CA 1
ATOM 5163 C C . TYR A 1 654 ? 25.799 -16.454 44.603 1.00 77.88 654 TYR A C 1
ATOM 5165 O O . TYR A 1 654 ? 24.882 -16.052 45.319 1.00 77.88 654 TYR A O 1
ATOM 5173 N N . ALA A 1 655 ? 25.749 -17.605 43.935 1.00 78.31 655 ALA A N 1
ATOM 5174 C CA . ALA A 1 655 ? 24.566 -18.464 43.948 1.00 78.31 655 ALA A CA 1
ATOM 5175 C C . ALA A 1 655 ? 24.294 -19.066 45.337 1.00 78.31 655 ALA A C 1
ATOM 5177 O O . ALA A 1 655 ? 23.147 -19.206 45.746 1.00 78.31 655 ALA A O 1
ATOM 5178 N N . THR A 1 656 ? 25.356 -19.370 46.089 1.00 82.81 656 THR A N 1
ATOM 5179 C CA . THR A 1 656 ? 25.285 -19.869 47.467 1.00 82.81 656 THR A CA 1
ATOM 5180 C C . THR A 1 656 ? 26.494 -19.407 48.280 1.00 82.81 656 THR A C 1
ATOM 5182 O O . THR A 1 656 ? 27.528 -19.006 47.734 1.00 82.81 656 THR A O 1
ATOM 5185 N N . ASP A 1 657 ? 26.414 -19.532 49.603 1.00 78.06 657 ASP A N 1
ATOM 5186 C CA . ASP A 1 657 ? 27.525 -19.214 50.507 1.00 78.06 657 ASP A CA 1
ATOM 5187 C C . ASP A 1 657 ? 28.731 -20.163 50.322 1.00 78.06 657 ASP A C 1
ATOM 5189 O O . ASP A 1 657 ? 29.891 -19.779 50.503 1.00 78.06 657 ASP A O 1
ATOM 5193 N N . ALA A 1 658 ? 28.477 -21.387 49.847 1.00 78.00 658 ALA A N 1
ATOM 5194 C CA . ALA A 1 658 ? 29.507 -22.329 49.414 1.00 78.00 658 ALA A CA 1
ATOM 5195 C C . ALA A 1 658 ? 30.235 -21.859 48.136 1.00 78.00 658 ALA A C 1
ATOM 5197 O O . ALA A 1 658 ? 31.450 -22.032 48.031 1.00 78.00 658 ALA A O 1
ATOM 5198 N N . CYS A 1 659 ? 29.537 -21.208 47.193 1.00 78.06 659 CYS A N 1
ATOM 5199 C CA . CYS A 1 659 ? 30.141 -20.625 45.986 1.00 78.06 659 CYS A CA 1
ATOM 5200 C C . CYS A 1 659 ? 31.094 -19.469 46.317 1.00 78.06 659 CYS A C 1
ATOM 5202 O O . CYS A 1 659 ? 32.184 -19.395 45.750 1.00 78.06 659 CYS A O 1
ATOM 5204 N N . ARG A 1 660 ? 30.725 -18.624 47.289 1.00 83.44 660 ARG A N 1
ATOM 5205 C CA . ARG A 1 660 ? 31.598 -17.570 47.828 1.00 83.44 660 ARG A CA 1
ATOM 5206 C C . ARG A 1 660 ? 32.880 -18.160 48.435 1.00 83.44 660 ARG A C 1
ATOM 5208 O O . ARG A 1 660 ? 33.977 -17.706 48.127 1.00 83.44 660 ARG A O 1
ATOM 5215 N N . LYS A 1 661 ? 32.767 -19.225 49.242 1.00 78.44 661 LYS A N 1
ATOM 5216 C CA . LYS A 1 661 ? 33.929 -19.919 49.838 1.00 78.44 661 LYS A CA 1
ATOM 5217 C C . LYS A 1 661 ? 34.807 -20.626 48.791 1.00 78.44 661 LYS A C 1
ATOM 5219 O O . LYS A 1 661 ? 36.024 -20.656 48.944 1.00 78.44 661 LYS A O 1
ATOM 5224 N N . ARG A 1 662 ? 34.216 -21.171 47.721 1.00 75.12 662 ARG A N 1
ATOM 5225 C CA . ARG A 1 662 ? 34.931 -21.860 46.630 1.00 75.12 662 ARG A CA 1
ATOM 5226 C C . ARG A 1 662 ? 35.732 -20.891 45.754 1.00 75.12 662 ARG A C 1
ATOM 5228 O O . ARG A 1 662 ? 36.884 -21.183 45.456 1.00 75.12 662 ARG A O 1
ATOM 5235 N N . HIS A 1 663 ? 35.174 -19.722 45.433 1.00 76.81 663 HIS A N 1
ATOM 5236 C CA . HIS A 1 663 ? 35.925 -18.643 44.781 1.00 76.81 663 HIS A CA 1
ATOM 5237 C C . HIS A 1 663 ? 37.118 -18.204 45.639 1.00 76.81 663 HIS A C 1
ATOM 5239 O O . HIS A 1 663 ? 38.231 -18.091 45.135 1.00 76.81 663 HIS A O 1
ATOM 5245 N N . ASN A 1 664 ? 36.912 -18.010 46.942 1.00 71.06 664 ASN A N 1
ATOM 5246 C CA . ASN A 1 664 ? 37.985 -17.567 47.833 1.00 71.06 664 ASN A CA 1
ATOM 5247 C C . ASN A 1 664 ? 39.072 -18.644 48.040 1.00 71.06 664 ASN A C 1
ATOM 5249 O O . ASN A 1 664 ? 40.230 -18.299 48.239 1.00 71.06 664 ASN A O 1
ATOM 5253 N N . ARG A 1 665 ? 38.740 -19.943 47.936 1.00 63.47 665 ARG A N 1
ATOM 5254 C CA . ARG A 1 665 ? 39.720 -21.052 47.947 1.00 63.47 665 ARG A CA 1
ATOM 5255 C C . ARG A 1 665 ? 40.491 -21.203 46.633 1.00 63.47 665 ARG A C 1
ATOM 5257 O O . ARG A 1 665 ? 41.670 -21.528 46.673 1.00 63.47 665 ARG A O 1
ATOM 5264 N N . ALA A 1 666 ? 39.855 -20.959 45.487 1.00 57.25 666 ALA A N 1
ATOM 5265 C CA . ALA A 1 666 ? 40.511 -21.010 44.176 1.00 57.25 666 ALA A CA 1
ATOM 5266 C C . ALA A 1 666 ? 41.555 -19.894 43.995 1.00 57.25 666 ALA A C 1
ATOM 5268 O O . ALA A 1 666 ? 42.541 -20.078 43.293 1.00 57.25 666 ALA A O 1
ATOM 5269 N N . VAL A 1 667 ? 41.363 -18.768 44.684 1.00 52.56 667 VAL A N 1
ATOM 5270 C CA . VAL A 1 667 ? 42.335 -17.668 44.758 1.00 52.56 667 VAL A CA 1
ATOM 5271 C C . VAL A 1 667 ? 43.475 -17.977 45.753 1.00 52.56 667 VAL A C 1
ATOM 5273 O O . VAL A 1 667 ? 44.509 -17.323 45.709 1.00 52.56 667 VAL A O 1
ATOM 5276 N N . ALA A 1 668 ? 43.333 -19.003 46.608 1.00 48.41 668 ALA A N 1
ATOM 5277 C CA . ALA A 1 668 ? 44.288 -19.333 47.673 1.00 48.41 668 ALA A CA 1
ATOM 5278 C C . ALA A 1 668 ? 45.176 -20.574 47.418 1.00 48.41 668 ALA A C 1
ATOM 5280 O O . ALA A 1 668 ? 46.155 -20.748 48.138 1.00 48.41 668 ALA A O 1
ATOM 5281 N N . VAL A 1 669 ? 44.883 -21.450 46.440 1.00 47.31 669 VAL A N 1
ATOM 5282 C CA . VAL A 1 669 ? 45.678 -22.681 46.206 1.00 47.31 669 VAL A CA 1
ATOM 5283 C C . VAL A 1 669 ? 45.834 -23.009 44.714 1.00 47.31 669 VAL A C 1
ATOM 5285 O O . VAL A 1 669 ? 44.977 -23.655 44.113 1.00 47.31 669 VAL A O 1
ATOM 5288 N N . ARG A 1 670 ? 46.985 -22.648 44.135 1.00 34.50 670 ARG A N 1
ATOM 5289 C CA . ARG A 1 670 ? 47.655 -23.418 43.069 1.00 34.50 670 ARG A CA 1
ATOM 5290 C C . ARG A 1 670 ? 49.182 -23.219 43.146 1.00 34.50 670 ARG A C 1
ATOM 5292 O O . ARG A 1 670 ? 49.676 -22.209 42.655 1.00 34.50 670 ARG A O 1
ATOM 5299 N N . PRO A 1 671 ? 49.924 -24.199 43.698 1.00 41.88 671 PRO A N 1
ATOM 5300 C CA . PRO A 1 671 ? 51.307 -24.487 43.322 1.00 41.88 671 PRO A CA 1
ATOM 5301 C C . PRO A 1 671 ? 51.444 -25.868 42.632 1.00 41.88 671 PRO A C 1
ATOM 5303 O O . PRO A 1 671 ? 50.917 -26.873 43.093 1.00 41.88 671 PRO A O 1
ATOM 5306 N N . VAL A 1 672 ? 52.110 -25.855 41.474 1.00 35.72 672 VAL A N 1
ATOM 5307 C CA . VAL A 1 672 ? 53.056 -26.823 40.865 1.00 35.72 672 VAL A CA 1
ATOM 5308 C C . VAL A 1 672 ? 53.060 -28.326 41.299 1.00 35.72 672 VAL A C 1
ATOM 5310 O O . VAL A 1 672 ? 53.492 -28.666 42.390 1.00 35.72 672 VAL A O 1
ATOM 5313 N N . LEU A 1 673 ? 52.704 -29.188 40.320 1.00 36.66 673 LEU A N 1
ATOM 5314 C CA . LEU A 1 673 ? 53.217 -30.523 39.874 1.00 36.66 673 LEU A CA 1
ATOM 5315 C C . LEU A 1 673 ? 53.211 -31.834 40.732 1.00 36.66 673 LEU A C 1
ATOM 5317 O O . LEU A 1 673 ? 54.017 -32.025 41.626 1.00 36.66 673 LEU A O 1
ATOM 5321 N N . ALA A 1 674 ? 52.431 -32.811 40.218 1.00 36.19 674 ALA A N 1
ATOM 5322 C CA . ALA A 1 674 ? 52.794 -34.156 39.686 1.00 36.19 674 ALA A CA 1
ATOM 5323 C C . ALA A 1 674 ? 53.241 -35.389 40.550 1.00 36.19 674 ALA A C 1
ATOM 5325 O O . ALA A 1 674 ? 54.265 -35.368 41.214 1.00 36.19 674 ALA A O 1
ATOM 5326 N N . ARG A 1 675 ? 52.570 -36.533 40.239 1.00 35.50 675 ARG A N 1
ATOM 5327 C CA . ARG A 1 675 ? 52.973 -37.982 40.181 1.00 35.50 675 ARG A CA 1
ATOM 5328 C C . ARG A 1 675 ? 53.043 -38.882 41.445 1.00 35.50 675 ARG A C 1
ATOM 5330 O O . ARG A 1 675 ? 53.760 -38.597 42.388 1.00 35.50 675 ARG A O 1
ATOM 5337 N N . GLY A 1 676 ? 52.442 -40.086 41.331 1.00 30.56 676 GLY A N 1
ATOM 5338 C CA . GLY A 1 676 ? 52.743 -41.308 42.116 1.00 30.56 676 GLY A CA 1
ATOM 5339 C C . GLY A 1 676 ? 51.603 -42.351 42.129 1.00 30.56 676 GLY A C 1
ATOM 5340 O O . GLY A 1 676 ? 50.456 -41.961 42.249 1.00 30.56 676 GLY A O 1
ATOM 5341 N N . ARG A 1 677 ? 51.890 -43.653 41.960 1.00 32.41 677 ARG A N 1
ATOM 5342 C CA . ARG A 1 677 ? 50.981 -44.784 41.615 1.00 32.41 677 ARG A CA 1
ATOM 5343 C C . ARG A 1 677 ? 50.806 -45.801 42.777 1.00 32.41 677 ARG A C 1
ATOM 5345 O O . ARG A 1 677 ? 51.746 -45.968 43.537 1.00 32.41 677 ARG A O 1
ATOM 5352 N N . VAL A 1 678 ? 49.704 -46.579 42.726 1.00 37.12 678 VAL A N 1
ATOM 5353 C CA . VAL A 1 678 ? 49.501 -48.006 43.144 1.00 37.12 678 VAL A CA 1
ATOM 5354 C C . VAL A 1 678 ? 49.514 -48.361 44.651 1.00 37.12 678 VAL A C 1
ATOM 5356 O O . VAL A 1 678 ? 50.571 -48.402 45.267 1.00 37.12 678 VAL A O 1
ATOM 5359 N N . ARG A 1 679 ? 48.368 -48.764 45.224 1.00 40.38 679 ARG A N 1
ATOM 5360 C CA . ARG A 1 679 ? 47.803 -50.133 45.290 1.00 40.38 679 ARG A CA 1
ATOM 5361 C C . ARG A 1 679 ? 46.304 -50.053 45.556 1.00 40.38 679 ARG A C 1
ATOM 5363 O O . ARG A 1 679 ? 45.905 -49.084 46.237 1.00 40.38 679 ARG A O 1
#